Protein AF-0000000087803726 (afdb_homodimer)

Solvent-accessible surface area (backbone atoms only — not comparable to full-atom values): 32051 Å² total; per-residue (Å²): 119,67,63,65,53,49,50,56,49,48,52,51,49,53,49,49,50,50,49,50,51,51,49,48,49,50,35,50,53,39,49,53,43,45,57,34,57,55,94,62,78,42,53,70,63,36,55,55,32,40,75,75,61,63,45,85,85,38,65,56,22,38,42,36,64,52,44,32,46,24,26,49,53,42,29,36,52,36,14,21,19,32,4,33,25,5,37,48,42,16,30,70,50,64,30,81,80,33,40,58,65,37,45,12,29,53,30,14,18,52,30,20,29,51,51,38,49,67,78,32,81,81,56,46,73,59,50,42,27,51,27,8,28,48,19,9,47,51,36,34,49,53,38,51,53,55,37,56,74,56,43,93,44,51,39,57,66,35,49,42,48,42,11,50,37,51,24,47,47,34,43,33,51,35,34,49,48,27,53,76,69,67,44,27,47,67,49,39,58,43,59,29,4,40,54,81,86,36,38,52,71,52,43,63,66,40,47,62,42,42,53,52,20,50,52,50,48,60,68,43,11,63,57,33,31,35,33,58,73,29,65,67,54,20,46,73,74,66,43,57,62,67,60,50,51,51,51,47,51,51,26,31,46,39,12,36,21,41,28,30,29,68,27,24,55,59,49,44,46,17,38,50,33,27,54,54,33,31,74,71,71,37,76,49,30,73,54,34,41,61,50,7,24,50,51,16,17,34,50,38,36,50,35,46,52,48,21,46,64,75,42,73,90,46,67,45,41,35,19,36,48,36,33,65,54,31,30,58,49,48,50,52,51,40,52,55,54,47,71,99,119,67,64,66,55,47,49,56,48,49,52,50,49,53,51,48,51,50,50,49,50,51,49,49,50,49,34,50,51,40,50,54,42,44,58,34,58,58,96,62,79,43,54,70,64,36,55,54,33,41,74,76,60,64,45,85,82,38,66,56,22,40,43,35,65,52,43,31,45,24,26,49,54,40,30,35,51,35,15,21,20,31,3,33,22,5,37,48,41,16,30,71,49,65,30,79,80,32,40,60,64,39,46,12,28,54,31,14,19,53,30,20,30,52,51,40,49,68,78,32,80,81,57,46,72,61,49,43,27,51,26,8,27,49,18,10,48,51,36,34,48,53,37,51,54,55,37,57,73,56,44,94,44,51,39,58,64,36,48,42,49,43,12,50,37,54,24,49,46,33,44,33,52,35,35,49,48,27,53,74,68,67,45,27,48,65,48,39,58,43,58,29,6,38,54,80,86,38,38,53,70,52,44,62,66,40,48,62,42,42,53,52,20,50,51,51,47,60,67,44,11,63,58,32,30,35,34,59,73,28,65,68,54,19,46,72,73,65,44,57,62,68,60,50,51,52,51,49,51,50,25,29,47,40,12,36,20,41,28,30,27,69,26,23,55,59,50,43,46,17,37,50,35,26,54,54,33,32,75,73,70,39,74,50,30,74,53,34,41,60,50,7,24,49,50,15,19,34,50,38,35,50,36,46,51,48,20,48,63,72,42,75,90,47,67,46,41,36,20,37,48,35,33,65,54,30,30,58,50,49,52,53,53,40,54,58,55,45,70,102

InterPro domains:
  IPR000522 ABC transporter, permease protein, BtuC-like [PF01032] (26-335)
  IPR000522 ABC transporter, permease protein, BtuC-like [PTHR30472] (15-337)
  IPR037294 ABC transporter, BtuC-like [G3DSA:1.10.3470.10] (14-338)
  IPR037294 ABC transporter, BtuC-like [SSF81345] (14-336)

Secondary structure (DSSP, 8-state):
-HHHHHHHHHHHHHHHHHHHHHHHHHHHHHHHHHHH-SSS---HHHHHHHHHS--TT-HHHHHIIIIIHHHHHHHHHHHHHHHHHHHHHHHHHT-TT--GGGGTHHHHHHHHHHHHHHH-TT--HHHHHHHHHHHHHHHHHHHHHHHHHHGGG--HHHHHHHHHHHHHHHHHHHHHHHHHHT-HHHHHHHHT---TT--HHHHHHHHHHHHHHHHHHHHTHHHHHHHHT-HHHHHHTT--HHHHHHHHHHHHHHHHHHHHHHH----SHHHHHHHHHHHHH-S-HHHHHHHHHHHHHHHHHHHHHHHHHSSTTSPPPHHHHHHHHHHHHHHHHHHHHHT-/-HHHHHHHHHHHHHHHHHHHHHHHHHHHHHHHHHHH-SSS---HHHHHHHHHS--TT-HHHHHIIIIIHHHHHHHHHHHHHHHHHHHHHHHHHT-TT--GGGGTHHHHHHHHHHHHHHH-TT--HHHHHHHHHHHHHHHHHHHHHHHHHHGGG--HHHHHHHHHHHHHHHHHHHHHHHHHHT-HHHHHHHHT---TT--HHHHHHHHHHHHHHHHHHHHTHHHHHHHHT-HHHHHHTT--HHHHHHHHHHHHHHHHHHHHHHH----SHHHHHHHHHHHHH-S-HHHHHHHHHHHHHHHHHHHHHHHHHSSTTSPPPHHHHHHHHHHHHHHHHHHHHHT-

Radius of gyration: 27.19 Å; Cα contacts (8 Å, |Δi|>4): 1153; chains: 2; bounding box: 99×85×49 Å

Organism: Veillonella parvula (NCBI:txid29466)

Sequence (680 aa):
MSNYDVETRGGRAAKTTLLGILALAILIATSLGSLFIGIRYISLDDITLSFTNYDPNSIGQMIVQTLRLPRMIAGIVVGISFAVSGALMQGVTNNPMASPSILGINAGASFGLAVGMILFPYLTLNGSILFSFGGAALATLFILALAKRVGGKATPVYLALAGTAISAVFVAVTHMLVVYFQVAQELSFWTAGGISGIRMEQVLLVLPWTLIGILIAMYVSKSVTLLSFGEEVAIGLGSNLNRVRVLSGLTVLILSGSAVALAGPIGFVGLVIPHITRKLVGIDYRLVIPFSALFGAVLVMIADVVARIVNPPFETPLGAITALVGVPFFIYLANRKGGKMSNYDVETRGGRAAKTTLLGILALAILIATSLGSLFIGIRYISLDDITLSFTNYDPNSIGQMIVQTLRLPRMIAGIVVGISFAVSGALMQGVTNNPMASPSILGINAGASFGLAVGMILFPYLTLNGSILFSFGGAALATLFILALAKRVGGKATPVYLALAGTAISAVFVAVTHMLVVYFQVAQELSFWTAGGISGIRMEQVLLVLPWTLIGILIAMYVSKSVTLLSFGEEVAIGLGSNLNRVRVLSGLTVLILSGSAVALAGPIGFVGLVIPHITRKLVGIDYRLVIPFSALFGAVLVMIADVVARIVNPPFETPLGAITALVGVPFFIYLANRKGGK

Nearest PDB structures (foldseek):
  5b57-assembly1_B  TM=9.237E-01  e=1.958E-17  Burkholderia cenocepacia J2315
  5b57-assembly1_A  TM=9.094E-01  e=4.766E-17  Burkholderia cenocepacia J2315
  5b58-assembly1_B  TM=9.312E-01  e=2.825E-16  Burkholderia cenocepacia J2315
  4g1u-assembly1_B  TM=8.681E-01  e=2.472E-16  Yersinia pestis
  2nq2-assembly1_A  TM=9.042E-01  e=1.282E-15  Haemophilus influenzae

Structure (mmCIF, N/CA/C/O backbone):
data_AF-0000000087803726-model_v1
#
loop_
_entity.id
_entity.type
_entity.pdbx_description
1 polymer 'Iron ABC transporter permease'
#
loop_
_atom_site.group_PDB
_atom_site.id
_atom_site.type_symbol
_atom_site.label_atom_id
_atom_site.label_alt_id
_atom_site.label_comp_id
_atom_site.label_asym_id
_atom_site.label_entity_id
_atom_site.label_seq_id
_atom_site.pdbx_PDB_ins_code
_atom_site.Cartn_x
_atom_site.Cartn_y
_atom_site.Cartn_z
_atom_site.occupancy
_atom_site.B_iso_or_equiv
_atom_site.auth_seq_id
_atom_site.auth_comp_id
_atom_site.auth_asym_id
_atom_site.auth_atom_id
_atom_site.pdbx_PDB_model_num
ATOM 1 N N . MET A 1 1 ? 13.523 45.719 25.844 1 40.59 1 MET A N 1
ATOM 2 C CA . MET A 1 1 ? 12.773 44.844 24.953 1 40.59 1 MET A CA 1
ATOM 3 C C . MET A 1 1 ? 13.664 44.312 23.844 1 40.59 1 MET A C 1
ATOM 5 O O . MET A 1 1 ? 13.367 43.281 23.25 1 40.59 1 MET A O 1
ATOM 9 N N . SER A 1 2 ? 14.602 45.062 23.406 1 48.97 2 SER A N 1
ATOM 10 C CA . SER A 1 2 ? 15.469 44.781 22.266 1 48.97 2 SER A CA 1
ATOM 11 C C . SER A 1 2 ? 16.484 43.688 22.609 1 48.97 2 SER A C 1
ATOM 13 O O . SER A 1 2 ? 16.797 42.844 21.781 1 48.97 2 SER A O 1
ATOM 15 N N . ASN A 1 3 ? 16.938 43.75 23.766 1 49.69 3 ASN A N 1
ATOM 16 C CA . ASN A 1 3 ? 18.016 42.844 24.125 1 49.69 3 ASN A CA 1
ATOM 17 C C . ASN A 1 3 ? 17.516 41.406 24.312 1 49.69 3 ASN A C 1
ATOM 19 O O . ASN A 1 3 ? 18.25 40.438 24.094 1 49.69 3 ASN A O 1
ATOM 23 N N . TYR A 1 4 ? 16.391 41.281 24.953 1 47.09 4 TYR A N 1
ATOM 24 C CA . TYR A 1 4 ? 15.828 39.938 25.156 1 47.09 4 TYR A CA 1
ATOM 25 C C . TYR A 1 4 ? 15.508 39.281 23.828 1 47.09 4 TYR A C 1
ATOM 27 O O . TYR A 1 4 ? 15.617 38.031 23.703 1 47.09 4 TYR A O 1
ATOM 35 N N . ASP A 1 5 ? 15.109 40.031 22.844 1 49.06 5 ASP A N 1
ATOM 36 C CA . ASP A 1 5 ? 14.773 39.469 21.531 1 49.06 5 ASP A CA 1
ATOM 37 C C . ASP A 1 5 ? 16.031 39 20.797 1 49.06 5 ASP A C 1
ATOM 39 O O . ASP A 1 5 ? 16 38 20.078 1 49.06 5 ASP A O 1
ATOM 43 N N . VAL A 1 6 ? 17.172 39.75 20.984 1 51.06 6 VAL A N 1
ATOM 44 C CA . VAL A 1 6 ? 18.438 39.406 20.312 1 51.06 6 VAL A CA 1
ATOM 45 C C . VAL A 1 6 ? 19.031 38.156 20.953 1 51.06 6 VAL A C 1
ATOM 47 O O . VAL A 1 6 ? 19.625 37.312 20.25 1 51.06 6 VAL A O 1
ATOM 50 N N . GLU A 1 7 ? 18.938 38.062 22.188 1 50.09 7 GLU A N 1
ATOM 51 C CA . GLU A 1 7 ? 19.5 36.875 22.859 1 50.09 7 GLU A CA 1
ATOM 52 C C . GLU A 1 7 ? 18.75 35.625 22.516 1 50.09 7 GLU A C 1
ATOM 54 O O . GLU A 1 7 ? 19.344 34.562 22.359 1 50.09 7 GLU A O 1
ATOM 59 N N . THR A 1 8 ? 17.375 35.844 22.438 1 54.06 8 THR A N 1
ATOM 60 C CA . THR A 1 8 ? 16.562 34.656 22.094 1 54.06 8 THR A CA 1
ATOM 61 C C . THR A 1 8 ? 16.859 34.219 20.656 1 54.06 8 THR A C 1
ATOM 63 O O . THR A 1 8 ? 16.891 33.031 20.375 1 54.06 8 THR A O 1
ATOM 66 N N . ARG A 1 9 ? 17.172 35.219 19.859 1 56.22 9 ARG A N 1
ATOM 67 C CA . ARG A 1 9 ? 17.5 34.906 18.469 1 56.22 9 ARG A CA 1
ATOM 68 C C . ARG A 1 9 ? 18.906 34.344 18.375 1 56.22 9 ARG A C 1
ATOM 70 O O . ARG A 1 9 ? 19.156 33.438 17.578 1 56.22 9 ARG A O 1
ATOM 77 N N . GLY A 1 10 ? 19.859 34.969 19.109 1 55.22 10 GLY A N 1
ATOM 78 C CA . GLY A 1 10 ? 21.234 34.469 19.141 1 55.22 10 GLY A CA 1
ATOM 79 C C . GLY A 1 10 ? 21.328 33.031 19.656 1 55.22 10 GLY A C 1
ATOM 80 O O . GLY A 1 10 ? 22.109 32.25 19.125 1 55.22 10 GLY A O 1
ATOM 81 N N . GLY A 1 11 ? 20.672 32.719 20.719 1 65.88 11 GLY A N 1
ATOM 82 C CA . GLY A 1 11 ? 20.625 31.375 21.297 1 65.88 11 GLY A CA 1
ATOM 83 C C . GLY A 1 11 ? 20.047 30.344 20.344 1 65.88 11 GLY A C 1
ATOM 84 O O . GLY A 1 11 ? 20.547 29.219 20.25 1 65.88 11 GLY A O 1
ATOM 85 N N . ARG A 1 12 ? 19.062 30.703 19.672 1 75.94 12 ARG A N 1
ATOM 86 C CA . ARG A 1 12 ? 18.453 29.812 18.688 1 75.94 12 ARG A CA 1
ATOM 87 C C . ARG A 1 12 ? 19.391 29.562 17.516 1 75.94 12 ARG A C 1
ATOM 89 O O . ARG A 1 12 ? 19.484 28.453 17.016 1 75.94 12 ARG A O 1
ATOM 96 N N . ALA A 1 13 ? 20.078 30.688 17.172 1 81.31 13 ALA A N 1
ATOM 97 C CA . ALA A 1 13 ? 21.031 30.562 16.062 1 81.31 13 ALA A CA 1
ATOM 98 C C . ALA A 1 13 ? 22.203 29.672 16.453 1 81.31 13 ALA A C 1
ATOM 100 O O . ALA A 1 13 ? 22.656 28.844 15.656 1 81.31 13 ALA A O 1
ATOM 101 N N . ALA A 1 14 ? 22.719 29.844 17.609 1 85.62 14 ALA A N 1
ATOM 102 C CA . ALA A 1 14 ? 23.828 29.031 18.094 1 85.62 14 ALA A CA 1
ATOM 103 C C . ALA A 1 14 ? 23.406 27.562 18.219 1 85.62 14 ALA A C 1
ATOM 105 O O . ALA A 1 14 ? 24.172 26.656 17.875 1 85.62 14 ALA A O 1
ATOM 106 N N . LYS A 1 15 ? 22.297 27.312 18.609 1 89.62 15 LYS A N 1
ATOM 107 C CA . LYS A 1 15 ? 21.766 25.953 18.75 1 89.62 15 LYS A CA 1
ATOM 108 C C . LYS A 1 15 ? 21.609 25.281 17.391 1 89.62 15 LYS A C 1
ATOM 110 O O . LYS A 1 15 ? 21.953 24.109 17.234 1 89.62 15 LYS A O 1
ATOM 115 N N . THR A 1 16 ? 21.125 26.016 16.484 1 91.56 16 THR A N 1
ATOM 116 C CA . THR A 1 16 ? 20.922 25.484 15.148 1 91.56 16 THR A CA 1
ATOM 117 C C . THR A 1 16 ? 22.25 25.188 14.469 1 91.56 16 THR A C 1
ATOM 119 O O . THR A 1 16 ? 22.375 24.172 13.773 1 91.56 16 THR A O 1
ATOM 122 N N . THR A 1 17 ? 23.219 26.047 14.703 1 92.12 17 THR A N 1
ATOM 123 C CA . THR A 1 17 ? 24.547 25.828 14.141 1 92.12 17 THR A CA 1
ATOM 124 C C . THR A 1 17 ? 25.203 24.594 14.773 1 92.12 17 THR A C 1
ATOM 126 O O . THR A 1 17 ? 25.812 23.797 14.07 1 92.12 17 THR A O 1
ATOM 129 N N . LEU A 1 18 ? 25.078 24.453 16.031 1 93.62 18 LEU A N 1
ATOM 130 C CA . LEU A 1 18 ? 25.641 23.297 16.734 1 93.62 18 LEU A CA 1
ATOM 131 C C . LEU A 1 18 ? 25 22.016 16.25 1 93.62 18 LEU A C 1
ATOM 133 O O . LEU A 1 18 ? 25.672 21 16.094 1 93.62 18 LEU A O 1
ATOM 137 N N . LEU A 1 19 ? 23.734 22.047 16.047 1 94.62 19 LEU A N 1
ATOM 138 C CA . LEU A 1 19 ? 23 20.891 15.547 1 94.62 19 LEU A CA 1
ATOM 139 C C . LEU A 1 19 ? 23.5 20.484 14.164 1 94.62 19 LEU A C 1
ATOM 141 O O . LEU A 1 19 ? 23.625 19.297 13.867 1 94.62 19 LEU A O 1
ATOM 145 N N . GLY A 1 20 ? 23.703 21.516 13.414 1 95.56 20 GLY A N 1
ATOM 146 C CA . GLY A 1 20 ? 24.234 21.25 12.086 1 95.56 20 GLY A CA 1
ATOM 147 C C . GLY A 1 20 ? 25.609 20.641 12.102 1 95.56 20 GLY A C 1
ATOM 148 O O . GLY A 1 20 ? 25.891 19.703 11.352 1 95.56 20 GLY A O 1
ATOM 149 N N . ILE A 1 21 ? 26.438 21.141 12.961 1 95.75 21 ILE A N 1
ATOM 150 C CA . ILE A 1 21 ? 27.797 20.656 13.078 1 95.75 21 ILE A CA 1
ATOM 151 C C . ILE A 1 21 ? 27.797 19.219 13.594 1 95.75 21 ILE A C 1
ATOM 153 O O . ILE A 1 21 ? 28.531 18.375 13.094 1 95.75 21 ILE A O 1
ATOM 157 N N . LEU A 1 22 ? 27 18.984 14.539 1 95.69 22 LEU A N 1
ATOM 158 C CA . LEU A 1 22 ? 26.891 17.641 15.102 1 95.69 22 LEU A CA 1
ATOM 159 C C . LEU A 1 22 ? 26.375 16.656 14.062 1 95.69 22 LEU A C 1
ATOM 161 O O . LEU A 1 22 ? 26.891 15.539 13.953 1 95.69 22 LEU A O 1
ATOM 165 N N . ALA A 1 23 ? 25.344 17.078 13.383 1 96.31 23 ALA A N 1
ATOM 166 C CA . ALA A 1 23 ? 24.781 16.219 12.344 1 96.31 23 ALA A CA 1
ATOM 167 C C . ALA A 1 23 ? 25.828 15.922 11.258 1 96.31 23 ALA A C 1
ATOM 169 O O . ALA A 1 23 ? 25.906 14.805 10.75 1 96.31 23 ALA A O 1
ATOM 170 N N . LEU A 1 24 ? 26.547 16.938 10.914 1 97.06 24 LEU A N 1
ATOM 171 C CA . LEU A 1 24 ? 27.594 16.766 9.914 1 97.06 24 LEU A CA 1
ATOM 172 C C . LEU A 1 24 ? 28.688 15.828 10.43 1 97.06 24 LEU A C 1
ATOM 174 O O . LEU A 1 24 ? 29.203 15 9.672 1 97.06 24 LEU A O 1
ATOM 178 N N . ALA A 1 25 ? 29.047 15.984 11.641 1 97.19 25 ALA A N 1
ATOM 179 C CA . ALA A 1 25 ? 30.047 15.117 12.25 1 97.19 25 ALA A CA 1
ATOM 180 C C . ALA A 1 25 ? 29.594 13.664 12.25 1 97.19 25 ALA A C 1
ATOM 182 O O . ALA A 1 25 ? 30.359 12.75 11.945 1 97.19 25 ALA A O 1
ATOM 183 N N . ILE A 1 26 ? 28.344 13.469 12.594 1 97.12 26 ILE A N 1
ATOM 184 C CA . ILE A 1 26 ? 27.781 12.125 12.609 1 97.12 26 ILE A CA 1
ATOM 185 C C . ILE A 1 26 ? 27.75 11.555 11.195 1 97.12 26 ILE A C 1
ATOM 187 O O . ILE A 1 26 ? 28.031 10.375 10.984 1 97.12 26 ILE A O 1
ATOM 191 N N . LEU A 1 27 ? 27.359 12.398 10.273 1 97.56 27 LEU A N 1
ATOM 192 C CA . LEU A 1 27 ? 27.328 11.961 8.875 1 97.56 27 LEU A CA 1
ATOM 193 C C . LEU A 1 27 ? 28.719 11.539 8.406 1 97.56 27 LEU A C 1
ATOM 195 O O . LEU A 1 27 ? 28.859 10.516 7.738 1 97.56 27 LEU A O 1
ATOM 199 N N . ILE A 1 28 ? 29.688 12.367 8.742 1 96.19 28 ILE A N 1
ATOM 200 C CA . ILE A 1 28 ? 31.062 12.055 8.352 1 96.19 28 ILE A CA 1
ATOM 201 C C . ILE A 1 28 ? 31.5 10.758 9.023 1 96.19 28 ILE A C 1
ATOM 203 O O . ILE A 1 28 ? 32.094 9.891 8.383 1 96.19 28 ILE A O 1
ATOM 207 N N . ALA A 1 29 ? 31.234 10.578 10.258 1 95.38 29 ALA A N 1
ATOM 208 C CA . ALA A 1 29 ? 31.594 9.383 11 1 95.38 29 ALA A CA 1
ATOM 209 C C . ALA A 1 29 ? 30.938 8.141 10.406 1 95.38 29 ALA A C 1
ATOM 211 O O . ALA A 1 29 ? 31.578 7.105 10.242 1 95.38 29 ALA A O 1
ATOM 212 N N . THR A 1 30 ? 29.672 8.266 10.141 1 95 30 THR A N 1
ATOM 213 C CA . THR A 1 30 ? 28.953 7.125 9.594 1 95 30 THR A CA 1
ATOM 214 C C . THR A 1 30 ? 29.406 6.828 8.172 1 95 30 THR A C 1
ATOM 216 O O . THR A 1 30 ? 29.453 5.668 7.754 1 95 30 THR A O 1
ATOM 219 N N . SER A 1 31 ? 29.672 7.887 7.43 1 94.81 31 SER A N 1
ATOM 220 C CA . SER A 1 31 ? 30.188 7.699 6.074 1 94.81 31 SER A CA 1
ATOM 221 C C . SER A 1 31 ? 31.531 6.988 6.082 1 94.81 31 SER A C 1
ATOM 223 O O . SER A 1 31 ? 31.766 6.062 5.301 1 94.81 31 SER A O 1
ATOM 225 N N . LEU A 1 32 ? 32.375 7.426 6.914 1 90.62 32 LEU A N 1
ATOM 226 C CA . LEU A 1 32 ? 33.688 6.77 7.055 1 90.62 32 LEU A CA 1
ATOM 227 C C . LEU A 1 32 ? 33.531 5.34 7.559 1 90.62 32 LEU A C 1
ATOM 229 O O . LEU A 1 32 ? 34.219 4.434 7.102 1 90.62 32 LEU A O 1
ATOM 233 N N . GLY A 1 33 ? 32.688 5.176 8.492 1 90.38 33 GLY A N 1
ATOM 234 C CA . GLY A 1 33 ? 32.375 3.838 8.969 1 90.38 33 GLY A CA 1
ATOM 235 C C . GLY A 1 33 ? 31.859 2.914 7.883 1 90.38 33 GLY A C 1
ATOM 236 O O . GLY A 1 33 ? 32.188 1.726 7.867 1 90.38 33 GLY A O 1
ATOM 237 N N . SER A 1 34 ? 31.062 3.486 7.031 1 90.94 34 SER A N 1
ATOM 238 C CA . SER A 1 34 ? 30.484 2.711 5.941 1 90.94 34 SER A CA 1
ATOM 239 C C . SER A 1 34 ? 31.562 2.205 4.988 1 90.94 34 SER A C 1
ATOM 241 O O . SER A 1 34 ? 31.391 1.171 4.34 1 90.94 34 SER A O 1
ATOM 243 N N . LEU A 1 35 ? 32.688 2.9 4.918 1 90.25 35 LEU A N 1
ATOM 244 C CA . LEU A 1 35 ? 33.781 2.471 4.078 1 90.25 35 LEU A CA 1
ATOM 245 C C . LEU A 1 35 ? 34.562 1.356 4.75 1 90.25 35 LEU A C 1
ATOM 247 O O . LEU A 1 35 ? 35.156 0.511 4.074 1 90.25 35 LEU A O 1
ATOM 251 N N . PHE A 1 36 ? 34.469 1.351 6.031 1 86 36 PHE A N 1
ATOM 252 C CA . PHE A 1 36 ? 35.25 0.431 6.832 1 86 36 PHE A CA 1
ATOM 253 C C . PHE A 1 36 ? 34.5 -0.855 7.105 1 86 36 PHE A C 1
ATOM 255 O O . PHE A 1 36 ? 35.062 -1.948 7.055 1 86 36 PHE A O 1
ATOM 262 N N . ILE A 1 37 ? 33.25 -0.704 7.379 1 79.69 37 ILE A N 1
ATOM 263 C CA . ILE A 1 37 ? 32.438 -1.807 7.898 1 79.69 37 ILE A CA 1
ATOM 264 C C . ILE A 1 37 ? 31.719 -2.51 6.754 1 79.69 37 ILE A C 1
ATOM 266 O O . ILE A 1 37 ? 31.094 -1.858 5.914 1 79.69 37 ILE A O 1
ATOM 270 N N . GLY A 1 38 ? 31.828 -3.812 6.648 1 74.31 38 GLY A N 1
ATOM 271 C CA . GLY A 1 38 ? 31.125 -4.668 5.703 1 74.31 38 GLY A CA 1
ATOM 272 C C . GLY A 1 38 ? 31.344 -6.148 5.957 1 74.31 38 GLY A C 1
ATOM 273 O O . GLY A 1 38 ? 31.75 -6.539 7.059 1 74.31 38 GLY A O 1
ATOM 274 N N . ILE A 1 39 ? 30.953 -6.961 5.016 1 68.25 39 ILE A N 1
ATOM 275 C CA . ILE A 1 39 ? 31.172 -8.398 5.137 1 68.25 39 ILE A CA 1
ATOM 276 C C . ILE A 1 39 ? 32.656 -8.688 5.324 1 68.25 39 ILE A C 1
ATOM 278 O O . ILE A 1 39 ? 33.031 -9.555 6.121 1 68.25 39 ILE A O 1
ATOM 282 N N . ARG A 1 40 ? 33.438 -7.914 4.555 1 71.56 40 ARG A N 1
ATOM 283 C CA . ARG A 1 40 ? 34.906 -7.957 4.734 1 71.56 40 ARG A CA 1
ATOM 284 C C . ARG A 1 40 ? 35.406 -6.648 5.316 1 71.56 40 ARG A C 1
ATOM 286 O O . ARG A 1 40 ? 35.062 -5.57 4.828 1 71.56 40 ARG A O 1
ATOM 293 N N . TYR A 1 41 ? 36.156 -6.801 6.375 1 79.31 41 TYR A N 1
ATOM 294 C CA . TYR A 1 41 ? 36.781 -5.602 6.922 1 79.31 41 TYR A CA 1
ATOM 295 C C . TYR A 1 41 ? 37.906 -5.109 6.023 1 79.31 41 TYR A C 1
ATOM 297 O O . TYR A 1 41 ? 38.688 -5.914 5.492 1 79.31 41 TYR A O 1
ATOM 305 N N . ILE A 1 42 ? 37.844 -3.859 5.73 1 84.19 42 ILE A N 1
ATOM 306 C CA . ILE A 1 42 ? 38.906 -3.244 4.914 1 84.19 42 ILE A CA 1
ATOM 307 C C . ILE A 1 42 ? 39.781 -2.348 5.789 1 84.19 42 ILE A C 1
ATOM 309 O O . ILE A 1 42 ? 39.25 -1.595 6.621 1 84.19 42 ILE A O 1
ATOM 313 N N . SER A 1 43 ? 41.031 -2.475 5.645 1 86.5 43 SER A N 1
ATOM 314 C CA . SER A 1 43 ? 41.969 -1.722 6.473 1 86.5 43 SER A CA 1
ATOM 315 C C . SER A 1 43 ? 41.906 -0.232 6.148 1 86.5 43 SER A C 1
ATOM 317 O O . SER A 1 43 ? 41.562 0.155 5.027 1 86.5 43 SER A O 1
ATOM 319 N N . LEU A 1 44 ? 42.188 0.529 7.172 1 88.31 44 LEU A N 1
ATOM 320 C CA . LEU A 1 44 ? 42.25 1.977 6.996 1 88.31 44 LEU A CA 1
ATOM 321 C C . LEU A 1 44 ? 43.281 2.359 5.941 1 88.31 44 LEU A C 1
ATOM 323 O O . LEU A 1 44 ? 43.094 3.344 5.219 1 88.31 44 LEU A O 1
ATOM 327 N N . ASP A 1 45 ? 44.25 1.536 5.883 1 88 45 ASP A N 1
ATOM 328 C CA . ASP A 1 45 ? 45.281 1.779 4.887 1 88 45 ASP A CA 1
ATOM 329 C C . ASP A 1 45 ? 44.75 1.617 3.471 1 88 45 ASP A C 1
ATOM 331 O O . ASP A 1 45 ? 45.031 2.439 2.596 1 88 45 ASP A O 1
ATOM 335 N N . ASP A 1 46 ? 44.031 0.614 3.312 1 88.75 46 ASP A N 1
ATOM 336 C CA . ASP A 1 46 ? 43.438 0.365 2 1 88.75 46 ASP A CA 1
ATOM 337 C C . ASP A 1 46 ? 42.469 1.477 1.615 1 88.75 46 ASP A C 1
ATOM 339 O O . ASP A 1 46 ? 42.406 1.862 0.447 1 88.75 46 ASP A O 1
ATOM 343 N N . ILE A 1 47 ? 41.781 1.943 2.543 1 90.38 47 ILE A N 1
ATOM 344 C CA . ILE A 1 47 ? 40.812 3.01 2.297 1 90.38 47 ILE A CA 1
ATOM 345 C C . ILE A 1 47 ? 41.562 4.285 1.885 1 90.38 47 ILE A C 1
ATOM 347 O O . ILE A 1 47 ? 41.219 4.902 0.873 1 90.38 47 ILE A O 1
ATOM 351 N N . THR A 1 48 ? 42.531 4.648 2.65 1 90.06 48 THR A N 1
ATOM 352 C CA . THR A 1 48 ? 43.281 5.871 2.354 1 90.06 48 THR A CA 1
ATOM 353 C C . THR A 1 48 ? 44 5.754 1.011 1 90.06 48 THR A C 1
ATOM 355 O O . THR A 1 48 ? 43.969 6.684 0.204 1 90.06 48 THR A O 1
ATOM 358 N N . LEU A 1 49 ? 44.594 4.57 0.769 1 88.38 49 LEU A N 1
ATOM 359 C CA . LEU A 1 49 ? 45.344 4.34 -0.464 1 88.38 49 LEU A CA 1
ATOM 360 C C . LEU A 1 49 ? 44.406 4.316 -1.669 1 88.38 49 LEU A C 1
ATOM 362 O O . LEU A 1 49 ? 44.812 4.707 -2.771 1 88.38 49 LEU A O 1
ATOM 366 N N . SER A 1 50 ? 43.25 3.869 -1.459 1 90 50 SER A N 1
ATOM 367 C CA . SER A 1 50 ? 42.312 3.799 -2.562 1 90 50 SER A CA 1
ATOM 368 C C . SER A 1 50 ? 42.031 5.184 -3.137 1 90 50 SER A C 1
ATOM 370 O O . SER A 1 50 ? 41.688 5.316 -4.312 1 90 50 SER A O 1
ATOM 372 N N . PHE A 1 51 ? 42.25 6.258 -2.357 1 91.06 51 PHE A N 1
ATOM 373 C CA . PHE A 1 51 ? 41.938 7.609 -2.816 1 91.06 51 PHE A CA 1
ATOM 374 C C . PHE A 1 51 ? 43.219 8.352 -3.195 1 91.06 51 PHE A C 1
ATOM 376 O O . PHE A 1 51 ? 43.156 9.336 -3.936 1 91.06 51 PHE A O 1
ATOM 383 N N . THR A 1 52 ? 44.344 7.969 -2.674 1 91 52 THR A N 1
ATOM 384 C CA . THR A 1 52 ? 45.562 8.711 -2.889 1 91 52 THR A CA 1
ATOM 385 C C . THR A 1 52 ? 46.438 8.023 -3.945 1 91 52 THR A C 1
ATOM 387 O O . THR A 1 52 ? 47.031 8.688 -4.805 1 91 52 THR A O 1
ATOM 390 N N . ASN A 1 53 ? 46.594 6.68 -3.848 1 91.81 53 ASN A N 1
ATOM 391 C CA . ASN A 1 53 ? 47.375 5.859 -4.77 1 91.81 53 ASN A CA 1
ATOM 392 C C . ASN A 1 53 ? 46.656 4.539 -5.074 1 91.81 53 ASN A C 1
ATOM 394 O O . ASN A 1 53 ? 47.156 3.471 -4.695 1 91.81 53 ASN A O 1
ATOM 398 N N . TYR A 1 54 ? 45.719 4.734 -5.902 1 90.44 54 TYR A N 1
ATOM 399 C CA . TYR A 1 54 ? 44.844 3.609 -6.188 1 90.44 54 TYR A CA 1
ATOM 400 C C . TYR A 1 54 ? 45.594 2.51 -6.934 1 90.44 54 TYR A C 1
ATOM 402 O O . TYR A 1 54 ? 46.25 2.77 -7.945 1 90.44 54 TYR A O 1
ATOM 410 N N . ASP A 1 55 ? 45.562 1.277 -6.398 1 90.88 55 ASP A N 1
ATOM 411 C CA . ASP A 1 55 ? 46.094 0.068 -7.02 1 90.88 55 ASP A CA 1
ATOM 412 C C . ASP A 1 55 ? 44.969 -0.903 -7.379 1 90.88 55 ASP A C 1
ATOM 414 O O . ASP A 1 55 ? 44.406 -1.542 -6.496 1 90.88 55 ASP A O 1
ATOM 418 N N . PRO A 1 56 ? 44.75 -1.002 -8.641 1 90 56 PRO A N 1
ATOM 419 C CA . PRO A 1 56 ? 43.656 -1.877 -9.055 1 90 56 PRO A CA 1
ATOM 420 C C . PRO A 1 56 ? 43.906 -3.344 -8.711 1 90 56 PRO A C 1
ATOM 422 O O . PRO A 1 56 ? 42.969 -4.156 -8.734 1 90 56 PRO A O 1
ATOM 425 N N . ASN A 1 57 ? 45.125 -3.689 -8.383 1 90.81 57 ASN A N 1
ATOM 426 C CA . ASN A 1 57 ? 45.438 -5.07 -8.031 1 90.81 57 ASN A CA 1
ATOM 427 C C . ASN A 1 57 ? 45.156 -5.359 -6.562 1 90.81 57 ASN A C 1
ATOM 429 O O . ASN A 1 57 ? 45.125 -6.52 -6.148 1 90.81 57 ASN A O 1
ATOM 433 N N . SER A 1 58 ? 44.969 -4.375 -5.824 1 90.62 58 SER A N 1
ATOM 434 C CA . SER A 1 58 ? 44.562 -4.547 -4.426 1 90.62 58 SER A CA 1
ATOM 435 C C . SER A 1 58 ? 43.062 -4.75 -4.285 1 90.62 58 SER A C 1
ATOM 437 O O . SER A 1 58 ? 42.281 -3.832 -4.531 1 90.62 58 SER A O 1
ATOM 439 N N . ILE A 1 59 ? 42.688 -5.887 -3.846 1 89.25 59 ILE A N 1
ATOM 440 C CA . ILE A 1 59 ? 41.281 -6.262 -3.725 1 89.25 59 ILE A CA 1
ATOM 441 C C . ILE A 1 59 ? 40.594 -5.301 -2.771 1 89.25 59 ILE A C 1
ATOM 443 O O . ILE A 1 59 ? 39.469 -4.859 -3.043 1 89.25 59 ILE A O 1
ATOM 447 N N . GLY A 1 60 ? 41.188 -4.941 -1.748 1 89.81 60 GLY A N 1
ATOM 448 C CA . GLY A 1 60 ? 40.625 -4.02 -0.78 1 89.81 60 GLY A CA 1
ATOM 449 C C . GLY A 1 60 ? 40.344 -2.645 -1.357 1 89.81 60 GLY A C 1
ATOM 450 O O . GLY A 1 60 ? 39.281 -2.066 -1.117 1 89.81 60 GLY A O 1
ATOM 451 N N . GLN A 1 61 ? 41.312 -2.17 -2.041 1 91.12 61 GLN A N 1
ATOM 452 C CA . GLN A 1 61 ? 41.125 -0.854 -2.65 1 91.12 61 GLN A CA 1
ATOM 453 C C . GLN A 1 61 ? 40.062 -0.876 -3.723 1 91.12 61 GLN A C 1
ATOM 455 O O . GLN A 1 61 ? 39.281 0.075 -3.848 1 91.12 61 GLN A O 1
ATOM 460 N N . MET A 1 62 ? 40.062 -1.961 -4.406 1 91.06 62 MET A N 1
ATOM 461 C CA . MET A 1 62 ? 39.031 -2.111 -5.445 1 91.06 62 MET A CA 1
ATOM 462 C C . MET A 1 62 ? 37.656 -2.135 -4.84 1 91.06 62 MET A C 1
ATOM 464 O O . MET A 1 62 ? 36.719 -1.53 -5.383 1 91.06 62 MET A O 1
ATOM 468 N N . ILE A 1 63 ? 37.469 -2.801 -3.754 1 91.31 63 ILE A N 1
ATOM 469 C CA . ILE A 1 63 ? 36.188 -2.902 -3.08 1 91.31 63 ILE A CA 1
ATOM 470 C C . ILE A 1 63 ? 35.75 -1.521 -2.598 1 91.31 63 ILE A C 1
ATOM 472 O O . ILE A 1 63 ? 34.594 -1.152 -2.734 1 91.31 63 ILE A O 1
ATOM 476 N N . VAL A 1 64 ? 36.656 -0.776 -2.076 1 92.19 64 VAL A N 1
ATOM 477 C CA . VAL A 1 64 ? 36.344 0.556 -1.568 1 92.19 64 VAL A CA 1
ATOM 478 C C . VAL A 1 64 ? 35.812 1.438 -2.707 1 92.19 64 VAL A C 1
ATOM 480 O O . VAL A 1 64 ? 34.781 2.086 -2.58 1 92.19 64 VAL A O 1
ATOM 483 N N . GLN A 1 65 ? 36.438 1.418 -3.797 1 92.31 65 GLN A N 1
ATOM 484 C CA . GLN A 1 65 ? 36.156 2.328 -4.898 1 92.31 65 GLN A CA 1
ATOM 485 C C . GLN A 1 65 ? 34.938 1.864 -5.688 1 92.31 65 GLN A C 1
ATOM 487 O O . GLN A 1 65 ? 34.125 2.684 -6.16 1 92.31 65 GLN A O 1
ATOM 492 N N . THR A 1 66 ? 34.781 0.585 -5.793 1 91.31 66 THR A N 1
ATOM 493 C CA . THR A 1 66 ? 33.781 0.08 -6.73 1 91.31 66 THR A CA 1
ATOM 494 C C . THR A 1 66 ? 32.469 -0.281 -6 1 91.31 66 THR A C 1
ATOM 496 O O . THR A 1 66 ? 31.391 -0.233 -6.586 1 91.31 66 THR A O 1
ATOM 499 N N . LEU A 1 67 ? 32.562 -0.58 -4.75 1 91.69 67 LEU A N 1
ATOM 500 C CA . LEU A 1 67 ? 31.375 -1.054 -4.047 1 91.69 67 LEU A CA 1
ATOM 501 C C . LEU A 1 67 ? 31.016 -0.127 -2.887 1 91.69 67 LEU A C 1
ATOM 503 O O . LEU A 1 67 ? 29.891 0.375 -2.805 1 91.69 67 LEU A O 1
ATOM 507 N N . ARG A 1 68 ? 31.969 0.233 -2.111 1 94.38 68 ARG A N 1
ATOM 508 C CA . ARG A 1 68 ? 31.656 0.913 -0.86 1 94.38 68 ARG A CA 1
ATOM 509 C C . ARG A 1 68 ? 31.422 2.402 -1.091 1 94.38 68 ARG A C 1
ATOM 511 O O . ARG A 1 68 ? 30.516 2.996 -0.494 1 94.38 68 ARG A O 1
ATOM 518 N N . LEU A 1 69 ? 32.25 2.93 -1.903 1 95.12 69 LEU A N 1
ATOM 519 C CA . LEU A 1 69 ? 32.156 4.363 -2.15 1 95.12 69 LEU A CA 1
ATOM 520 C C . LEU A 1 69 ? 30.828 4.691 -2.846 1 95.12 69 LEU A C 1
ATOM 522 O O . LEU A 1 69 ? 30.094 5.582 -2.41 1 95.12 69 LEU A O 1
ATOM 526 N N . PRO A 1 70 ? 30.453 3.992 -3.949 1 96.69 70 PRO A N 1
ATOM 527 C CA . PRO A 1 70 ? 29.172 4.277 -4.57 1 96.69 70 PRO A CA 1
ATOM 528 C C . PRO A 1 70 ? 28 4.062 -3.619 1 96.69 70 PRO A C 1
ATOM 530 O O . PRO A 1 70 ? 27.047 4.848 -3.613 1 96.69 70 PRO A O 1
ATOM 533 N N . ARG A 1 71 ? 28.062 3.062 -2.877 1 96.31 71 ARG A N 1
ATOM 534 C CA . ARG A 1 71 ? 27.016 2.754 -1.907 1 96.31 71 ARG A CA 1
ATOM 535 C C . ARG A 1 71 ? 26.875 3.873 -0.881 1 96.31 71 ARG A C 1
ATOM 537 O O . ARG A 1 71 ? 25.766 4.25 -0.517 1 96.31 71 ARG A O 1
ATOM 544 N N . MET A 1 72 ? 28.031 4.363 -0.399 1 96.56 72 MET A N 1
ATOM 545 C CA . MET A 1 72 ? 28.031 5.461 0.565 1 96.56 72 MET A CA 1
ATOM 546 C C . MET A 1 72 ? 27.359 6.699 -0.015 1 96.56 72 MET A C 1
ATOM 548 O O . MET A 1 72 ? 26.5 7.301 0.626 1 96.56 72 MET A O 1
ATOM 552 N N . ILE A 1 73 ? 27.75 7.062 -1.202 1 97.69 73 ILE A N 1
ATOM 553 C CA . ILE A 1 73 ? 27.188 8.25 -1.838 1 97.69 73 ILE A CA 1
ATOM 554 C C . ILE A 1 73 ? 25.688 8.039 -2.1 1 97.69 73 ILE A C 1
ATOM 556 O O . ILE A 1 73 ? 24.891 8.953 -1.905 1 97.69 73 ILE A O 1
ATOM 560 N N . ALA A 1 74 ? 25.344 6.859 -2.5 1 97.88 74 ALA A N 1
ATOM 561 C CA . ALA A 1 74 ? 23.938 6.531 -2.74 1 97.88 74 ALA A CA 1
ATOM 562 C C . ALA A 1 74 ? 23.109 6.703 -1.47 1 97.88 74 ALA A C 1
ATOM 564 O O . ALA A 1 74 ? 22.016 7.262 -1.508 1 97.88 74 ALA A O 1
ATOM 565 N N . GLY A 1 75 ? 23.625 6.219 -0.376 1 97.94 75 GLY A N 1
ATOM 566 C CA . GLY A 1 75 ? 22.938 6.379 0.891 1 97.94 75 GLY A CA 1
ATOM 567 C C . GLY A 1 75 ? 22.672 7.828 1.254 1 97.94 75 GLY A C 1
ATOM 568 O O . GLY A 1 75 ? 21.578 8.172 1.707 1 97.94 75 GLY A O 1
ATOM 569 N N . ILE A 1 76 ? 23.641 8.602 1.063 1 98.06 76 ILE A N 1
ATOM 570 C CA . ILE A 1 76 ? 23.531 10.023 1.369 1 98.06 76 ILE A CA 1
ATOM 571 C C . ILE A 1 76 ? 22.484 10.672 0.465 1 98.06 76 ILE A C 1
ATOM 573 O O . ILE A 1 76 ? 21.594 11.375 0.944 1 98.06 76 ILE A O 1
ATOM 577 N N . VAL A 1 77 ? 22.578 10.383 -0.786 1 98.19 77 VAL A N 1
ATOM 578 C CA . VAL A 1 77 ? 21.703 10.977 -1.788 1 98.19 77 VAL A CA 1
ATOM 579 C C . VAL A 1 77 ? 20.25 10.547 -1.53 1 98.19 77 VAL A C 1
ATOM 581 O O . VAL A 1 77 ? 19.344 11.367 -1.58 1 98.19 77 VAL A O 1
ATOM 584 N N . VAL A 1 78 ? 20.047 9.328 -1.26 1 98 78 VAL A N 1
ATOM 585 C CA . VAL A 1 78 ? 18.719 8.773 -1.008 1 98 78 VAL A CA 1
ATOM 586 C C . VAL A 1 78 ? 18.141 9.391 0.259 1 98 78 VAL A C 1
ATOM 588 O O . VAL A 1 78 ? 16.969 9.805 0.275 1 98 78 VAL A O 1
ATOM 591 N N . GLY A 1 79 ? 18.938 9.508 1.268 1 98.12 79 GLY A N 1
ATOM 592 C CA . GLY A 1 79 ? 18.484 10.133 2.504 1 98.12 79 GLY A CA 1
ATOM 593 C C . GLY A 1 79 ? 18.078 11.578 2.324 1 98.12 79 GLY A C 1
ATOM 594 O O . GLY A 1 79 ? 17 11.984 2.795 1 98.12 79 GLY A O 1
ATOM 595 N N . ILE A 1 80 ? 18.875 12.25 1.634 1 98.44 80 ILE A N 1
ATOM 596 C CA . ILE A 1 80 ? 18.594 13.656 1.35 1 98.44 80 ILE A CA 1
ATOM 597 C C . ILE A 1 80 ? 17.297 13.773 0.56 1 98.44 80 ILE A C 1
ATOM 599 O O . ILE A 1 80 ? 16.406 14.555 0.921 1 98.44 80 ILE A O 1
ATOM 603 N N . SER A 1 81 ? 17.203 13.008 -0.447 1 98.44 81 SER A N 1
ATOM 604 C CA . SER A 1 81 ? 16.094 13.109 -1.391 1 98.44 81 SER A CA 1
ATOM 605 C C . SER A 1 81 ? 14.766 12.797 -0.716 1 98.44 81 SER A C 1
ATOM 607 O O . SER A 1 81 ? 13.805 13.562 -0.839 1 98.44 81 SER A O 1
ATOM 609 N N . PHE A 1 82 ? 14.703 11.742 0.031 1 97.44 82 PHE A N 1
ATOM 610 C CA . PHE A 1 82 ? 13.453 11.367 0.683 1 97.44 82 PHE A CA 1
ATOM 611 C C . PHE A 1 82 ? 13.086 12.375 1.767 1 97.44 82 PHE A C 1
ATOM 613 O O . PHE A 1 82 ? 11.922 12.758 1.897 1 97.44 82 PHE A O 1
ATOM 620 N N . ALA A 1 83 ? 14.047 12.812 2.521 1 98 83 ALA A N 1
ATOM 621 C CA . ALA A 1 83 ? 13.773 13.719 3.631 1 98 83 ALA A CA 1
ATOM 622 C C . ALA A 1 83 ? 13.289 15.07 3.125 1 98 83 ALA A C 1
ATOM 624 O O . ALA A 1 83 ? 12.32 15.633 3.654 1 98 83 ALA A O 1
ATOM 625 N N . VAL A 1 84 ? 13.961 15.57 2.146 1 98.31 84 VAL A N 1
ATOM 626 C CA . VAL A 1 84 ? 13.586 16.875 1.607 1 98.31 84 VAL A CA 1
ATOM 627 C C . VAL A 1 84 ? 12.227 16.781 0.923 1 98.31 84 VAL A C 1
ATOM 629 O O . VAL A 1 84 ? 11.406 17.703 1.044 1 98.31 84 VAL A O 1
ATOM 632 N N . SER A 1 85 ? 12.008 15.734 0.186 1 97.44 85 SER A N 1
ATOM 633 C CA . SER A 1 85 ? 10.703 15.523 -0.425 1 97.44 85 SER A CA 1
ATOM 634 C C . SER A 1 85 ? 9.602 15.469 0.629 1 97.44 85 SER A C 1
ATOM 636 O O . SER A 1 85 ? 8.531 16.062 0.448 1 97.44 85 SER A O 1
ATOM 638 N N . GLY A 1 86 ? 9.867 14.797 1.66 1 95.5 86 GLY A N 1
ATOM 639 C CA . GLY A 1 86 ? 8.922 14.734 2.76 1 95.5 86 GLY A CA 1
ATOM 640 C C . GLY A 1 86 ? 8.641 16.094 3.383 1 95.5 86 GLY A C 1
ATOM 641 O O . GLY A 1 86 ? 7.484 16.422 3.662 1 95.5 86 GLY A O 1
ATOM 642 N N . ALA A 1 87 ? 9.641 16.812 3.584 1 96.81 87 ALA A N 1
ATOM 643 C CA . ALA A 1 87 ? 9.492 18.156 4.148 1 96.81 87 ALA A CA 1
ATOM 644 C C . ALA A 1 87 ? 8.578 19.016 3.281 1 96.81 87 ALA A C 1
ATOM 646 O O . ALA A 1 87 ? 7.691 19.703 3.793 1 96.81 87 ALA A O 1
ATOM 647 N N . LEU A 1 88 ? 8.828 18.953 2.027 1 95.62 88 LEU A N 1
ATOM 648 C CA . LEU A 1 88 ? 8.023 19.766 1.112 1 95.62 88 LEU A CA 1
ATOM 649 C C . LEU A 1 88 ? 6.566 19.297 1.117 1 95.62 88 LEU A C 1
ATOM 651 O O . LEU A 1 88 ? 5.648 20.125 1.13 1 95.62 88 LEU A O 1
ATOM 655 N N . MET A 1 89 ? 6.418 18.031 1.104 1 92.44 89 MET A N 1
ATOM 656 C CA . MET A 1 89 ? 5.062 17.5 1.105 1 92.44 89 MET A CA 1
ATOM 657 C C . MET A 1 89 ? 4.309 17.922 2.361 1 92.44 89 MET A C 1
ATOM 659 O O . MET A 1 89 ? 3.152 18.344 2.285 1 92.44 89 MET A O 1
ATOM 663 N N . GLN A 1 90 ? 4.922 17.781 3.416 1 91.25 90 GLN A N 1
ATOM 664 C CA . GLN A 1 90 ? 4.297 18.156 4.68 1 91.25 90 GLN A CA 1
ATOM 665 C C . GLN A 1 90 ? 4.008 19.656 4.727 1 91.25 90 GLN A C 1
ATOM 667 O O . GLN A 1 90 ? 2.955 20.078 5.211 1 91.25 90 GLN A O 1
ATOM 672 N N . GLY A 1 91 ? 4.855 20.469 4.25 1 91.81 91 GLY A N 1
ATOM 673 C CA . GLY A 1 91 ? 4.688 21.906 4.254 1 91.81 91 GLY A CA 1
ATOM 674 C C . GLY A 1 91 ? 3.6 22.391 3.312 1 91.81 91 GLY A C 1
ATOM 675 O O . GLY A 1 91 ? 2.752 23.203 3.695 1 91.81 91 GLY A O 1
ATOM 676 N N . VAL A 1 92 ? 3.625 21.875 2.154 1 89.25 92 VAL A N 1
ATOM 677 C CA . VAL A 1 92 ? 2.695 22.328 1.127 1 89.25 92 VAL A CA 1
ATOM 678 C C . VAL A 1 92 ? 1.282 21.859 1.462 1 89.25 92 VAL A C 1
ATOM 680 O O . VAL A 1 92 ? 0.307 22.578 1.194 1 89.25 92 VAL A O 1
ATOM 683 N N . THR A 1 93 ? 1.151 20.75 2.047 1 85.19 93 THR A N 1
ATOM 684 C CA . THR A 1 93 ? -0.167 20.219 2.367 1 85.19 93 THR A CA 1
ATOM 685 C C . THR A 1 93 ? -0.565 20.578 3.795 1 85.19 93 THR A C 1
ATOM 687 O O . THR A 1 93 ? -1.678 20.281 4.23 1 85.19 93 THR A O 1
ATOM 690 N N . ASN A 1 94 ? 0.272 21.172 4.48 1 87.06 94 ASN A N 1
ATOM 691 C CA . ASN A 1 94 ? 0.039 21.5 5.883 1 87.06 94 ASN A CA 1
ATOM 692 C C . ASN A 1 94 ? -0.452 20.281 6.668 1 87.06 94 ASN A C 1
ATOM 694 O O . ASN A 1 94 ? -1.459 20.359 7.371 1 87.06 94 ASN A O 1
ATOM 698 N N . ASN A 1 95 ? 0.241 19.203 6.414 1 82.56 95 ASN A N 1
ATOM 699 C CA . ASN A 1 95 ? -0.056 17.906 7.031 1 82.56 95 ASN A CA 1
ATOM 700 C C . ASN A 1 95 ? 1.215 17.203 7.496 1 82.56 95 ASN A C 1
ATOM 702 O O . ASN A 1 95 ? 1.986 16.703 6.676 1 82.56 95 ASN A O 1
ATOM 706 N N . PRO A 1 96 ? 1.363 17.078 8.719 1 82.75 96 PRO A N 1
ATOM 707 C CA . PRO A 1 96 ? 2.598 16.484 9.25 1 82.75 96 PRO A CA 1
ATOM 708 C C . PRO A 1 96 ? 2.74 15.008 8.898 1 82.75 96 PRO A C 1
ATOM 710 O O . PRO A 1 96 ? 3.832 14.445 9.016 1 82.75 96 PRO A O 1
ATOM 713 N N . MET A 1 97 ? 1.693 14.422 8.422 1 77.56 97 MET A N 1
ATOM 714 C CA . MET A 1 97 ? 1.735 12.992 8.125 1 77.56 97 MET A CA 1
ATOM 715 C C . MET A 1 97 ? 1.854 12.75 6.621 1 77.56 97 MET A C 1
ATOM 717 O O . MET A 1 97 ? 1.811 11.609 6.164 1 77.56 97 MET A O 1
ATOM 721 N N . ALA A 1 98 ? 1.985 13.828 5.93 1 81.75 98 ALA A N 1
ATOM 722 C CA . ALA A 1 98 ? 2.107 13.688 4.48 1 81.75 98 ALA A CA 1
ATOM 723 C C . ALA A 1 98 ? 3.451 13.07 4.102 1 81.75 98 ALA A C 1
ATOM 725 O O . ALA A 1 98 ? 4.469 13.328 4.75 1 81.75 98 ALA A O 1
ATOM 726 N N . SER A 1 99 ? 3.447 12.133 3.061 1 81.94 99 SER A N 1
ATOM 727 C CA . SER A 1 99 ? 4.66 11.492 2.557 1 81.94 99 SER A CA 1
ATOM 728 C C . SER A 1 99 ? 4.652 11.422 1.034 1 81.94 99 SER A C 1
ATOM 730 O O . SER A 1 99 ? 3.594 11.5 0.409 1 81.94 99 SER A O 1
ATOM 732 N N . PRO A 1 100 ? 5.848 11.281 0.481 1 80.69 100 PRO A N 1
ATOM 733 C CA . PRO A 1 100 ? 5.934 11.211 -0.979 1 80.69 100 PRO A CA 1
ATOM 734 C C . PRO A 1 100 ? 5.18 10.016 -1.558 1 80.69 100 PRO A C 1
ATOM 736 O O . PRO A 1 100 ? 4.797 10.031 -2.73 1 80.69 100 PRO A O 1
ATOM 739 N N . SER A 1 101 ? 4.969 9.086 -0.776 1 74.5 101 SER A N 1
ATOM 740 C CA . SER A 1 101 ? 4.289 7.883 -1.244 1 74.5 101 SER A CA 1
ATOM 741 C C . SER A 1 101 ? 2.869 8.195 -1.705 1 74.5 101 SER A C 1
ATOM 743 O O . SER A 1 101 ? 2.285 7.438 -2.484 1 74.5 101 SER A O 1
ATOM 745 N N . ILE A 1 102 ? 2.377 9.266 -1.285 1 68.81 102 ILE A N 1
ATOM 746 C CA . ILE A 1 102 ? 1.011 9.664 -1.61 1 68.81 102 ILE A CA 1
ATOM 747 C C . ILE A 1 102 ? 0.919 10.031 -3.088 1 68.81 102 ILE A C 1
ATOM 749 O O . ILE A 1 102 ? -0.16 9.984 -3.684 1 68.81 102 ILE A O 1
ATOM 753 N N . LEU A 1 103 ? 2.006 10.344 -3.689 1 77.56 103 LEU A N 1
ATOM 754 C CA . LEU A 1 103 ? 2 10.766 -5.086 1 77.56 103 LEU A CA 1
ATOM 755 C C . LEU A 1 103 ? 2.203 9.578 -6.016 1 77.56 103 LEU A C 1
ATOM 757 O O . LEU A 1 103 ? 2.506 9.75 -7.199 1 77.56 103 LEU A O 1
ATOM 761 N N . GLY A 1 104 ? 2.031 8.438 -5.461 1 88.69 104 GLY A N 1
ATOM 762 C CA . GLY A 1 104 ? 2.076 7.246 -6.297 1 88.69 104 GLY A CA 1
ATOM 763 C C . GLY A 1 104 ? 3.457 6.957 -6.852 1 88.69 104 GLY A C 1
ATOM 764 O O . GLY A 1 104 ? 3.598 6.207 -7.82 1 88.69 104 GLY A O 1
ATOM 765 N N . ILE A 1 105 ? 4.41 7.551 -6.359 1 93.38 105 ILE A N 1
ATOM 766 C CA . ILE A 1 105 ? 5.777 7.441 -6.852 1 93.38 105 ILE A CA 1
ATOM 767 C C . ILE A 1 105 ? 6.238 5.988 -6.77 1 93.38 105 ILE A C 1
ATOM 769 O O . ILE A 1 105 ? 6.77 5.441 -7.742 1 93.38 105 ILE A O 1
ATOM 773 N N . ASN A 1 106 ? 5.98 5.32 -5.672 1 94 106 ASN A N 1
ATOM 774 C CA . ASN A 1 106 ? 6.398 3.934 -5.492 1 94 106 ASN A CA 1
ATOM 775 C C . ASN A 1 106 ? 5.699 3.004 -6.48 1 94 106 ASN A C 1
ATOM 777 O O . ASN A 1 106 ? 6.344 2.164 -7.113 1 94 106 ASN A O 1
ATOM 781 N N . ALA A 1 107 ? 4.352 3.172 -6.574 1 94.81 107 ALA A N 1
ATOM 782 C CA . ALA A 1 107 ? 3.57 2.332 -7.477 1 94.81 107 ALA A CA 1
ATOM 783 C C . ALA A 1 107 ? 3.992 2.545 -8.93 1 94.81 107 ALA A C 1
ATOM 785 O O . ALA A 1 107 ? 4.141 1.583 -9.688 1 94.81 107 ALA A O 1
ATOM 786 N N . GLY A 1 108 ? 4.176 3.779 -9.281 1 96.62 108 GLY A N 1
ATOM 787 C CA . GLY A 1 108 ? 4.637 4.086 -10.625 1 96.62 108 GLY A CA 1
ATOM 788 C C . GLY A 1 108 ? 6.016 3.529 -10.93 1 96.62 108 GLY A C 1
ATOM 789 O O . GLY A 1 108 ? 6.25 2.986 -12.016 1 96.62 108 GLY A O 1
ATOM 790 N N . ALA A 1 109 ? 6.887 3.717 -10.008 1 97.31 109 ALA A N 1
ATOM 791 C CA . ALA A 1 109 ? 8.25 3.229 -10.18 1 97.31 109 ALA A CA 1
ATOM 792 C C . ALA A 1 109 ? 8.273 1.714 -10.359 1 97.31 109 ALA A C 1
ATOM 794 O O . ALA A 1 109 ? 8.992 1.194 -11.219 1 97.31 109 ALA A O 1
ATOM 795 N N . SER A 1 110 ? 7.512 1.029 -9.539 1 96.75 110 SER A N 1
ATOM 796 C CA . SER A 1 110 ? 7.406 -0.422 -9.648 1 96.75 110 SER A CA 1
ATOM 797 C C . SER A 1 110 ? 6.887 -0.835 -11.023 1 96.75 110 SER A C 1
ATOM 799 O O . SER A 1 110 ? 7.391 -1.788 -11.617 1 96.75 110 SER A O 1
ATOM 801 N N . PHE A 1 111 ? 5.887 -0.138 -11.445 1 97.12 111 PHE A N 1
ATOM 802 C CA . PHE A 1 111 ? 5.316 -0.4 -12.758 1 97.12 111 PHE A CA 1
ATOM 803 C C . PHE A 1 111 ? 6.352 -0.186 -13.852 1 97.12 111 PHE A C 1
ATOM 805 O O . PHE A 1 111 ? 6.539 -1.046 -14.719 1 97.12 111 PHE A O 1
ATOM 812 N N . GLY A 1 112 ? 6.957 0.944 -13.836 1 98.06 112 GLY A N 1
ATOM 813 C CA . GLY A 1 112 ? 7.973 1.252 -14.828 1 98.06 112 GLY A CA 1
ATOM 814 C C . GLY A 1 112 ? 9.094 0.231 -14.875 1 98.06 112 GLY A C 1
ATOM 815 O O . GLY A 1 112 ? 9.547 -0.16 -15.953 1 98.06 112 GLY A O 1
ATOM 816 N N . LEU A 1 113 ? 9.578 -0.152 -13.719 1 97.06 113 LEU A N 1
ATOM 817 C CA . LEU A 1 113 ? 10.656 -1.14 -13.648 1 97.06 113 LEU A CA 1
ATOM 818 C C . LEU A 1 113 ? 10.203 -2.475 -14.234 1 97.06 113 LEU A C 1
ATOM 820 O O . LEU A 1 113 ? 10.938 -3.104 -14.992 1 97.06 113 LEU A O 1
ATOM 824 N N . ALA A 1 114 ? 9.008 -2.934 -13.844 1 96.62 114 ALA A N 1
ATOM 825 C CA . ALA A 1 114 ? 8.469 -4.176 -14.391 1 96.62 114 ALA A CA 1
ATOM 826 C C . ALA A 1 114 ? 8.422 -4.141 -15.914 1 96.62 114 ALA A C 1
ATOM 828 O O . ALA A 1 114 ? 8.836 -5.098 -16.578 1 96.62 114 ALA A O 1
ATOM 829 N N . VAL A 1 115 ? 7.941 -3.051 -16.438 1 97.5 115 VAL A N 1
ATOM 830 C CA . VAL A 1 115 ? 7.859 -2.885 -17.875 1 97.5 115 VAL A CA 1
ATOM 831 C C . VAL A 1 115 ? 9.25 -2.98 -18.5 1 97.5 115 VAL A C 1
ATOM 833 O O . VAL A 1 115 ? 9.445 -3.645 -19.516 1 97.5 115 VAL A O 1
ATOM 836 N N . GLY A 1 116 ? 10.211 -2.287 -17.906 1 97.38 116 GLY A N 1
ATOM 837 C CA . GLY A 1 116 ? 11.578 -2.354 -18.391 1 97.38 116 GLY A CA 1
ATOM 838 C C . GLY A 1 116 ? 12.141 -3.762 -18.406 1 97.38 116 GLY A C 1
ATOM 839 O O . GLY A 1 116 ? 12.758 -4.18 -19.391 1 97.38 116 GLY A O 1
ATOM 840 N N . MET A 1 117 ? 11.938 -4.488 -17.297 1 94.94 117 MET A N 1
ATOM 841 C CA . MET A 1 117 ? 12.445 -5.852 -17.172 1 94.94 117 MET A CA 1
ATOM 842 C C . MET A 1 117 ? 11.828 -6.766 -18.219 1 94.94 117 MET A C 1
ATOM 844 O O . MET A 1 117 ? 12.477 -7.691 -18.703 1 94.94 117 MET A O 1
ATOM 848 N N . ILE A 1 118 ? 10.57 -6.516 -18.547 1 95.31 118 ILE A N 1
ATOM 849 C CA . ILE A 1 118 ? 9.836 -7.359 -19.484 1 95.31 118 ILE A CA 1
ATOM 850 C C . ILE A 1 118 ? 10.273 -7.043 -20.922 1 95.31 118 ILE A C 1
ATOM 852 O O . ILE A 1 118 ? 10.516 -7.953 -21.719 1 95.31 118 ILE A O 1
ATOM 856 N N . LEU A 1 119 ? 10.359 -5.785 -21.281 1 95.5 119 LEU A N 1
ATOM 857 C CA . LEU A 1 119 ? 10.672 -5.359 -22.641 1 95.5 119 LEU A CA 1
ATOM 858 C C . LEU A 1 119 ? 12.141 -5.582 -22.953 1 95.5 119 LEU A C 1
ATOM 860 O O . LEU A 1 119 ? 12.508 -5.832 -24.094 1 95.5 119 LEU A O 1
ATOM 864 N N . PHE A 1 120 ? 12.977 -5.441 -21.938 1 94.56 120 PHE A N 1
ATOM 865 C CA . PHE A 1 120 ? 14.414 -5.578 -22.109 1 94.56 120 PHE A CA 1
ATOM 866 C C . PHE A 1 120 ? 14.984 -6.582 -21.109 1 94.56 120 PHE A C 1
ATOM 868 O O . PHE A 1 120 ? 15.469 -6.203 -20.047 1 94.56 120 PHE A O 1
ATOM 875 N N . PRO A 1 121 ? 15.023 -7.84 -21.484 1 87.06 121 PRO A N 1
ATOM 876 C CA . PRO A 1 121 ? 15.469 -8.883 -20.562 1 87.06 121 PRO A CA 1
ATOM 877 C C . PRO A 1 121 ? 16.875 -8.641 -20.031 1 87.06 121 PRO A C 1
ATOM 879 O O . PRO A 1 121 ? 17.219 -9.109 -18.938 1 87.06 121 PRO A O 1
ATOM 882 N N . TYR A 1 122 ? 17.734 -7.926 -20.781 1 89.62 122 TYR A N 1
ATOM 883 C CA . TYR A 1 122 ? 19.062 -7.574 -20.297 1 89.62 122 TYR A CA 1
ATOM 884 C C . TYR A 1 122 ? 19.141 -6.094 -19.953 1 89.62 122 TYR A C 1
ATOM 886 O O . TYR A 1 122 ? 20.094 -5.41 -20.359 1 89.62 122 TYR A O 1
ATOM 894 N N . LEU A 1 123 ? 18.156 -5.734 -19.234 1 86.56 123 LEU A N 1
ATOM 895 C CA . LEU A 1 123 ? 18.078 -4.332 -18.844 1 86.56 123 LEU A CA 1
ATOM 896 C C . LEU A 1 123 ? 19.281 -3.939 -17.984 1 86.56 123 LEU A C 1
ATOM 898 O O . LEU A 1 123 ? 19.609 -4.621 -17.016 1 86.56 123 LEU A O 1
ATOM 902 N N . THR A 1 124 ? 20 -2.895 -18.422 1 90.25 124 THR A N 1
ATOM 903 C CA . THR A 1 124 ? 21.156 -2.4 -17.688 1 90.25 124 THR A CA 1
ATOM 904 C C . THR A 1 124 ? 20.719 -1.738 -16.375 1 90.25 124 THR A C 1
ATOM 906 O O . THR A 1 124 ? 19.531 -1.449 -16.188 1 90.25 124 THR A O 1
ATOM 909 N N . LEU A 1 125 ? 21.625 -1.483 -15.508 1 89.94 125 LEU A N 1
ATOM 910 C CA . LEU A 1 125 ? 21.344 -0.813 -14.242 1 89.94 125 LEU A CA 1
ATOM 911 C C . LEU A 1 125 ? 20.797 0.589 -14.477 1 89.94 125 LEU A C 1
ATOM 913 O O . LEU A 1 125 ? 19.812 0.99 -13.852 1 89.94 125 LEU A O 1
ATOM 917 N N . ASN A 1 126 ? 21.391 1.266 -15.414 1 93.31 126 ASN A N 1
ATOM 918 C CA . ASN A 1 126 ? 20.906 2.6 -15.742 1 93.31 126 ASN A CA 1
ATOM 919 C C . ASN A 1 126 ? 19.531 2.543 -16.406 1 93.31 126 ASN A C 1
ATOM 921 O O . ASN A 1 126 ? 18.703 3.43 -16.203 1 93.31 126 ASN A O 1
ATOM 925 N N . GLY A 1 127 ? 19.344 1.512 -17.203 1 94.56 127 GLY A N 1
ATOM 926 C CA . GLY A 1 127 ? 18.031 1.317 -17.797 1 94.56 127 GLY A CA 1
ATOM 927 C C . GLY A 1 127 ? 16.938 1.124 -16.75 1 94.56 127 GLY A C 1
ATOM 928 O O . GLY A 1 127 ? 15.836 1.661 -16.891 1 94.56 127 GLY A O 1
ATOM 929 N N . SER A 1 128 ? 17.312 0.359 -15.727 1 94.88 128 SER A N 1
ATOM 930 C CA . SER A 1 128 ? 16.375 0.13 -14.648 1 94.88 128 SER A CA 1
ATOM 931 C C . SER A 1 128 ? 15.992 1.438 -13.961 1 94.88 128 SER A C 1
ATOM 933 O O . SER A 1 128 ? 14.828 1.646 -13.609 1 94.88 128 SER A O 1
ATOM 935 N N . ILE A 1 129 ? 16.953 2.309 -13.805 1 95.81 129 ILE A N 1
ATOM 936 C CA . ILE A 1 129 ? 16.719 3.594 -13.156 1 95.81 129 ILE A CA 1
ATOM 937 C C . ILE A 1 129 ? 15.812 4.453 -14.031 1 95.81 129 ILE A C 1
ATOM 939 O O . ILE A 1 129 ? 14.852 5.055 -13.547 1 95.81 129 ILE A O 1
ATOM 943 N N . LEU A 1 130 ? 16.047 4.465 -15.281 1 96.62 130 LEU A N 1
ATOM 944 C CA . LEU A 1 130 ? 15.289 5.297 -16.219 1 96.62 130 LEU A CA 1
ATOM 945 C C . LEU A 1 130 ? 13.844 4.832 -16.312 1 96.62 130 LEU A C 1
ATOM 947 O O . LEU A 1 130 ? 12.922 5.648 -16.297 1 96.62 130 LEU A O 1
ATOM 951 N N . PHE A 1 131 ? 13.656 3.568 -16.375 1 97.5 131 PHE A N 1
ATOM 952 C CA . PHE A 1 131 ? 12.305 3.033 -16.469 1 97.5 131 PHE A CA 1
ATOM 953 C C . PHE A 1 131 ? 11.555 3.252 -15.156 1 97.5 131 PHE A C 1
ATOM 955 O O . PHE A 1 131 ? 10.375 3.6 -15.164 1 97.5 131 PHE A O 1
ATOM 962 N N . SER A 1 132 ? 12.25 2.979 -14.047 1 97.19 132 SER A N 1
ATOM 963 C CA . SER A 1 132 ? 11.641 3.225 -12.75 1 97.19 132 SER A CA 1
ATOM 964 C C . SER A 1 132 ? 11.242 4.691 -12.586 1 97.19 132 SER A C 1
ATOM 966 O O . SER A 1 132 ? 10.133 4.996 -12.148 1 97.19 132 SER A O 1
ATOM 968 N N . PHE A 1 133 ? 12.141 5.547 -12.938 1 97.19 133 PHE A N 1
ATOM 969 C CA . PHE A 1 133 ? 11.859 6.977 -12.844 1 97.19 133 PHE A CA 1
ATOM 970 C C . PHE A 1 133 ? 10.742 7.371 -13.789 1 97.19 133 PHE A C 1
ATOM 972 O O . PHE A 1 133 ? 9.883 8.188 -13.438 1 97.19 133 PHE A O 1
ATOM 979 N N . GLY A 1 134 ? 10.781 6.871 -14.977 1 97.44 134 GLY A N 1
ATOM 980 C CA . GLY A 1 134 ? 9.719 7.133 -15.938 1 97.44 134 GLY A CA 1
ATOM 981 C C . GLY A 1 134 ? 8.352 6.711 -15.445 1 97.44 134 GLY A C 1
ATOM 982 O O . GLY A 1 134 ? 7.367 7.438 -15.625 1 97.44 134 GLY A O 1
ATOM 983 N N . GLY A 1 135 ? 8.273 5.551 -14.867 1 97.69 135 GLY A N 1
ATOM 984 C CA . GLY A 1 135 ? 7.023 5.094 -14.281 1 97.69 135 GLY A CA 1
ATOM 985 C C . GLY A 1 135 ? 6.527 5.984 -13.164 1 97.69 135 GLY A C 1
ATOM 986 O O . GLY A 1 135 ? 5.332 6.281 -13.078 1 97.69 135 GLY A O 1
ATOM 987 N N . ALA A 1 136 ? 7.438 6.344 -12.289 1 96.62 136 ALA A N 1
ATOM 988 C CA . ALA A 1 136 ? 7.09 7.273 -11.219 1 96.62 136 ALA A CA 1
ATOM 989 C C . ALA A 1 136 ? 6.547 8.586 -11.789 1 96.62 136 ALA A C 1
ATOM 991 O O . ALA A 1 136 ? 5.566 9.125 -11.281 1 96.62 136 ALA A O 1
ATOM 992 N N . ALA A 1 137 ? 7.215 9.062 -12.797 1 96.12 137 ALA A N 1
ATOM 993 C CA . ALA A 1 137 ? 6.793 10.297 -13.445 1 96.12 137 ALA A CA 1
ATOM 994 C C . ALA A 1 137 ? 5.402 10.148 -14.062 1 96.12 137 ALA A C 1
ATOM 996 O O . ALA A 1 137 ? 4.57 11.055 -13.953 1 96.12 137 ALA A O 1
ATOM 997 N N . LEU A 1 138 ? 5.184 9.086 -14.656 1 96.44 138 LEU A N 1
ATOM 998 C CA . LEU A 1 138 ? 3.891 8.828 -15.289 1 96.44 138 LEU A CA 1
ATOM 999 C C . LEU A 1 138 ? 2.771 8.836 -14.25 1 96.44 138 LEU A C 1
ATOM 1001 O O . LEU A 1 138 ? 1.729 9.461 -14.461 1 96.44 138 LEU A O 1
ATOM 1005 N N . ALA A 1 139 ? 3.002 8.133 -13.172 1 94.62 139 ALA A N 1
ATOM 1006 C CA . ALA A 1 139 ? 2.002 8.094 -12.109 1 94.62 139 ALA A CA 1
ATOM 1007 C C . ALA A 1 139 ? 1.733 9.484 -11.555 1 94.62 139 ALA A C 1
ATOM 1009 O O . ALA A 1 139 ? 0.578 9.875 -11.367 1 94.62 139 ALA A O 1
ATOM 1010 N N . THR A 1 140 ? 2.787 10.188 -11.32 1 91.31 140 THR A N 1
ATOM 1011 C CA . THR A 1 140 ? 2.658 11.539 -10.781 1 91.31 140 THR A CA 1
ATOM 1012 C C . THR A 1 140 ? 1.92 12.445 -11.758 1 91.31 140 THR A C 1
ATOM 1014 O O . THR A 1 140 ? 1.099 13.266 -11.352 1 91.31 140 THR A O 1
ATOM 1017 N N . LEU A 1 141 ? 2.225 12.312 -12.984 1 91.81 141 LEU A N 1
ATOM 1018 C CA . LEU A 1 141 ? 1.57 13.117 -14.016 1 91.81 141 LEU A CA 1
ATOM 1019 C C . LEU A 1 141 ? 0.069 12.844 -14.039 1 91.81 141 LEU A C 1
ATOM 1021 O O . LEU A 1 141 ? -0.728 13.766 -14.219 1 91.81 141 LEU A O 1
ATOM 1025 N N . PHE A 1 142 ? -0.305 11.633 -13.891 1 91.06 142 PHE A N 1
ATOM 1026 C CA . PHE A 1 142 ? -1.725 11.305 -13.859 1 91.06 142 PHE A CA 1
ATOM 1027 C C . PHE A 1 142 ? -2.406 11.945 -12.656 1 91.06 142 PHE A C 1
ATOM 1029 O O . PHE A 1 142 ? -3.525 12.445 -12.766 1 91.06 142 PHE A O 1
ATOM 1036 N N . ILE A 1 143 ? -1.748 11.922 -11.547 1 86.38 143 ILE A N 1
ATOM 1037 C CA . ILE A 1 143 ? -2.312 12.492 -10.328 1 86.38 143 ILE A CA 1
ATOM 1038 C C . ILE A 1 143 ? -2.449 14 -10.484 1 86.38 143 ILE A C 1
ATOM 1040 O O . ILE A 1 143 ? -3.48 14.578 -10.125 1 86.38 143 ILE A O 1
ATOM 1044 N N . LEU A 1 144 ? -1.404 14.633 -11.031 1 83.5 144 LEU A N 1
ATOM 1045 C CA . LEU A 1 144 ? -1.435 16.078 -11.219 1 83.5 144 LEU A CA 1
ATOM 1046 C C . LEU A 1 144 ? -2.486 16.469 -12.258 1 83.5 144 LEU A C 1
ATOM 1048 O O . LEU A 1 144 ? -3.113 17.516 -12.141 1 83.5 144 LEU A O 1
ATOM 1052 N N . ALA A 1 145 ? -2.613 15.641 -13.242 1 85.19 145 ALA A N 1
ATOM 1053 C CA . ALA A 1 145 ? -3.648 15.891 -14.242 1 85.19 145 ALA A CA 1
ATOM 1054 C C . ALA A 1 145 ? -5.039 15.836 -13.617 1 85.19 145 ALA A C 1
ATOM 1056 O O . ALA A 1 145 ? -5.91 16.641 -13.953 1 85.19 145 ALA A O 1
ATOM 1057 N N . LEU A 1 146 ? -5.223 14.93 -12.734 1 82.06 146 LEU A N 1
ATOM 1058 C CA . LEU A 1 146 ? -6.5 14.828 -12.039 1 82.06 146 LEU A CA 1
ATOM 1059 C C . LEU A 1 146 ? -6.715 16.031 -11.125 1 82.06 146 LEU A C 1
ATOM 1061 O O . LEU A 1 146 ? -7.836 16.531 -11.008 1 82.06 146 LEU A O 1
ATOM 1065 N N . ALA A 1 147 ? -5.668 16.391 -10.469 1 78.12 147 ALA A N 1
ATOM 1066 C CA . ALA A 1 147 ? -5.742 17.547 -9.57 1 78.12 147 ALA A CA 1
ATOM 1067 C C . ALA A 1 147 ? -6.066 18.828 -10.336 1 78.12 147 ALA A C 1
ATOM 1069 O O . ALA A 1 147 ? -6.801 19.688 -9.836 1 78.12 147 ALA A O 1
ATOM 1070 N N . LYS A 1 148 ? -5.488 18.984 -11.469 1 78 148 LYS A N 1
ATOM 1071 C CA . LYS A 1 148 ? -5.711 20.156 -12.297 1 78 148 LYS A CA 1
ATOM 1072 C C . LYS A 1 148 ? -7.168 20.266 -12.727 1 78 148 LYS A C 1
ATOM 1074 O O . LYS A 1 148 ? -7.711 21.375 -12.836 1 78 148 LYS A O 1
ATOM 1079 N N . ARG A 1 149 ? -7.766 19.188 -12.914 1 76.81 149 ARG A N 1
ATOM 1080 C CA . ARG A 1 149 ? -9.156 19.156 -13.359 1 76.81 149 ARG A CA 1
ATOM 1081 C C . ARG A 1 149 ? -10.086 19.734 -12.297 1 76.81 149 ARG A C 1
ATOM 1083 O O . ARG A 1 149 ? -11.109 20.344 -12.617 1 76.81 149 ARG A O 1
ATOM 1090 N N . VAL A 1 150 ? -9.695 19.594 -11.062 1 73.5 150 VAL A N 1
ATOM 1091 C CA . VAL A 1 150 ? -10.555 20.094 -10 1 73.5 150 VAL A CA 1
ATOM 1092 C C . VAL A 1 150 ? -10.141 21.516 -9.617 1 73.5 150 VAL A C 1
ATOM 1094 O O . VAL A 1 150 ? -10.883 22.219 -8.938 1 73.5 150 VAL A O 1
ATOM 1097 N N . GLY A 1 151 ? -9.094 21.969 -10.164 1 66.44 151 GLY A N 1
ATOM 1098 C CA . GLY A 1 151 ? -8.641 23.344 -9.992 1 66.44 151 GLY A CA 1
ATOM 1099 C C . GLY A 1 151 ? -8.258 23.672 -8.562 1 66.44 151 GLY A C 1
ATOM 1100 O O . GLY A 1 151 ? -7.504 22.922 -7.93 1 66.44 151 GLY A O 1
ATOM 1101 N N . GLY A 1 152 ? -8.711 24.797 -8.094 1 60.31 152 GLY A N 1
ATOM 1102 C CA . GLY A 1 152 ? -8.414 25.344 -6.777 1 60.31 152 GLY A CA 1
ATOM 1103 C C . GLY A 1 152 ? -8.945 24.484 -5.645 1 60.31 152 GLY A C 1
ATOM 1104 O O . GLY A 1 152 ? -8.57 24.672 -4.484 1 60.31 152 GLY A O 1
ATOM 1105 N N . LYS A 1 153 ? -9.594 23.594 -6.004 1 61.78 153 LYS A N 1
ATOM 1106 C CA . LYS A 1 153 ? -10.211 22.766 -4.977 1 61.78 153 LYS A CA 1
ATOM 1107 C C . LYS A 1 153 ? -9.367 21.516 -4.703 1 61.78 153 LYS A C 1
ATOM 1109 O O . LYS A 1 153 ? -9.758 20.656 -3.912 1 61.78 153 LYS A O 1
ATOM 1114 N N . ALA A 1 154 ? -8.25 21.547 -5.344 1 68.06 154 ALA A N 1
ATOM 1115 C CA . ALA A 1 154 ? -7.398 20.391 -5.074 1 68.06 154 ALA A CA 1
ATOM 1116 C C . ALA A 1 154 ? -6.777 20.484 -3.686 1 68.06 154 ALA A C 1
ATOM 1118 O O . ALA A 1 154 ? -5.617 20.875 -3.541 1 68.06 154 ALA A O 1
ATOM 1119 N N . THR A 1 155 ? -7.605 20.078 -2.754 1 69.88 155 THR A N 1
ATOM 1120 C CA . THR A 1 155 ? -7.184 20.047 -1.359 1 69.88 155 THR A CA 1
ATOM 1121 C C . THR A 1 155 ? -6.168 18.922 -1.13 1 69.88 155 THR A C 1
ATOM 1123 O O . THR A 1 155 ? -5.992 18.062 -1.983 1 69.88 155 THR A O 1
ATOM 1126 N N . PRO A 1 156 ? -5.387 19.047 -0.164 1 71.06 156 PRO A N 1
ATOM 1127 C CA . PRO A 1 156 ? -4.48 17.953 0.207 1 71.06 156 PRO A CA 1
ATOM 1128 C C . PRO A 1 156 ? -5.188 16.594 0.296 1 71.06 156 PRO A C 1
ATOM 1130 O O . PRO A 1 156 ? -4.617 15.578 -0.081 1 71.06 156 PRO A O 1
ATOM 1133 N N . VAL A 1 157 ? -6.363 16.734 0.68 1 71.62 157 VAL A N 1
ATOM 1134 C CA . VAL A 1 157 ? -7.152 15.516 0.8 1 71.62 157 VAL A CA 1
ATOM 1135 C C . VAL A 1 157 ? -7.41 14.922 -0.585 1 71.62 157 VAL A C 1
ATOM 1137 O O . VAL A 1 157 ? -7.293 13.711 -0.786 1 71.62 157 VAL A O 1
ATOM 1140 N N . TYR A 1 158 ? -7.699 15.742 -1.493 1 77 158 TYR A N 1
ATOM 1141 C CA . TYR A 1 158 ? -7.945 15.281 -2.854 1 77 158 TYR A CA 1
ATOM 1142 C C . TYR A 1 158 ? -6.691 14.656 -3.451 1 77 158 TYR A C 1
ATOM 1144 O O . TYR A 1 158 ? -6.762 13.617 -4.121 1 77 158 TYR A O 1
ATOM 1152 N N . LEU A 1 159 ? -5.652 15.281 -3.219 1 77.69 159 LEU A N 1
ATOM 1153 C CA . LEU A 1 159 ? -4.398 14.773 -3.764 1 77.69 159 LEU A CA 1
ATOM 1154 C C . LEU A 1 159 ? -4.074 13.391 -3.193 1 77.69 159 LEU A C 1
ATOM 1156 O O . LEU A 1 159 ? -3.605 12.516 -3.914 1 77.69 159 LEU A O 1
ATOM 1160 N N . ALA A 1 160 ? -4.328 13.242 -1.947 1 77.38 160 ALA A N 1
ATOM 1161 C CA . ALA A 1 160 ? -4.098 11.953 -1.302 1 77.38 160 ALA A CA 1
ATOM 1162 C C . ALA A 1 160 ? -5.012 10.883 -1.889 1 77.38 160 ALA A C 1
ATOM 1164 O O . ALA A 1 160 ? -4.57 9.758 -2.146 1 77.38 160 ALA A O 1
ATOM 1165 N N . LEU A 1 161 ? -6.199 11.273 -2.078 1 75.75 161 LEU A N 1
ATOM 1166 C CA . LEU A 1 161 ? -7.18 10.344 -2.621 1 75.75 161 LEU A CA 1
ATOM 1167 C C . LEU A 1 161 ? -6.844 9.977 -4.062 1 75.75 161 LEU A C 1
ATOM 1169 O O . LEU A 1 161 ? -6.914 8.805 -4.441 1 75.75 161 LEU A O 1
ATOM 1173 N N . ALA A 1 162 ? -6.547 10.977 -4.82 1 82.31 162 ALA A N 1
ATOM 1174 C CA . ALA A 1 162 ? -6.137 10.734 -6.203 1 82.31 162 ALA A CA 1
ATOM 1175 C C . ALA A 1 162 ? -4.895 9.852 -6.262 1 82.31 162 ALA A C 1
ATOM 1177 O O . ALA A 1 162 ? -4.801 8.961 -7.109 1 82.31 162 ALA A O 1
ATOM 1178 N N . GLY A 1 163 ? -3.961 10.125 -5.445 1 85.56 163 GLY A N 1
ATOM 1179 C CA . GLY A 1 163 ? -2.756 9.312 -5.367 1 85.56 163 GLY A CA 1
ATOM 1180 C C . GLY A 1 163 ? -3.037 7.855 -5.055 1 85.56 163 GLY A C 1
ATOM 1181 O O . GLY A 1 163 ? -2.463 6.961 -5.676 1 85.56 163 GLY A O 1
ATOM 1182 N N . THR A 1 164 ? -3.924 7.637 -4.121 1 81.31 164 THR A N 1
ATOM 1183 C CA . THR A 1 164 ? -4.281 6.277 -3.736 1 81.31 164 THR A CA 1
ATOM 1184 C C . THR A 1 164 ? -4.945 5.543 -4.898 1 81.31 164 THR A C 1
ATOM 1186 O O . THR A 1 164 ? -4.664 4.367 -5.137 1 81.31 164 THR A O 1
ATOM 1189 N N . ALA A 1 165 ? -5.832 6.234 -5.516 1 83.25 165 ALA A N 1
ATOM 1190 C CA . ALA A 1 165 ? -6.555 5.637 -6.637 1 83.25 165 ALA A CA 1
ATOM 1191 C C . ALA A 1 165 ? -5.602 5.254 -7.762 1 83.25 165 ALA A C 1
ATOM 1193 O O . ALA A 1 165 ? -5.641 4.129 -8.266 1 83.25 165 ALA A O 1
ATOM 1194 N N . ILE A 1 166 ? -4.793 6.164 -8.102 1 87.44 166 ILE A N 1
ATOM 1195 C CA . ILE A 1 166 ? -3.857 5.93 -9.195 1 87.44 166 ILE A CA 1
ATOM 1196 C C . ILE A 1 166 ? -2.863 4.84 -8.797 1 87.44 166 ILE A C 1
ATOM 1198 O O . ILE A 1 166 ? -2.51 3.986 -9.617 1 87.44 166 ILE A O 1
ATOM 1202 N N . SER A 1 167 ? -2.375 4.84 -7.586 1 90.75 167 SER A N 1
ATOM 1203 C CA . SER A 1 167 ? -1.462 3.812 -7.098 1 90.75 167 SER A CA 1
ATOM 1204 C C . SER A 1 167 ? -2.082 2.424 -7.207 1 90.75 167 SER A C 1
ATOM 1206 O O . SER A 1 167 ? -1.404 1.463 -7.574 1 90.75 167 SER A O 1
ATOM 1208 N N . ALA A 1 168 ? -3.332 2.383 -6.902 1 85.38 168 ALA A N 1
ATOM 1209 C CA . ALA A 1 168 ? -4.023 1.096 -6.941 1 85.38 168 ALA A CA 1
ATOM 1210 C C . ALA A 1 168 ? -4.031 0.523 -8.359 1 85.38 168 ALA A C 1
ATOM 1212 O O . ALA A 1 168 ? -3.857 -0.683 -8.547 1 85.38 168 ALA A O 1
ATOM 1213 N N . VAL A 1 169 ? -4.254 1.336 -9.281 1 88.06 169 VAL A N 1
ATOM 1214 C CA . VAL A 1 169 ? -4.273 0.896 -10.672 1 88.06 169 VAL A CA 1
ATOM 1215 C C . VAL A 1 169 ? -2.885 0.405 -11.078 1 88.06 169 VAL A C 1
ATOM 1217 O O . VAL A 1 169 ? -2.748 -0.67 -11.672 1 88.06 169 VAL A O 1
ATOM 1220 N N . PHE A 1 170 ? -1.928 1.184 -10.781 1 93.31 170 PHE A N 1
ATOM 1221 C CA . PHE A 1 170 ? -0.566 0.806 -11.141 1 93.31 170 PHE A CA 1
ATOM 1222 C C . PHE A 1 170 ? -0.169 -0.499 -10.461 1 93.31 170 PHE A C 1
ATOM 1224 O O . PHE A 1 170 ? 0.481 -1.351 -11.07 1 93.31 170 PHE A O 1
ATOM 1231 N N . VAL A 1 171 ? -0.525 -0.651 -9.234 1 90.69 171 VAL A N 1
ATOM 1232 C CA . VAL A 1 171 ? -0.205 -1.866 -8.492 1 90.69 171 VAL A CA 1
ATOM 1233 C C . VAL A 1 171 ? -0.888 -3.066 -9.141 1 90.69 171 VAL A C 1
ATOM 1235 O O . VAL A 1 171 ? -0.263 -4.109 -9.344 1 90.69 171 VAL A O 1
ATOM 1238 N N . ALA A 1 172 ? -2.16 -2.9 -9.469 1 87.88 172 ALA A N 1
ATOM 1239 C CA . ALA A 1 172 ? -2.926 -3.98 -10.078 1 87.88 172 ALA A CA 1
ATOM 1240 C C . ALA A 1 172 ? -2.32 -4.395 -11.422 1 87.88 172 ALA A C 1
ATOM 1242 O O . ALA A 1 172 ? -2.148 -5.586 -11.688 1 87.88 172 ALA A O 1
ATOM 1243 N N . VAL A 1 173 ? -2.025 -3.449 -12.211 1 90.94 173 VAL A N 1
ATOM 1244 C CA . VAL A 1 173 ? -1.456 -3.73 -13.523 1 90.94 173 VAL A CA 1
ATOM 1245 C C . VAL A 1 173 ? -0.079 -4.371 -13.367 1 90.94 173 VAL A C 1
ATOM 1247 O O . VAL A 1 173 ? 0.268 -5.301 -14.094 1 90.94 173 VAL A O 1
ATOM 1250 N N . THR A 1 174 ? 0.694 -3.832 -12.43 1 93.75 174 THR A N 1
ATOM 1251 C CA . THR A 1 174 ? 2.014 -4.402 -12.18 1 93.75 174 THR A CA 1
ATOM 1252 C C . THR A 1 174 ? 1.896 -5.863 -11.742 1 93.75 174 THR A C 1
ATOM 1254 O O . THR A 1 174 ? 2.672 -6.711 -12.188 1 93.75 174 THR A O 1
ATOM 1257 N N . HIS A 1 175 ? 0.93 -6.125 -10.898 1 88.81 175 HIS A N 1
ATOM 1258 C CA . HIS A 1 175 ? 0.716 -7.5 -10.453 1 88.81 175 HIS A CA 1
ATOM 1259 C C . HIS A 1 175 ? 0.404 -8.414 -11.633 1 88.81 175 HIS A C 1
ATOM 1261 O O . HIS A 1 175 ? 0.93 -9.531 -11.711 1 88.81 175 HIS A O 1
ATOM 1267 N N . MET A 1 176 ? -0.41 -7.965 -12.523 1 87.44 176 MET A N 1
ATOM 1268 C CA . MET A 1 176 ? -0.744 -8.734 -13.719 1 87.44 176 MET A CA 1
ATOM 1269 C C . MET A 1 176 ? 0.504 -9.023 -14.547 1 87.44 176 MET A C 1
ATOM 1271 O O . MET A 1 176 ? 0.727 -10.156 -14.961 1 87.44 176 MET A O 1
ATOM 1275 N N . LEU A 1 177 ? 1.308 -8.031 -14.711 1 91.5 177 LEU A N 1
ATOM 1276 C CA . LEU A 1 177 ? 2.504 -8.156 -15.539 1 91.5 177 LEU A CA 1
ATOM 1277 C C . LEU A 1 177 ? 3.506 -9.117 -14.906 1 91.5 177 LEU A C 1
ATOM 1279 O O . LEU A 1 177 ? 4.043 -9.992 -15.578 1 91.5 177 LEU A O 1
ATOM 1283 N N . VAL A 1 178 ? 3.74 -8.961 -13.602 1 91.12 178 VAL A N 1
ATOM 1284 C CA . VAL A 1 178 ? 4.805 -9.719 -12.961 1 91.12 178 VAL A CA 1
ATOM 1285 C C . VAL A 1 178 ? 4.406 -11.195 -12.875 1 91.12 178 VAL A C 1
ATOM 1287 O O . VAL A 1 178 ? 5.258 -12.078 -12.961 1 91.12 178 VAL A O 1
ATOM 1290 N N . VAL A 1 179 ? 3.107 -11.406 -12.773 1 86.19 179 VAL A N 1
ATOM 1291 C CA . VAL A 1 179 ? 2.623 -12.781 -12.75 1 86.19 179 VAL A CA 1
ATOM 1292 C C . VAL A 1 179 ? 2.732 -13.391 -14.148 1 86.19 179 VAL A C 1
ATOM 1294 O O . VAL A 1 179 ? 3.281 -14.477 -14.32 1 86.19 179 VAL A O 1
ATOM 1297 N N . TYR A 1 180 ? 2.291 -12.656 -15.117 1 88.31 180 TYR A N 1
ATOM 1298 C CA . TYR A 1 180 ? 2.234 -13.156 -16.484 1 88.31 180 TYR A CA 1
ATOM 1299 C C . TYR A 1 180 ? 3.635 -13.391 -17.047 1 88.31 180 TYR A C 1
ATOM 1301 O O . TYR A 1 180 ? 3.879 -14.383 -17.734 1 88.31 180 TYR A O 1
ATOM 1309 N N . PHE A 1 181 ? 4.574 -12.531 -16.734 1 92.44 181 PHE A N 1
ATOM 1310 C CA . PHE A 1 181 ? 5.898 -12.609 -17.344 1 92.44 181 PHE A CA 1
ATOM 1311 C C . PHE A 1 181 ? 6.914 -13.18 -16.359 1 92.44 181 PHE A C 1
ATOM 1313 O O . PHE A 1 181 ? 8.109 -13.219 -16.656 1 92.44 181 PHE A O 1
ATOM 1320 N N . GLN A 1 182 ? 6.445 -13.555 -15.164 1 91.12 182 GLN A N 1
ATOM 1321 C CA . GLN A 1 182 ? 7.215 -14.266 -14.148 1 91.12 182 GLN A CA 1
ATOM 1322 C C . GLN A 1 182 ? 8.469 -13.492 -13.766 1 91.12 182 GLN A C 1
ATOM 1324 O O . GLN A 1 182 ? 9.57 -14.055 -13.727 1 91.12 182 GLN A O 1
ATOM 1329 N N . VAL A 1 183 ? 8.375 -12.18 -13.516 1 91.75 183 VAL A N 1
ATOM 1330 C CA . VAL A 1 183 ? 9.5 -11.352 -13.094 1 91.75 183 VAL A CA 1
ATOM 1331 C C . VAL A 1 183 ? 9.281 -10.875 -11.656 1 91.75 183 VAL A C 1
ATOM 1333 O O . VAL A 1 183 ? 9.852 -9.867 -11.234 1 91.75 183 VAL A O 1
ATOM 1336 N N . ALA A 1 184 ? 8.438 -11.594 -10.953 1 91.25 184 ALA A N 1
ATOM 1337 C CA . ALA A 1 184 ? 8.086 -11.195 -9.594 1 91.25 184 ALA A CA 1
ATOM 1338 C C . ALA A 1 184 ? 9.297 -11.242 -8.672 1 91.25 184 ALA A C 1
ATOM 1340 O O . ALA A 1 184 ? 9.469 -10.375 -7.816 1 91.25 184 ALA A O 1
ATOM 1341 N N . GLN A 1 185 ? 10.07 -12.25 -8.812 1 90.12 185 GLN A N 1
ATOM 1342 C CA . GLN A 1 185 ? 11.227 -12.391 -7.934 1 90.12 185 GLN A CA 1
ATOM 1343 C C . GLN A 1 185 ? 12.203 -11.234 -8.125 1 90.12 185 GLN A C 1
ATOM 1345 O O . GLN A 1 185 ? 12.695 -10.664 -7.148 1 90.12 185 GLN A O 1
ATOM 1350 N N . GLU A 1 186 ? 12.477 -10.914 -9.352 1 90.38 186 GLU A N 1
ATOM 1351 C CA . GLU A 1 186 ? 13.375 -9.797 -9.648 1 90.38 186 GLU A CA 1
ATOM 1352 C C . GLU A 1 186 ? 12.828 -8.484 -9.086 1 90.38 186 GLU A C 1
ATOM 1354 O O . GLU A 1 186 ? 13.562 -7.695 -8.5 1 90.38 186 GLU A O 1
ATOM 1359 N N . LEU A 1 187 ? 11.562 -8.328 -9.266 1 92 187 LEU A N 1
ATOM 1360 C CA . LEU A 1 187 ? 10.938 -7.102 -8.781 1 92 187 LEU A CA 1
ATOM 1361 C C . LEU A 1 187 ? 10.945 -7.055 -7.258 1 92 187 LEU A C 1
ATOM 1363 O O . LEU A 1 187 ? 11.055 -5.977 -6.664 1 92 187 LEU A O 1
ATOM 1367 N N . SER A 1 188 ? 10.82 -8.203 -6.695 1 90.44 188 SER A N 1
ATOM 1368 C CA . SER A 1 188 ? 10.773 -8.258 -5.238 1 90.44 188 SER A CA 1
ATOM 1369 C C . SER A 1 188 ? 12.094 -7.805 -4.621 1 90.44 188 SER A C 1
ATOM 1371 O O . SER A 1 188 ? 12.109 -7.215 -3.541 1 90.44 188 SER A O 1
ATOM 1373 N N . PHE A 1 189 ? 13.18 -8.016 -5.289 1 88.31 189 PHE A N 1
ATOM 1374 C CA . PHE A 1 189 ? 14.477 -7.543 -4.812 1 88.31 189 PHE A CA 1
ATOM 1375 C C . PHE A 1 189 ? 14.508 -6.02 -4.773 1 88.31 189 PHE A C 1
ATOM 1377 O O . PHE A 1 189 ? 15.055 -5.434 -3.836 1 88.31 189 PHE A O 1
ATOM 1384 N N . TRP A 1 190 ? 13.922 -5.48 -5.73 1 89.94 190 TRP A N 1
ATOM 1385 C CA . TRP A 1 190 ? 13.891 -4.023 -5.816 1 89.94 190 TRP A CA 1
ATOM 1386 C C . TRP A 1 190 ? 12.906 -3.439 -4.809 1 89.94 190 TRP A C 1
ATOM 1388 O O . TRP A 1 190 ? 13.195 -2.432 -4.16 1 89.94 190 TRP A O 1
ATOM 1398 N N . THR A 1 191 ? 11.797 -4.074 -4.664 1 90.38 191 THR A N 1
ATOM 1399 C CA . THR A 1 191 ? 10.734 -3.555 -3.809 1 90.38 191 THR A CA 1
ATOM 1400 C C . THR A 1 191 ? 11.141 -3.633 -2.34 1 90.38 191 THR A C 1
ATOM 1402 O O . THR A 1 191 ? 10.586 -2.914 -1.502 1 90.38 191 THR A O 1
ATOM 1405 N N . ALA A 1 192 ? 12.039 -4.434 -2.041 1 88.75 192 ALA A N 1
ATOM 1406 C CA . ALA A 1 192 ? 12.531 -4.508 -0.67 1 88.75 192 ALA A CA 1
ATOM 1407 C C . ALA A 1 192 ? 13.297 -3.244 -0.292 1 88.75 192 ALA A C 1
ATOM 1409 O O . ALA A 1 192 ? 13.375 -2.883 0.884 1 88.75 192 ALA A O 1
ATOM 1410 N N . GLY A 1 193 ? 13.781 -2.584 -1.318 1 90.31 193 GLY A N 1
ATOM 1411 C CA . GLY A 1 193 ? 14.508 -1.347 -1.098 1 90.31 193 GLY A CA 1
ATOM 1412 C C . GLY A 1 193 ? 15.914 -1.571 -0.578 1 90.31 193 GLY A C 1
ATOM 1413 O O . GLY A 1 193 ? 16.109 -2.297 0.399 1 90.31 193 GLY A O 1
ATOM 1414 N N . GLY A 1 194 ? 16.844 -1.004 -1.162 1 92.31 194 GLY A N 1
ATOM 1415 C CA . GLY A 1 194 ? 18.234 -1.15 -0.728 1 92.31 194 GLY A CA 1
ATOM 1416 C C . GLY A 1 194 ? 19.219 -0.448 -1.639 1 92.31 194 GLY A C 1
ATOM 1417 O O . GLY A 1 194 ? 18.859 -0.004 -2.73 1 92.31 194 GLY A O 1
ATOM 1418 N N . ILE A 1 195 ? 20.422 -0.353 -1.093 1 93.81 195 ILE A N 1
ATOM 1419 C CA . ILE A 1 195 ? 21.453 0.329 -1.865 1 93.81 195 ILE A CA 1
ATOM 1420 C C . ILE A 1 195 ? 22.656 -0.597 -2.053 1 93.81 195 ILE A C 1
ATOM 1422 O O . ILE A 1 195 ? 23.734 -0.15 -2.441 1 93.81 195 ILE A O 1
ATOM 1426 N N . SER A 1 196 ? 22.406 -1.858 -1.803 1 89.25 196 SER A N 1
ATOM 1427 C CA . SER A 1 196 ? 23.469 -2.842 -2.031 1 89.25 196 SER A CA 1
ATOM 1428 C C . SER A 1 196 ? 23.734 -3.027 -3.521 1 89.25 196 SER A C 1
ATOM 1430 O O .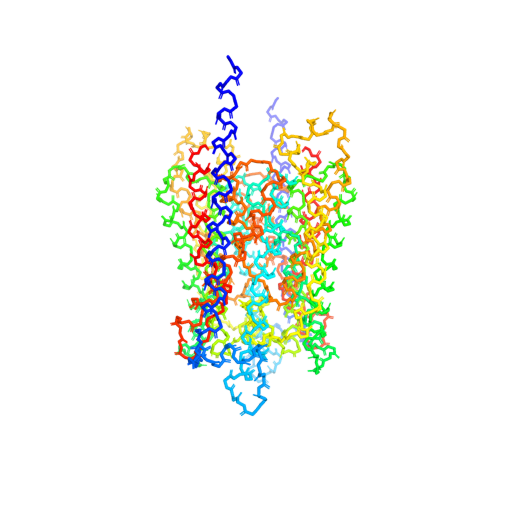 SER A 1 196 ? 22.797 -3.092 -4.324 1 89.25 196 SER A O 1
ATOM 1432 N N . GLY A 1 197 ? 24.969 -2.994 -3.91 1 88.31 197 GLY A N 1
ATOM 1433 C CA . GLY A 1 197 ? 25.344 -3.326 -5.273 1 88.31 197 GLY A CA 1
ATOM 14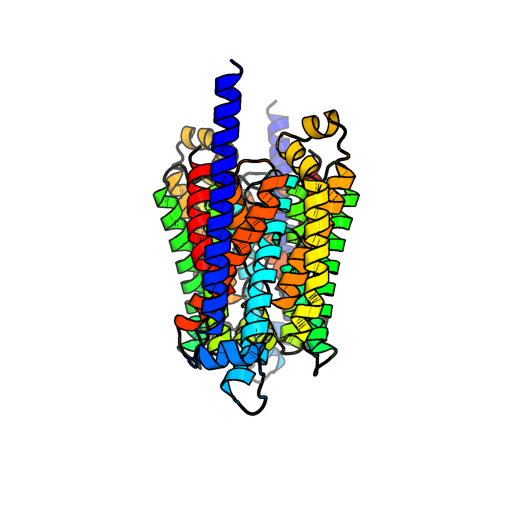34 C C . GLY A 1 197 ? 25.266 -2.143 -6.223 1 88.31 197 GLY A C 1
ATOM 1435 O O . GLY A 1 197 ? 25.5 -2.283 -7.422 1 88.31 197 GLY A O 1
ATOM 1436 N N . ILE A 1 198 ? 24.906 -1.012 -5.711 1 94.31 198 ILE A N 1
ATOM 1437 C CA . ILE A 1 198 ? 24.828 0.186 -6.543 1 94.31 198 ILE A CA 1
ATOM 1438 C C . ILE A 1 198 ? 26.219 0.555 -7.059 1 94.31 198 ILE A C 1
ATOM 1440 O O . ILE A 1 198 ? 27.203 0.471 -6.32 1 94.31 198 ILE A O 1
ATOM 1444 N N . ARG A 1 199 ? 26.281 0.939 -8.273 1 95.88 199 ARG A N 1
ATOM 1445 C CA . ARG A 1 199 ? 27.531 1.33 -8.914 1 95.88 199 ARG A CA 1
ATOM 1446 C C . ARG A 1 199 ? 27.594 2.842 -9.102 1 95.88 199 ARG A C 1
ATOM 1448 O O . ARG A 1 199 ? 26.578 3.533 -9.016 1 95.88 199 ARG A O 1
ATOM 1455 N N . MET A 1 200 ? 28.797 3.248 -9.383 1 95.88 200 MET A N 1
ATOM 1456 C CA . MET A 1 200 ? 29.031 4.684 -9.484 1 95.88 200 MET A CA 1
ATOM 1457 C C . MET A 1 200 ? 28.25 5.281 -10.648 1 95.88 200 MET A C 1
ATOM 1459 O O . MET A 1 200 ? 27.797 6.418 -10.578 1 95.88 200 MET A O 1
ATOM 1463 N N . GLU A 1 201 ? 28.078 4.539 -11.688 1 95.75 201 GLU A N 1
ATOM 1464 C CA . GLU A 1 201 ? 27.344 5.012 -12.852 1 95.75 201 GLU A CA 1
ATOM 1465 C C . GLU A 1 201 ? 25.906 5.363 -12.492 1 95.75 201 GLU A C 1
ATOM 1467 O O . GLU A 1 201 ? 25.359 6.336 -13.008 1 95.75 201 GLU A O 1
AT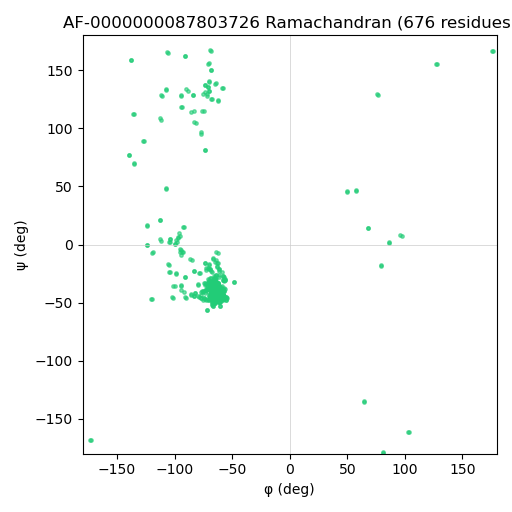OM 1472 N N . GLN A 1 202 ? 25.328 4.598 -11.68 1 96.56 202 GLN A N 1
ATOM 1473 C CA . GLN A 1 202 ? 23.953 4.848 -11.234 1 96.56 202 GLN A CA 1
ATOM 1474 C C . GLN A 1 202 ? 23.875 6.102 -10.367 1 96.56 202 GLN A C 1
ATOM 1476 O O . GLN A 1 202 ? 22.953 6.902 -10.508 1 96.56 202 GLN A O 1
ATOM 1481 N N . VAL A 1 203 ? 24.844 6.211 -9.523 1 97.25 203 VAL A N 1
ATOM 1482 C CA . VAL A 1 203 ? 24.891 7.359 -8.625 1 97.25 203 VAL A CA 1
ATOM 1483 C C . VAL A 1 203 ? 25.031 8.641 -9.438 1 97.25 203 VAL A C 1
ATOM 1485 O O . VAL A 1 203 ? 24.359 9.633 -9.172 1 97.25 203 VAL A O 1
ATOM 1488 N N . LEU A 1 204 ? 25.906 8.602 -10.383 1 96.62 204 LEU A N 1
ATOM 1489 C CA . LEU A 1 204 ? 26.172 9.773 -11.211 1 96.62 204 LEU A CA 1
ATOM 1490 C C . LEU A 1 204 ? 24.938 10.148 -12.031 1 96.62 204 LEU A C 1
ATOM 1492 O O . LEU A 1 204 ? 24.734 11.32 -12.359 1 96.62 204 LEU A O 1
ATOM 1496 N N . LEU A 1 205 ? 24.156 9.203 -12.352 1 96.19 205 LEU A N 1
ATOM 1497 C CA . LEU A 1 205 ? 22.922 9.445 -13.094 1 96.19 205 LEU A CA 1
ATOM 1498 C C . LEU A 1 205 ? 21.906 10.18 -12.234 1 96.19 205 LEU A C 1
ATOM 1500 O O . LEU A 1 205 ? 21.172 11.031 -12.727 1 96.19 205 LEU A O 1
ATOM 1504 N N . VAL A 1 206 ? 21.812 9.914 -10.992 1 97.75 206 VAL A N 1
ATOM 1505 C CA . VAL A 1 206 ? 20.766 10.398 -10.094 1 97.75 206 VAL A CA 1
ATOM 1506 C C . VAL A 1 206 ? 21.219 11.711 -9.445 1 97.75 206 VAL A C 1
ATOM 1508 O O . VAL A 1 206 ? 20.391 12.586 -9.18 1 97.75 206 VAL A O 1
ATOM 1511 N N . LEU A 1 207 ? 22.484 11.977 -9.258 1 97.62 207 LEU A N 1
ATOM 1512 C CA . LEU A 1 207 ? 23.062 13.07 -8.492 1 97.62 207 LEU A CA 1
ATOM 1513 C C . LEU A 1 207 ? 22.594 14.414 -9.023 1 97.62 207 LEU A C 1
ATOM 1515 O O . LEU A 1 207 ? 22.203 15.289 -8.25 1 97.62 207 LEU A O 1
ATOM 1519 N N . PRO A 1 208 ? 22.625 14.594 -10.344 1 97.25 208 PRO A N 1
ATOM 1520 C CA . PRO A 1 208 ? 22.172 15.898 -10.836 1 97.25 208 PRO A CA 1
ATOM 1521 C C . PRO A 1 208 ? 20.719 16.172 -10.5 1 97.25 208 PRO A C 1
ATOM 1523 O O . PRO A 1 208 ? 20.344 17.328 -10.234 1 97.25 208 PRO A O 1
ATOM 1526 N N . TRP A 1 209 ? 19.922 15.195 -10.516 1 97 209 TRP A N 1
ATOM 1527 C CA . TRP A 1 209 ? 18.5 15.352 -10.203 1 97 209 TRP A CA 1
ATOM 1528 C C . TRP A 1 209 ? 18.312 15.703 -8.734 1 97 209 TRP A C 1
ATOM 1530 O O . TRP A 1 209 ? 17.453 16.516 -8.398 1 97 209 TRP A O 1
ATOM 1540 N N . THR A 1 210 ? 19.078 15.07 -7.938 1 97.81 210 THR A N 1
ATOM 1541 C CA . THR A 1 210 ? 19.016 15.398 -6.516 1 97.81 210 THR A CA 1
ATOM 1542 C C . THR A 1 210 ? 19.406 16.859 -6.285 1 97.81 210 THR A C 1
ATOM 1544 O O . THR A 1 210 ? 18.75 17.562 -5.531 1 97.81 210 THR A O 1
ATOM 1547 N N . LEU A 1 211 ? 20.453 17.281 -6.934 1 98.06 211 LEU A N 1
ATOM 1548 C CA . LEU A 1 211 ? 20.922 18.641 -6.777 1 98.06 211 LEU A CA 1
ATOM 1549 C C . LEU A 1 211 ? 19.875 19.641 -7.281 1 98.06 211 LEU A C 1
ATOM 1551 O O . LEU A 1 211 ? 19.594 20.641 -6.617 1 98.06 211 LEU A O 1
ATOM 1555 N N . ILE A 1 212 ? 19.328 19.359 -8.43 1 98.06 212 ILE A N 1
ATOM 1556 C CA . ILE A 1 212 ? 18.297 20.219 -9.008 1 98.06 212 ILE A CA 1
ATOM 1557 C C . ILE A 1 212 ? 17.094 20.281 -8.07 1 98.06 212 ILE A C 1
ATOM 1559 O O . ILE A 1 212 ? 16.547 21.359 -7.812 1 98.06 212 ILE A O 1
ATOM 1563 N N . GLY A 1 213 ? 16.688 19.141 -7.566 1 98.19 213 GLY A N 1
ATOM 1564 C CA . GLY A 1 213 ? 15.57 19.078 -6.637 1 98.19 213 GLY A CA 1
ATOM 1565 C C . GLY A 1 213 ? 15.805 19.906 -5.383 1 98.19 213 GLY A C 1
ATOM 1566 O O . GLY A 1 213 ? 14.906 20.625 -4.934 1 98.19 213 GLY A O 1
ATOM 1567 N N . ILE A 1 214 ? 16.984 19.828 -4.859 1 98.25 214 ILE A N 1
ATOM 1568 C CA . ILE A 1 214 ? 17.312 20.578 -3.654 1 98.25 214 ILE A CA 1
ATOM 1569 C C . ILE A 1 214 ? 17.266 22.078 -3.949 1 98.25 214 ILE A C 1
ATOM 1571 O O . ILE A 1 214 ? 16.781 22.859 -3.133 1 98.25 214 ILE A O 1
ATOM 1575 N N . LEU A 1 215 ? 17.781 22.453 -5.078 1 98.25 215 LEU A N 1
ATOM 1576 C CA . LEU A 1 215 ? 17.797 23.859 -5.457 1 98.25 215 LEU A CA 1
ATOM 1577 C C . LEU A 1 215 ? 16.391 24.406 -5.598 1 98.25 215 LEU A C 1
ATOM 1579 O O . LEU A 1 215 ? 16.094 25.5 -5.125 1 98.25 215 LEU A O 1
ATOM 1583 N N . ILE A 1 216 ? 15.516 23.656 -6.199 1 98.31 216 ILE A N 1
ATOM 1584 C CA . ILE A 1 216 ? 14.133 24.078 -6.336 1 98.31 216 ILE A CA 1
ATOM 1585 C C . ILE A 1 216 ? 13.469 24.141 -4.961 1 98.31 216 ILE A C 1
ATOM 1587 O O . ILE A 1 216 ? 12.719 25.062 -4.66 1 98.31 216 ILE A O 1
ATOM 1591 N N . ALA A 1 217 ? 13.773 23.125 -4.172 1 98.38 217 ALA A N 1
ATOM 1592 C CA . ALA A 1 217 ? 13.211 23.094 -2.82 1 98.38 217 ALA A CA 1
ATOM 1593 C C . ALA A 1 217 ? 13.609 24.344 -2.037 1 98.38 217 ALA A C 1
ATOM 1595 O O . ALA A 1 217 ? 12.773 24.953 -1.366 1 98.38 217 ALA A O 1
ATOM 1596 N N . MET A 1 218 ? 14.867 24.719 -2.168 1 98.25 218 MET A N 1
ATOM 1597 C CA . MET A 1 218 ? 15.352 25.906 -1.47 1 98.25 218 MET A CA 1
ATOM 1598 C C . MET A 1 218 ? 14.711 27.172 -2.035 1 98.25 218 MET A C 1
ATOM 1600 O O . MET A 1 218 ? 14.422 28.109 -1.294 1 98.25 218 MET A O 1
ATOM 1604 N N . TYR A 1 219 ? 14.492 27.094 -3.314 1 97.69 219 TYR A N 1
ATOM 1605 C CA . TYR A 1 219 ? 13.891 28.234 -3.986 1 97.69 219 TYR A CA 1
ATOM 1606 C C . TYR A 1 219 ? 12.477 28.484 -3.484 1 97.69 219 TYR A C 1
ATOM 1608 O O . TYR A 1 219 ? 12.07 29.641 -3.307 1 97.69 219 TYR A O 1
ATOM 1616 N N . VAL A 1 220 ? 11.719 27.5 -3.18 1 97.19 220 VAL A N 1
ATOM 1617 C CA . VAL A 1 220 ? 10.32 27.688 -2.791 1 97.19 220 VAL A CA 1
ATOM 1618 C C . VAL A 1 220 ? 10.203 27.656 -1.269 1 97.19 220 VAL A C 1
ATOM 1620 O O . VAL A 1 220 ? 9.102 27.734 -0.726 1 97.19 220 VAL A O 1
ATOM 1623 N N . SER A 1 221 ? 11.273 27.562 -0.553 1 97.62 221 SER A N 1
ATOM 1624 C CA . SER A 1 221 ? 11.281 27.344 0.889 1 97.62 221 SER A CA 1
ATOM 1625 C C . SER A 1 221 ? 10.539 28.453 1.623 1 97.62 221 SER A C 1
ATOM 1627 O O . SER A 1 221 ? 9.758 28.188 2.543 1 97.62 221 SER A O 1
ATOM 1629 N N . LYS A 1 222 ? 10.695 29.719 1.215 1 96.56 222 LYS A N 1
ATOM 1630 C CA . LYS A 1 222 ? 10.023 30.844 1.866 1 96.56 222 LYS A CA 1
ATOM 1631 C C . LYS A 1 222 ? 8.508 30.75 1.687 1 96.56 222 LYS A C 1
ATOM 1633 O O . LYS A 1 222 ? 7.754 30.953 2.639 1 96.56 222 LYS A O 1
ATOM 1638 N N . SER A 1 223 ? 8.148 30.469 0.494 1 96.44 223 SER A N 1
ATOM 1639 C CA . SER A 1 223 ? 6.723 30.375 0.198 1 96.44 223 SER A CA 1
ATOM 1640 C C . SER A 1 223 ? 6.086 29.203 0.949 1 96.44 223 SER A C 1
ATOM 1642 O O . SER A 1 223 ? 4.926 29.281 1.366 1 96.44 223 SER A O 1
ATOM 1644 N N . VAL A 1 224 ? 6.836 28.141 1.085 1 95.88 224 VAL A N 1
ATOM 1645 C CA . VAL A 1 224 ? 6.332 26.984 1.819 1 95.88 224 VAL A CA 1
ATOM 1646 C C . VAL A 1 224 ? 6.152 27.344 3.293 1 95.88 224 VAL A C 1
ATOM 1648 O O . VAL A 1 224 ? 5.188 26.922 3.93 1 95.88 224 VAL A O 1
ATOM 1651 N N . THR A 1 225 ? 7.055 28.109 3.801 1 96.12 225 THR A N 1
ATOM 1652 C CA . THR A 1 225 ? 6.926 28.594 5.168 1 96.12 225 THR A CA 1
ATOM 1653 C C . THR A 1 225 ? 5.633 29.391 5.336 1 96.12 225 THR A C 1
ATOM 1655 O O . THR A 1 225 ? 4.895 29.188 6.301 1 96.12 225 THR A O 1
ATOM 1658 N N . LEU A 1 226 ? 5.348 30.234 4.426 1 94.06 226 LEU A N 1
ATOM 1659 C CA . LEU A 1 226 ? 4.141 31.047 4.488 1 94.06 226 LEU A CA 1
ATOM 1660 C C . LEU A 1 226 ? 2.889 30.172 4.406 1 94.06 226 LEU A C 1
ATOM 1662 O O . LEU A 1 226 ? 1.893 30.453 5.078 1 94.06 226 LEU A O 1
ATOM 1666 N N . LEU A 1 227 ? 2.977 29.172 3.66 1 90.69 227 LEU A N 1
ATOM 1667 C CA . LEU A 1 227 ? 1.847 28.266 3.504 1 90.69 227 LEU A CA 1
ATOM 1668 C C . LEU A 1 227 ? 1.549 27.547 4.812 1 90.69 227 LEU A C 1
ATOM 1670 O O . LEU A 1 227 ? 0.399 27.188 5.082 1 90.69 227 LEU A O 1
ATOM 1674 N N . SER A 1 228 ? 2.596 27.297 5.5 1 87.19 228 SER A N 1
ATOM 1675 C CA . SER A 1 228 ? 2.418 26.609 6.77 1 87.19 228 SER A CA 1
ATOM 1676 C C . SER A 1 228 ? 1.585 27.438 7.742 1 87.19 228 SER A C 1
ATOM 1678 O O . SER A 1 228 ? 0.998 26.906 8.68 1 87.19 228 SER A O 1
ATOM 1680 N N . PHE A 1 229 ? 1.432 28.688 7.469 1 87.62 229 PHE A N 1
ATOM 1681 C CA . PHE A 1 229 ? 0.609 29.578 8.289 1 87.62 229 PHE A CA 1
ATOM 1682 C C . PHE A 1 229 ? -0.802 29.672 7.723 1 87.62 229 PHE A C 1
ATOM 1684 O O . PHE A 1 229 ? -1.688 30.25 8.359 1 87.62 229 PHE A O 1
ATOM 1691 N N . GLY A 1 230 ? -0.969 29.156 6.625 1 87.25 230 GLY A N 1
ATOM 1692 C CA . GLY A 1 230 ? -2.281 29.188 6 1 87.25 230 GLY A CA 1
ATOM 1693 C C . GLY A 1 230 ? -2.256 29.719 4.582 1 87.25 230 GLY A C 1
ATOM 1694 O O . GLY A 1 230 ? -1.399 30.531 4.238 1 87.25 230 GLY A O 1
ATOM 1695 N N . GLU A 1 231 ? -3.211 29.344 3.834 1 87.69 231 GLU A N 1
ATOM 1696 C CA . GLU A 1 231 ? -3.273 29.75 2.436 1 87.69 231 GLU A CA 1
ATOM 1697 C C . GLU A 1 231 ? -3.535 31.25 2.309 1 87.69 231 GLU A C 1
ATOM 1699 O O . GLU A 1 231 ? -2.947 31.922 1.456 1 87.69 231 GLU A O 1
ATOM 1704 N N . GLU A 1 232 ? -4.449 31.719 3.162 1 89.69 232 GLU A N 1
ATOM 1705 C CA . GLU A 1 232 ? -4.797 33.125 3.119 1 89.69 232 GLU A CA 1
ATOM 1706 C C . GLU A 1 232 ? -3.59 34 3.43 1 89.69 232 GLU A C 1
ATOM 1708 O O . GLU A 1 232 ? -3.393 35.031 2.799 1 89.69 232 GLU A O 1
ATOM 1713 N N . VAL A 1 233 ? -2.834 33.531 4.352 1 90.56 233 VAL A N 1
ATOM 1714 C CA . VAL A 1 233 ? -1.628 34.281 4.742 1 90.56 233 VAL A CA 1
ATOM 1715 C C . VAL A 1 233 ? -0.635 34.281 3.58 1 90.56 233 VAL A C 1
ATOM 1717 O O . VAL A 1 233 ? -0.048 35.312 3.268 1 90.56 233 VAL A O 1
ATOM 1720 N N . ALA A 1 234 ? -0.469 33.25 2.951 1 91.25 234 ALA A N 1
ATOM 1721 C CA . ALA A 1 234 ? 0.474 33.125 1.842 1 91.25 234 ALA A CA 1
ATOM 1722 C C . ALA A 1 234 ? 0.058 34 0.667 1 91.25 234 ALA A C 1
ATOM 1724 O O . ALA A 1 234 ? 0.889 34.688 0.082 1 91.25 234 ALA A O 1
ATOM 1725 N N . ILE A 1 235 ? -1.194 33.938 0.388 1 90.62 235 ILE A N 1
ATOM 1726 C CA . ILE A 1 235 ? -1.72 34.781 -0.694 1 90.62 235 ILE A CA 1
ATOM 1727 C C . ILE A 1 235 ? -1.544 36.25 -0.349 1 90.62 235 ILE A C 1
ATOM 1729 O O . ILE A 1 235 ? -1.136 37.031 -1.197 1 90.62 235 ILE A O 1
ATOM 1733 N N . GLY A 1 236 ? -1.903 36.562 0.797 1 90.56 236 GLY A N 1
ATOM 1734 C CA . GLY A 1 236 ? -1.787 37.938 1.26 1 90.56 236 GLY A CA 1
ATOM 1735 C C . GLY A 1 236 ? -0.374 38.469 1.167 1 90.56 236 GLY A C 1
ATOM 1736 O O . GLY A 1 236 ? -0.176 39.656 0.935 1 90.56 236 GLY A O 1
ATOM 1737 N N . LEU A 1 237 ? 0.55 37.688 1.306 1 91.5 237 LEU A N 1
ATOM 1738 C CA . LEU A 1 237 ? 1.945 38.125 1.292 1 91.5 237 LEU A CA 1
ATOM 1739 C C . LEU A 1 237 ? 2.551 37.938 -0.097 1 91.5 237 LEU A C 1
ATOM 1741 O O . LEU A 1 237 ? 3.77 38.031 -0.262 1 91.5 237 LEU A O 1
ATOM 1745 N N . GLY A 1 238 ? 1.701 37.625 -1.057 1 88.88 238 GLY A N 1
ATOM 1746 C CA . GLY A 1 238 ? 2.086 37.719 -2.455 1 88.88 238 GLY A CA 1
ATOM 1747 C C . GLY A 1 238 ? 2.557 36.406 -3.039 1 88.88 238 GLY A C 1
ATOM 1748 O O . GLY A 1 238 ? 3.094 36.344 -4.148 1 88.88 238 GLY A O 1
ATOM 1749 N N . SER A 1 239 ? 2.418 35.406 -2.355 1 89.88 239 SER A N 1
ATOM 1750 C CA . SER A 1 239 ? 2.842 34.094 -2.879 1 89.88 239 SER A CA 1
ATOM 1751 C C . SER A 1 239 ? 1.855 33.562 -3.916 1 89.88 239 SER A C 1
ATOM 1753 O O . SER A 1 239 ? 0.641 33.688 -3.744 1 89.88 239 SER A O 1
ATOM 1755 N N . ASN A 1 240 ? 2.422 33.188 -4.988 1 92.19 240 ASN A N 1
ATOM 1756 C CA . ASN A 1 240 ? 1.601 32.469 -5.961 1 92.19 240 ASN A CA 1
ATOM 1757 C C . ASN A 1 240 ? 1.451 31 -5.605 1 92.19 240 ASN A C 1
ATOM 1759 O O . ASN A 1 240 ? 2.336 30.188 -5.898 1 92.19 240 ASN A O 1
ATOM 1763 N N . LEU A 1 241 ? 0.339 30.703 -5.133 1 87.06 241 LEU A N 1
ATOM 1764 C CA . LEU A 1 241 ? 0.112 29.359 -4.578 1 87.06 241 LEU A CA 1
ATOM 1765 C C . LEU A 1 241 ? 0.25 28.297 -5.656 1 87.06 241 LEU A C 1
ATOM 1767 O O . LEU A 1 241 ? 0.821 27.234 -5.414 1 87.06 241 LEU A O 1
ATOM 1771 N N . ASN A 1 242 ? -0.278 28.594 -6.754 1 84.94 242 ASN A N 1
ATOM 1772 C CA . ASN A 1 242 ? -0.215 27.625 -7.84 1 84.94 242 ASN A CA 1
ATOM 1773 C C . ASN A 1 242 ? 1.228 27.312 -8.234 1 84.94 242 ASN A C 1
ATOM 1775 O O . ASN A 1 242 ? 1.582 26.141 -8.438 1 84.94 242 ASN A O 1
ATOM 1779 N N . ARG A 1 243 ? 1.994 28.281 -8.32 1 90.56 243 ARG A N 1
ATOM 1780 C CA . ARG A 1 243 ? 3.402 28.109 -8.656 1 90.56 243 ARG A CA 1
ATOM 1781 C C . ARG A 1 243 ? 4.129 27.297 -7.586 1 90.56 243 ARG A C 1
ATOM 1783 O O . ARG A 1 243 ? 4.938 26.422 -7.902 1 90.56 243 ARG A O 1
ATOM 1790 N N . VAL A 1 244 ? 3.836 27.578 -6.395 1 92.25 244 VAL A N 1
ATOM 1791 C CA . VAL A 1 244 ? 4.48 26.891 -5.281 1 92.25 244 VAL A CA 1
ATOM 1792 C C . VAL A 1 244 ? 4.09 25.422 -5.285 1 92.25 244 VAL A C 1
ATOM 1794 O O . VAL A 1 244 ? 4.941 24.547 -5.105 1 92.25 244 VAL A O 1
ATOM 1797 N N . ARG A 1 245 ? 2.889 25.188 -5.5 1 87.69 245 ARG A N 1
ATOM 1798 C CA . ARG A 1 245 ? 2.387 23.812 -5.5 1 87.69 245 ARG A CA 1
ATOM 1799 C C . ARG A 1 245 ? 2.979 23.016 -6.66 1 87.69 245 ARG A C 1
ATOM 1801 O O . ARG A 1 245 ? 3.402 21.875 -6.48 1 87.69 245 ARG A O 1
ATOM 1808 N N . VAL A 1 246 ? 3.037 23.594 -7.785 1 88.44 246 VAL A N 1
ATOM 1809 C CA . VAL A 1 246 ? 3.561 22.906 -8.969 1 88.44 246 VAL A CA 1
ATOM 1810 C C . VAL A 1 246 ? 5.055 22.641 -8.789 1 88.44 246 VAL A C 1
ATOM 1812 O O . VAL A 1 246 ? 5.527 21.531 -9.039 1 88.44 246 VAL A O 1
ATOM 1815 N N . LEU A 1 247 ? 5.762 23.609 -8.367 1 94.19 247 LEU A N 1
ATOM 1816 C CA . LEU A 1 247 ? 7.199 23.453 -8.172 1 94.19 247 LEU A CA 1
ATOM 1817 C C . LEU A 1 247 ? 7.5 22.453 -7.07 1 94.19 247 LEU A C 1
ATOM 1819 O O . LEU A 1 247 ? 8.453 21.672 -7.176 1 94.19 247 LEU A O 1
ATOM 1823 N N . SER A 1 248 ? 6.727 22.5 -6.051 1 93.31 248 SER A N 1
ATOM 1824 C CA . SER A 1 248 ? 6.91 21.531 -4.98 1 93.31 248 SER A CA 1
ATOM 1825 C C . SER A 1 248 ? 6.621 20.109 -5.461 1 93.31 248 SER A C 1
ATOM 1827 O O . SER A 1 248 ? 7.359 19.172 -5.148 1 93.31 248 SER A O 1
ATOM 1829 N N . GLY A 1 249 ? 5.523 20 -6.207 1 90.31 249 GLY A N 1
ATOM 1830 C CA . GLY A 1 249 ? 5.207 18.703 -6.781 1 90.31 249 GLY A CA 1
ATOM 1831 C C . GLY A 1 249 ? 6.305 18.172 -7.684 1 90.31 249 GLY A C 1
ATOM 1832 O O . GLY A 1 249 ? 6.656 16.984 -7.605 1 90.31 249 GLY A O 1
ATOM 1833 N N . LEU A 1 250 ? 6.816 19.016 -8.477 1 93 250 LEU A N 1
ATOM 1834 C CA . LEU A 1 250 ? 7.91 18.641 -9.367 1 93 250 LEU A CA 1
ATOM 1835 C C . LEU A 1 250 ? 9.148 18.25 -8.57 1 93 250 LEU A C 1
ATOM 1837 O O . LEU A 1 250 ? 9.852 17.297 -8.945 1 93 250 LEU A O 1
ATOM 1841 N N . THR A 1 251 ? 9.414 18.984 -7.555 1 96.62 251 THR A N 1
ATOM 1842 C CA . THR A 1 251 ? 10.555 18.703 -6.703 1 96.62 251 THR A CA 1
ATOM 1843 C C . THR A 1 251 ? 10.414 17.328 -6.051 1 96.62 251 THR A C 1
ATOM 1845 O O . THR A 1 251 ? 11.375 16.562 -6.008 1 96.62 251 THR A O 1
ATOM 1848 N N . VAL A 1 252 ? 9.234 17.047 -5.566 1 95.19 252 VAL A N 1
ATOM 1849 C CA . VAL A 1 252 ? 8.984 15.758 -4.922 1 95.19 252 VAL A CA 1
ATOM 1850 C C . VAL A 1 252 ? 9.172 14.633 -5.93 1 95.19 252 VAL A C 1
ATOM 1852 O O . VAL A 1 252 ? 9.758 13.594 -5.609 1 95.19 252 VAL A O 1
ATOM 1855 N N . LEU A 1 253 ? 8.688 14.867 -7.094 1 94.12 253 LEU A N 1
ATOM 1856 C CA . LEU A 1 253 ? 8.859 13.875 -8.148 1 94.12 253 LEU A CA 1
ATOM 1857 C C . LEU A 1 253 ? 10.344 13.656 -8.453 1 94.12 253 LEU A C 1
ATOM 1859 O O . LEU A 1 253 ? 10.805 12.516 -8.531 1 94.12 253 LEU A O 1
ATOM 1863 N N . ILE A 1 254 ? 11.047 14.711 -8.562 1 96.88 254 ILE A N 1
ATOM 1864 C CA . ILE A 1 254 ? 12.453 14.641 -8.938 1 96.88 254 ILE A CA 1
ATOM 1865 C C . ILE A 1 254 ? 13.25 13.969 -7.824 1 96.88 254 ILE A C 1
ATOM 1867 O O . ILE A 1 254 ? 14.023 13.039 -8.078 1 96.88 254 ILE A O 1
ATOM 1871 N N . LEU A 1 255 ? 13.062 14.414 -6.625 1 98 255 LEU A N 1
ATOM 1872 C CA . LEU A 1 255 ? 13.844 13.914 -5.5 1 98 255 LEU A CA 1
ATOM 1873 C C . LEU A 1 255 ? 13.43 12.492 -5.133 1 98 255 LEU A C 1
ATOM 1875 O O . LEU A 1 255 ? 14.242 11.57 -5.188 1 98 255 LEU A O 1
ATOM 1879 N N . SER A 1 256 ? 12.156 12.281 -4.84 1 96.75 256 SER A N 1
ATOM 1880 C CA . SER A 1 256 ? 11.68 10.969 -4.426 1 96.75 256 SER A CA 1
ATOM 1881 C C . SER A 1 256 ? 11.688 9.984 -5.59 1 96.75 256 SER A C 1
ATOM 1883 O O . SER A 1 256 ? 11.992 8.797 -5.41 1 96.75 256 SER A O 1
ATOM 1885 N N . GLY A 1 257 ? 11.336 10.469 -6.746 1 96.38 257 GLY A N 1
ATOM 1886 C CA . GLY A 1 257 ? 11.344 9.602 -7.91 1 96.38 257 GLY A CA 1
ATOM 1887 C C . GLY A 1 257 ? 12.719 9.062 -8.242 1 96.38 257 GLY A C 1
ATOM 1888 O O . GLY A 1 257 ? 12.883 7.871 -8.516 1 96.38 257 GLY A O 1
ATOM 1889 N N . SER A 1 258 ? 13.672 9.938 -8.219 1 96.94 258 SER A N 1
ATOM 1890 C CA . SER A 1 258 ? 15.031 9.508 -8.531 1 96.94 258 SER A CA 1
ATOM 1891 C C . SER A 1 258 ? 15.594 8.609 -7.434 1 96.94 258 SER A C 1
ATOM 1893 O O . SER A 1 258 ? 16.312 7.652 -7.711 1 96.94 258 SER A O 1
ATOM 1895 N N . ALA A 1 259 ? 15.273 8.922 -6.203 1 97.56 259 ALA A N 1
ATOM 1896 C CA . ALA A 1 259 ? 15.734 8.094 -5.09 1 97.56 259 ALA A CA 1
ATOM 1897 C C . ALA A 1 259 ? 15.125 6.699 -5.148 1 97.56 259 ALA A C 1
ATOM 1899 O O . ALA A 1 259 ? 15.82 5.703 -4.949 1 97.56 259 ALA A O 1
ATOM 1900 N N . VAL A 1 260 ? 13.852 6.664 -5.465 1 96.44 260 VAL A N 1
ATOM 1901 C CA . VAL A 1 260 ? 13.172 5.379 -5.57 1 96.44 260 VAL A CA 1
ATOM 1902 C C . VAL A 1 260 ? 13.734 4.594 -6.754 1 96.44 260 VAL A C 1
ATOM 1904 O O . VAL A 1 260 ? 13.891 3.371 -6.676 1 96.44 260 VAL A O 1
ATOM 1907 N N . ALA A 1 261 ? 14 5.266 -7.785 1 96.81 261 ALA A N 1
ATOM 1908 C CA . ALA A 1 261 ? 14.57 4.609 -8.953 1 96.81 261 ALA A CA 1
ATOM 1909 C C . ALA A 1 261 ? 15.93 3.994 -8.633 1 96.81 261 ALA A C 1
ATOM 1911 O O . ALA A 1 261 ? 16.281 2.934 -9.148 1 96.81 261 ALA A O 1
ATOM 1912 N N . LEU A 1 262 ? 16.609 4.641 -7.785 1 96.81 262 LEU A N 1
ATOM 1913 C CA . LEU A 1 262 ? 17.969 4.219 -7.445 1 96.81 262 LEU A CA 1
ATOM 1914 C C . LEU A 1 262 ? 17.938 3.115 -6.395 1 96.81 262 LEU A C 1
ATOM 1916 O O . LEU A 1 262 ? 18.656 2.119 -6.516 1 96.81 262 LEU A O 1
ATOM 1920 N N . ALA A 1 263 ? 17.125 3.268 -5.383 1 96.44 263 ALA A N 1
ATOM 1921 C CA . ALA A 1 263 ? 17.297 2.438 -4.191 1 96.44 263 ALA A CA 1
ATOM 1922 C C . ALA A 1 263 ? 16 1.679 -3.873 1 96.44 263 ALA A C 1
ATOM 1924 O O . ALA A 1 263 ? 15.961 0.885 -2.93 1 96.44 263 ALA A O 1
ATOM 1925 N N . GLY A 1 264 ? 14.977 1.901 -4.707 1 94.56 264 GLY A N 1
ATOM 1926 C CA . GLY A 1 264 ? 13.688 1.318 -4.379 1 94.56 264 GLY A CA 1
ATOM 1927 C C . GLY A 1 264 ? 12.914 2.119 -3.348 1 94.56 264 GLY A C 1
ATOM 1928 O O . GLY A 1 264 ? 13.352 3.193 -2.932 1 94.56 264 GLY A O 1
ATOM 1929 N N . PRO A 1 265 ? 11.719 1.601 -3.002 1 92.94 265 PRO A N 1
ATOM 1930 C CA . PRO A 1 265 ? 10.867 2.334 -2.066 1 92.94 265 PRO A CA 1
ATOM 1931 C C . PRO A 1 265 ? 11.328 2.201 -0.617 1 92.94 265 PRO A C 1
ATOM 1933 O O . PRO A 1 265 ? 11.008 1.211 0.048 1 92.94 265 PRO A O 1
ATOM 1936 N N . ILE A 1 266 ? 12.055 3.113 -0.117 1 92.69 266 ILE A N 1
ATOM 1937 C CA . ILE A 1 266 ? 12.445 3.182 1.287 1 92.69 266 ILE A CA 1
ATOM 1938 C C . ILE A 1 266 ? 11.469 4.07 2.053 1 92.69 266 ILE A C 1
ATOM 1940 O O . ILE A 1 266 ? 11.32 5.254 1.741 1 92.69 266 ILE A O 1
ATOM 1944 N N . GLY A 1 267 ? 10.812 3.523 3.002 1 87.75 267 GLY A N 1
ATOM 1945 C CA . GLY A 1 267 ? 9.742 4.211 3.699 1 87.75 267 GLY A CA 1
ATOM 1946 C C . GLY A 1 267 ? 10.211 4.977 4.918 1 87.75 267 GLY A C 1
ATOM 1947 O O . GLY A 1 267 ? 11.359 4.82 5.352 1 87.75 267 GLY A O 1
ATOM 1948 N N . PHE A 1 268 ? 9.383 5.902 5.375 1 89.88 268 PHE A N 1
ATOM 1949 C CA . PHE A 1 268 ? 9.359 6.531 6.691 1 89.88 268 PHE A CA 1
ATOM 1950 C C . PHE A 1 268 ? 10.422 7.625 6.785 1 89.88 268 PHE A C 1
ATOM 1952 O O . PHE A 1 268 ? 10.344 8.5 7.645 1 89.88 268 PHE A O 1
ATOM 1959 N N . VAL A 1 269 ? 11.453 7.602 5.855 1 94.5 269 VAL A N 1
ATOM 1960 C CA . VAL A 1 269 ? 12.469 8.648 5.918 1 94.5 269 VAL A CA 1
ATOM 1961 C C . VAL A 1 269 ? 11.82 10.016 5.719 1 94.5 269 VAL A C 1
ATOM 1963 O O . VAL A 1 269 ? 12.062 10.938 6.496 1 94.5 269 VAL A O 1
ATOM 1966 N N . GLY A 1 270 ? 11.016 10.102 4.746 1 93.75 270 GLY A N 1
ATOM 1967 C CA . GLY A 1 270 ? 10.344 11.352 4.426 1 93.75 270 GLY A CA 1
ATOM 1968 C C . GLY A 1 270 ? 9.297 11.742 5.445 1 93.75 270 GLY A C 1
ATOM 1969 O O . GLY A 1 270 ? 8.867 12.898 5.492 1 93.75 270 GLY A O 1
ATOM 1970 N N . LEU A 1 271 ? 8.867 10.875 6.234 1 89.06 271 LEU A N 1
ATOM 1971 C CA . LEU A 1 271 ? 7.867 11.141 7.262 1 89.06 271 LEU A CA 1
ATOM 1972 C C . LEU A 1 271 ? 8.531 11.555 8.57 1 89.06 271 LEU A C 1
ATOM 1974 O O . LEU A 1 271 ? 8.141 12.547 9.188 1 89.06 271 LEU A O 1
ATOM 1978 N N . VAL A 1 272 ? 9.547 10.844 8.969 1 92.38 272 VAL A N 1
ATOM 1979 C CA . VAL A 1 272 ? 10.141 10.945 10.297 1 92.38 272 VAL A CA 1
ATOM 1980 C C . VAL A 1 272 ? 11.055 12.172 10.359 1 92.38 272 VAL A C 1
ATOM 1982 O O . VAL A 1 272 ? 10.969 12.969 11.297 1 92.38 272 VAL A O 1
ATOM 1985 N N . ILE A 1 273 ? 11.836 12.336 9.383 1 96.06 273 ILE A N 1
ATOM 1986 C CA . ILE A 1 273 ? 12.945 13.281 9.453 1 96.06 273 ILE A CA 1
ATOM 1987 C C . ILE A 1 273 ? 12.414 14.711 9.461 1 96.06 273 ILE A C 1
ATOM 1989 O O . ILE A 1 273 ? 12.805 15.523 10.305 1 96.06 273 ILE A O 1
ATOM 1993 N N . PRO A 1 274 ? 11.508 15.008 8.547 1 95.69 274 PRO A N 1
ATOM 1994 C CA . PRO A 1 274 ? 11.031 16.391 8.586 1 95.69 274 PRO A CA 1
ATOM 1995 C C . PRO A 1 274 ? 10.305 16.734 9.883 1 95.69 274 PRO A C 1
ATOM 1997 O O . PRO A 1 274 ? 10.406 17.859 10.375 1 95.69 274 PRO A O 1
ATOM 2000 N N . HIS A 1 275 ? 9.625 15.812 10.406 1 92.62 275 HIS A N 1
ATOM 2001 C CA . HIS A 1 275 ? 8.938 16.031 11.68 1 92.62 275 HIS A CA 1
ATOM 2002 C C . HIS A 1 275 ? 9.938 16.344 12.797 1 92.62 275 HIS A C 1
ATOM 2004 O O . HIS A 1 275 ? 9.758 17.297 13.547 1 92.62 275 HIS A O 1
ATOM 2010 N N . ILE A 1 276 ? 10.898 15.555 12.875 1 94.19 276 ILE A N 1
ATOM 2011 C CA . ILE A 1 276 ? 11.93 15.75 13.891 1 94.19 276 ILE A CA 1
ATOM 2012 C C . ILE A 1 276 ? 12.664 17.062 13.648 1 94.19 276 ILE A C 1
ATOM 2014 O O . ILE A 1 276 ? 12.977 17.797 14.586 1 94.19 276 ILE A O 1
ATOM 2018 N N . THR A 1 277 ? 12.914 17.344 12.438 1 96.94 277 THR A N 1
ATOM 2019 C CA . THR A 1 277 ? 13.648 18.547 12.062 1 96.94 277 THR A CA 1
ATOM 2020 C C . THR A 1 277 ? 12.898 19.797 12.5 1 96.94 277 THR A C 1
ATOM 2022 O O . THR A 1 277 ? 13.484 20.719 13.078 1 96.94 277 THR A O 1
ATOM 2025 N N . ARG A 1 278 ? 11.656 19.812 12.25 1 94.75 278 ARG A N 1
ATOM 2026 C CA . ARG A 1 278 ? 10.859 20.984 12.617 1 94.75 278 ARG A CA 1
ATOM 2027 C C . ARG A 1 278 ? 10.836 21.172 14.125 1 94.75 278 ARG A C 1
ATOM 2029 O O . ARG A 1 278 ? 10.805 22.312 14.617 1 94.75 278 ARG A O 1
ATOM 2036 N N . LYS A 1 279 ? 10.812 20.109 14.812 1 92.5 279 LYS A N 1
ATOM 2037 C CA . LYS A 1 279 ? 10.844 20.203 16.266 1 92.5 279 LYS A CA 1
ATOM 2038 C C . LYS A 1 279 ? 12.164 20.781 16.766 1 92.5 279 LYS A C 1
ATOM 2040 O O . LYS A 1 279 ? 12.203 21.453 17.797 1 92.5 279 LYS A O 1
ATOM 2045 N N . LEU A 1 280 ? 13.125 20.594 16.047 1 94.94 280 LEU A N 1
ATOM 2046 C CA . LEU A 1 280 ? 14.453 20.969 16.5 1 94.94 280 LEU A CA 1
ATOM 2047 C C . LEU A 1 280 ? 14.828 22.359 16.016 1 94.94 280 LEU A C 1
ATOM 2049 O O . LEU A 1 280 ? 15.469 23.125 16.734 1 94.94 280 LEU A O 1
ATOM 2053 N N . VAL A 1 281 ? 14.398 22.734 14.805 1 95.75 281 VAL A N 1
ATOM 2054 C CA . VAL A 1 281 ? 14.938 23.953 14.234 1 95.75 281 VAL A CA 1
ATOM 2055 C C . VAL A 1 281 ? 13.797 24.953 13.992 1 95.75 281 VAL A C 1
ATOM 2057 O O . VAL A 1 281 ? 14.031 26.094 13.594 1 95.75 281 VAL A O 1
ATOM 2060 N N . GLY A 1 282 ? 12.578 24.531 14.172 1 92.94 282 GLY A N 1
ATOM 2061 C CA . GLY A 1 282 ? 11.438 25.422 13.977 1 92.94 282 GLY A CA 1
ATOM 2062 C C . GLY A 1 282 ? 10.703 25.172 12.672 1 92.94 282 GLY A C 1
ATOM 2063 O O . GLY A 1 282 ? 10.953 24.156 12.008 1 92.94 282 GLY A O 1
ATOM 2064 N N . ILE A 1 283 ? 9.898 26.141 12.211 1 93.81 283 ILE A N 1
ATOM 2065 C CA . ILE A 1 283 ? 8.961 25.875 11.125 1 93.81 283 ILE A CA 1
ATOM 2066 C C . ILE A 1 283 ? 9.383 26.641 9.883 1 93.81 283 ILE A C 1
ATOM 2068 O O . ILE A 1 283 ? 8.672 26.656 8.875 1 93.81 283 ILE A O 1
ATOM 2072 N N . ASP A 1 284 ? 10.523 27.344 9.953 1 96.19 284 ASP A N 1
ATOM 2073 C CA . ASP A 1 284 ? 11.047 28.031 8.781 1 96.19 284 ASP A CA 1
ATOM 2074 C C . ASP A 1 284 ? 11.672 27.062 7.789 1 96.19 284 ASP A C 1
ATOM 2076 O O . ASP A 1 284 ? 12.742 26.5 8.047 1 96.19 284 ASP A O 1
ATOM 2080 N N . TYR A 1 285 ? 11.117 26.938 6.656 1 97.56 285 TYR A N 1
ATOM 2081 C CA . TYR A 1 285 ? 11.516 25.906 5.695 1 97.56 285 TYR A CA 1
ATOM 2082 C C . TYR A 1 285 ? 12.859 26.25 5.059 1 97.56 285 TYR A C 1
ATOM 2084 O O . TYR A 1 285 ? 13.492 25.391 4.438 1 97.56 285 TYR A O 1
ATOM 2092 N N . ARG A 1 286 ? 13.273 27.531 5.195 1 96.62 286 ARG A N 1
ATOM 2093 C CA . ARG A 1 286 ? 14.633 27.859 4.781 1 96.62 286 ARG A CA 1
ATOM 2094 C C . ARG A 1 286 ? 15.656 27.078 5.594 1 96.62 286 ARG A C 1
ATOM 2096 O O . ARG A 1 286 ? 16.766 26.797 5.117 1 96.62 286 ARG A O 1
ATOM 2103 N N . LEU A 1 287 ? 15.297 26.688 6.816 1 97.44 287 LEU A N 1
ATOM 2104 C CA . LEU A 1 287 ? 16.141 25.891 7.691 1 97.44 287 LEU A CA 1
ATOM 2105 C C . LEU A 1 287 ? 15.695 24.422 7.664 1 97.44 287 LEU A C 1
ATOM 2107 O O . LEU A 1 287 ? 16.531 23.516 7.711 1 97.44 287 LEU A O 1
ATOM 2111 N N . VAL A 1 288 ? 14.477 24.156 7.566 1 98 288 VAL A N 1
ATOM 2112 C CA . VAL A 1 288 ? 13.93 22.797 7.621 1 98 288 VAL A CA 1
ATOM 2113 C C . VAL A 1 288 ? 14.477 21.969 6.465 1 98 288 VAL A C 1
ATOM 2115 O O . VAL A 1 288 ? 14.836 20.812 6.641 1 98 288 VAL A O 1
ATOM 2118 N N . ILE A 1 289 ? 14.562 22.578 5.328 1 98.31 289 ILE A N 1
ATOM 2119 C CA . ILE A 1 289 ? 14.953 21.844 4.137 1 98.31 289 ILE A CA 1
ATOM 2120 C C . ILE A 1 289 ? 16.406 21.391 4.262 1 98.31 289 ILE A C 1
ATOM 2122 O O . ILE A 1 289 ? 16.703 20.203 4.18 1 98.31 289 ILE A O 1
ATOM 2126 N N . PRO A 1 290 ? 17.359 22.281 4.547 1 97.88 290 PRO A N 1
ATOM 2127 C CA . PRO A 1 290 ? 18.75 21.828 4.645 1 97.88 290 PRO A CA 1
ATOM 2128 C C . PRO A 1 290 ? 18.969 20.875 5.82 1 97.88 290 PRO A C 1
ATOM 2130 O O . PRO A 1 290 ? 19.766 19.938 5.715 1 97.88 290 PRO A O 1
ATOM 2133 N N . PHE A 1 291 ? 18.344 21.078 6.898 1 98.38 291 PHE A N 1
ATOM 2134 C CA . PHE A 1 291 ? 18.516 20.203 8.047 1 98.38 291 PHE A CA 1
ATOM 2135 C C . PHE A 1 291 ? 17.859 18.859 7.805 1 98.38 291 PHE A C 1
ATOM 2137 O O . PHE A 1 291 ? 18.359 17.828 8.266 1 98.38 291 PHE A O 1
ATOM 2144 N N . SER A 1 292 ? 16.734 18.828 7.121 1 98.44 292 SER A N 1
ATOM 2145 C CA . SER A 1 292 ? 16.141 17.562 6.719 1 98.44 292 SER A CA 1
ATOM 2146 C C . SER A 1 292 ? 17.094 16.781 5.805 1 98.44 292 SER A C 1
ATOM 2148 O O . SER A 1 292 ? 17.203 15.555 5.91 1 98.44 292 SER A O 1
ATOM 2150 N N . ALA A 1 293 ? 17.641 17.531 4.91 1 98.5 293 ALA A N 1
ATOM 2151 C CA . ALA A 1 293 ? 18.609 16.891 4.031 1 98.5 293 ALA A CA 1
ATOM 2152 C C . ALA A 1 293 ? 19.719 16.219 4.836 1 98.5 293 ALA A C 1
ATOM 2154 O O . ALA A 1 293 ? 20.047 15.055 4.609 1 98.5 293 ALA A O 1
ATOM 2155 N N . LEU A 1 294 ? 20.219 16.938 5.742 1 98.38 294 LEU A N 1
ATOM 2156 C CA . LEU A 1 294 ? 21.328 16.453 6.555 1 98.38 294 LEU A CA 1
ATOM 2157 C C . LEU A 1 294 ? 20.891 15.281 7.434 1 98.38 294 LEU A C 1
ATOM 2159 O O . LEU A 1 294 ? 21.562 14.25 7.477 1 98.38 294 LEU A O 1
ATOM 2163 N N . PHE A 1 295 ? 19.828 15.383 8.094 1 98.25 295 PHE A N 1
ATOM 2164 C CA . PHE A 1 295 ? 19.344 14.352 9 1 98.25 295 PHE A CA 1
ATOM 2165 C C . PHE A 1 295 ? 18.906 13.117 8.219 1 98.25 295 PHE A C 1
ATOM 2167 O O . PHE A 1 295 ? 19.047 11.992 8.695 1 98.25 295 PHE A O 1
ATOM 2174 N N . GLY A 1 296 ? 18.328 13.367 7.066 1 98.06 296 GLY A N 1
ATOM 2175 C CA . GLY A 1 296 ? 17.984 12.25 6.207 1 98.06 296 GLY A CA 1
ATOM 2176 C C . GLY A 1 296 ? 19.172 11.414 5.797 1 98.06 296 GLY A C 1
ATOM 2177 O O . GLY A 1 296 ? 19.125 10.18 5.859 1 98.06 296 GLY A O 1
ATOM 2178 N N . ALA A 1 297 ? 20.188 12.117 5.402 1 98.5 297 ALA A N 1
ATOM 2179 C CA . ALA A 1 297 ? 21.438 11.43 5.055 1 98.5 297 ALA A CA 1
ATOM 2180 C C . ALA A 1 297 ? 21.969 10.633 6.242 1 98.5 297 ALA A C 1
ATOM 2182 O O . ALA A 1 297 ? 22.391 9.484 6.09 1 98.5 297 ALA A O 1
ATOM 2183 N N . VAL A 1 298 ? 21.922 11.188 7.375 1 98.06 298 VAL A N 1
ATOM 2184 C CA . VAL A 1 298 ? 22.422 10.547 8.586 1 98.06 298 VAL A CA 1
ATOM 2185 C C . VAL A 1 298 ? 21.609 9.289 8.867 1 98.06 298 VAL A C 1
ATOM 2187 O O . VAL A 1 298 ? 22.172 8.219 9.141 1 98.06 298 VAL A O 1
ATOM 2190 N N . LEU A 1 299 ? 20.312 9.398 8.781 1 97.06 299 LEU A N 1
ATOM 2191 C CA . LEU A 1 299 ? 19.453 8.266 9.094 1 97.06 299 LEU A CA 1
ATOM 2192 C C . LEU A 1 299 ? 19.703 7.102 8.141 1 97.06 299 LEU A C 1
ATOM 2194 O O . LEU A 1 299 ? 19.844 5.957 8.578 1 97.06 299 LEU A O 1
ATOM 2198 N N . VAL A 1 300 ? 19.75 7.395 6.883 1 97.25 300 VAL A N 1
ATOM 2199 C CA . VAL A 1 300 ? 19.906 6.336 5.895 1 97.25 300 VAL A CA 1
ATOM 2200 C C . VAL A 1 300 ? 21.297 5.703 6.027 1 97.25 300 VAL A C 1
ATOM 2202 O O . VAL A 1 300 ? 21.438 4.488 5.902 1 97.25 300 VAL A O 1
ATOM 2205 N N . MET A 1 301 ? 22.297 6.543 6.293 1 97 301 MET A N 1
ATOM 2206 C CA . MET A 1 301 ? 23.656 6.02 6.465 1 97 301 MET A CA 1
ATOM 2207 C C . MET A 1 301 ? 23.734 5.109 7.688 1 97 301 MET A C 1
ATOM 2209 O O . MET A 1 301 ? 24.359 4.051 7.641 1 97 301 MET A O 1
ATOM 2213 N N . ILE A 1 302 ? 23.125 5.484 8.766 1 95.5 302 ILE A N 1
ATOM 2214 C CA . ILE A 1 302 ? 23.094 4.645 9.961 1 95.5 302 ILE A CA 1
ATOM 2215 C C . ILE A 1 302 ? 22.328 3.355 9.664 1 95.5 302 ILE A C 1
ATOM 2217 O O . ILE A 1 302 ? 22.766 2.266 10.031 1 95.5 302 ILE A O 1
ATOM 2221 N N . ALA A 1 303 ? 21.203 3.52 9.008 1 94.69 303 ALA A N 1
ATOM 2222 C CA . ALA A 1 303 ? 20.375 2.363 8.672 1 94.69 303 ALA A CA 1
ATOM 2223 C C . ALA A 1 303 ? 21.141 1.385 7.781 1 94.69 303 ALA A C 1
ATOM 2225 O O . ALA A 1 303 ? 21 0.168 7.918 1 94.69 303 ALA A O 1
ATOM 2226 N N . ASP A 1 304 ? 21.891 1.932 6.852 1 93.69 304 ASP A N 1
ATOM 2227 C CA . ASP A 1 304 ? 22.672 1.082 5.953 1 93.69 304 ASP A CA 1
ATOM 2228 C C . ASP A 1 304 ? 23.719 0.289 6.723 1 93.69 304 ASP A C 1
ATOM 2230 O O . ASP A 1 304 ? 23.953 -0.891 6.445 1 93.69 304 ASP A O 1
ATOM 2234 N N . VAL A 1 305 ? 24.391 0.929 7.609 1 90.19 305 VAL A N 1
ATOM 2235 C CA . VAL A 1 305 ? 25.406 0.255 8.422 1 90.19 305 VAL A CA 1
ATOM 2236 C C . VAL A 1 305 ? 24.75 -0.846 9.25 1 90.19 305 VAL A C 1
ATOM 2238 O O . VAL A 1 305 ? 25.281 -1.959 9.344 1 90.19 305 VAL A O 1
ATOM 2241 N N . VAL A 1 306 ? 23.641 -0.579 9.781 1 89.69 306 VAL A N 1
ATOM 2242 C CA . VAL A 1 306 ? 22.922 -1.559 10.586 1 89.69 306 VAL A CA 1
ATOM 2243 C C . VAL A 1 306 ? 22.469 -2.721 9.703 1 89.69 306 VAL A C 1
ATOM 2245 O O . VAL A 1 306 ? 22.531 -3.883 10.117 1 89.69 306 VAL A O 1
ATOM 2248 N N . ALA A 1 307 ? 21.969 -2.402 8.539 1 88.38 307 ALA A N 1
ATOM 2249 C CA . ALA A 1 307 ? 21.5 -3.412 7.594 1 88.38 307 ALA A CA 1
ATOM 2250 C C . ALA A 1 307 ? 22.594 -4.414 7.262 1 88.38 307 ALA A C 1
ATOM 2252 O O . ALA A 1 307 ? 22.328 -5.582 6.98 1 88.38 307 ALA A O 1
ATOM 2253 N N . ARG A 1 308 ? 23.844 -4.023 7.289 1 86.31 308 ARG A N 1
ATOM 2254 C CA . ARG A 1 308 ? 24.984 -4.848 6.914 1 86.31 308 ARG A CA 1
ATOM 2255 C C . ARG A 1 308 ? 25.422 -5.73 8.078 1 86.31 308 ARG A C 1
ATOM 2257 O O . ARG A 1 308 ? 26 -6.801 7.867 1 86.31 308 ARG A O 1
ATOM 2264 N N . ILE A 1 309 ? 25.094 -5.324 9.258 1 83.38 309 ILE A N 1
ATOM 2265 C CA . ILE A 1 309 ? 25.672 -6.027 10.391 1 83.38 309 ILE A CA 1
ATOM 2266 C C . ILE A 1 309 ? 24.625 -6.938 11.031 1 83.38 309 ILE A C 1
ATOM 2268 O O . ILE A 1 309 ? 24.969 -7.82 11.82 1 83.38 309 ILE A O 1
ATOM 2272 N N . VAL A 1 310 ? 23.375 -6.816 10.828 1 77.81 310 VAL A N 1
ATOM 2273 C CA . VAL A 1 310 ? 22.297 -7.535 11.5 1 77.81 310 VAL A CA 1
ATOM 2274 C C . VAL A 1 310 ? 22.328 -9.008 11.094 1 77.81 310 VAL A C 1
ATOM 2276 O O . VAL A 1 310 ? 22.094 -9.891 11.922 1 77.81 310 VAL A O 1
ATOM 2279 N N . ASN A 1 311 ? 22.469 -9.375 9.867 1 71.38 311 ASN A N 1
ATOM 2280 C CA . ASN A 1 311 ? 22.391 -10.773 9.445 1 71.38 311 ASN A CA 1
ATOM 2281 C C . ASN A 1 311 ? 23.516 -11.117 8.469 1 71.38 311 ASN A C 1
ATOM 2283 O O . ASN A 1 311 ? 23.25 -11.508 7.328 1 71.38 311 ASN A O 1
ATOM 2287 N N . PRO A 1 312 ? 24.734 -11.141 8.984 1 64.69 312 PRO A N 1
ATOM 2288 C CA . PRO A 1 312 ? 25.797 -11.578 8.07 1 64.69 312 PRO A CA 1
ATOM 2289 C C . PRO A 1 312 ? 25.734 -13.07 7.762 1 64.69 312 PRO A C 1
ATOM 2291 O O . PRO A 1 312 ? 25.344 -13.867 8.625 1 64.69 312 PRO A O 1
ATOM 2294 N N . PRO A 1 313 ? 25.906 -13.305 6.43 1 68.88 313 PRO A N 1
ATOM 2295 C CA . PRO A 1 313 ? 26.438 -12.602 5.262 1 68.88 313 PRO A CA 1
ATOM 2296 C C . PRO A 1 313 ? 25.344 -11.977 4.398 1 68.88 313 PRO A C 1
ATOM 2298 O O . PRO A 1 313 ? 25.625 -11.367 3.365 1 68.88 313 PRO A O 1
ATOM 2301 N N . PHE A 1 314 ? 24.125 -12.227 4.945 1 73.06 314 PHE A N 1
ATOM 2302 C CA . PHE A 1 314 ? 23.047 -11.656 4.16 1 73.06 314 PHE A CA 1
ATOM 2303 C C . PHE A 1 314 ? 22.734 -10.234 4.609 1 73.06 314 PHE A C 1
ATOM 2305 O O . PHE A 1 314 ? 22.844 -9.914 5.793 1 73.06 314 PHE A O 1
ATOM 2312 N N . GLU A 1 315 ? 22.609 -9.398 3.66 1 80.62 315 GLU A N 1
ATOM 2313 C CA . GLU A 1 315 ? 22.234 -8.016 3.973 1 80.62 315 GLU A CA 1
ATOM 2314 C C . GLU A 1 315 ? 20.719 -7.875 4.102 1 80.62 315 GLU A C 1
ATOM 2316 O O . GLU A 1 315 ? 19.969 -8.445 3.305 1 80.62 315 GLU A O 1
ATOM 2321 N N . THR A 1 316 ? 20.344 -7.277 5.242 1 83 316 THR A N 1
ATOM 2322 C CA . THR A 1 316 ? 18.938 -6.945 5.418 1 83 316 THR A CA 1
ATOM 2323 C C . THR A 1 316 ? 18.547 -5.758 4.543 1 83 316 THR A C 1
ATOM 2325 O O . THR A 1 316 ? 19.297 -4.785 4.438 1 83 316 THR A O 1
ATOM 2328 N N . PRO A 1 317 ? 17.391 -5.906 3.943 1 86.88 317 PRO A N 1
ATOM 2329 C CA . PRO A 1 317 ? 16.969 -4.758 3.137 1 86.88 317 PRO A CA 1
ATOM 2330 C C . PRO A 1 317 ? 16.859 -3.471 3.953 1 86.88 317 PRO A C 1
ATOM 2332 O O . PRO A 1 317 ? 16.375 -3.488 5.082 1 86.88 317 PRO A O 1
ATOM 2335 N N . LEU A 1 318 ? 17.406 -2.424 3.365 1 90.44 318 LEU A N 1
ATOM 2336 C CA . LEU A 1 318 ? 17.438 -1.114 4.008 1 90.44 318 LEU A CA 1
ATOM 2337 C C . LEU A 1 318 ? 16.016 -0.659 4.375 1 90.44 318 LEU A C 1
ATOM 2339 O O . LEU A 1 318 ? 15.812 -0.046 5.422 1 90.44 318 LEU A O 1
ATOM 2343 N N . GLY A 1 319 ? 15.078 -0.93 3.553 1 88.56 319 GLY A N 1
ATOM 2344 C CA . GLY A 1 319 ? 13.695 -0.575 3.801 1 88.56 319 GLY A CA 1
ATOM 2345 C C . GLY A 1 319 ? 13.141 -1.19 5.07 1 88.56 319 GLY A C 1
ATOM 2346 O O . GLY A 1 319 ? 12.336 -0.57 5.77 1 88.56 319 GLY A O 1
ATOM 2347 N N . ALA A 1 320 ? 13.547 -2.336 5.332 1 87.25 320 ALA A N 1
ATOM 2348 C CA . ALA A 1 320 ? 13.109 -3.014 6.547 1 87.25 320 ALA A CA 1
ATOM 2349 C C . ALA A 1 320 ? 13.656 -2.324 7.793 1 87.25 320 ALA A C 1
ATOM 2351 O O . ALA A 1 320 ? 12.961 -2.211 8.805 1 87.25 320 ALA A O 1
ATOM 2352 N N . ILE A 1 321 ? 14.812 -1.858 7.711 1 89.25 321 ILE A N 1
ATOM 2353 C CA . ILE A 1 321 ? 15.461 -1.212 8.844 1 89.25 321 ILE A CA 1
ATOM 2354 C C . ILE A 1 321 ? 14.789 0.13 9.133 1 89.25 321 ILE A C 1
ATOM 2356 O O . ILE A 1 321 ? 14.5 0.454 10.281 1 89.25 321 ILE A O 1
ATOM 2360 N N . THR A 1 322 ? 14.523 0.875 8.094 1 90.81 322 THR A N 1
ATOM 2361 C CA . THR A 1 322 ? 13.891 2.176 8.289 1 90.81 322 THR A CA 1
ATOM 2362 C C . THR A 1 322 ? 12.453 2.01 8.773 1 90.81 322 THR A C 1
ATOM 2364 O O . THR A 1 322 ? 11.93 2.865 9.492 1 90.81 322 THR A O 1
ATOM 2367 N N . ALA A 1 323 ? 11.836 0.923 8.398 1 86.31 323 ALA A N 1
ATOM 2368 C CA . ALA A 1 323 ? 10.484 0.645 8.883 1 86.31 323 ALA A CA 1
ATOM 2369 C C . ALA A 1 323 ? 10.484 0.392 10.391 1 86.31 323 ALA A C 1
ATOM 2371 O O . ALA A 1 323 ? 9.547 0.782 11.086 1 86.31 323 ALA A O 1
ATOM 2372 N N . LEU A 1 324 ? 11.492 -0.209 10.867 1 83.19 324 LEU A N 1
ATOM 2373 C CA . LEU A 1 324 ? 11.602 -0.513 12.297 1 83.19 324 LEU A CA 1
ATOM 2374 C C . LEU A 1 324 ? 11.703 0.767 13.117 1 83.19 324 LEU A C 1
ATOM 2376 O O . LEU A 1 324 ? 11.234 0.817 14.258 1 83.19 324 LEU A O 1
ATOM 2380 N N . VAL A 1 325 ? 12.242 1.71 12.516 1 84.19 325 VAL A N 1
ATOM 2381 C CA . VAL A 1 325 ? 12.344 3.004 13.18 1 84.19 325 VAL A CA 1
ATOM 2382 C C . VAL A 1 325 ? 11.062 3.805 12.961 1 84.19 325 VAL A C 1
ATOM 2384 O O . VAL A 1 325 ? 10.547 4.43 13.891 1 84.19 325 VAL A O 1
ATOM 2387 N N . GLY A 1 326 ? 10.641 3.742 11.852 1 84.94 326 GLY A N 1
ATOM 2388 C CA . GLY A 1 326 ? 9.508 4.555 11.445 1 84.94 326 GLY A CA 1
ATOM 2389 C C . GLY A 1 326 ? 8.211 4.148 12.117 1 84.94 326 GLY A C 1
ATOM 2390 O O . GLY A 1 326 ? 7.406 5.004 12.492 1 84.94 326 GLY A O 1
ATOM 2391 N N . VAL A 1 327 ? 8.047 2.891 12.328 1 82 327 VAL A N 1
ATOM 2392 C CA . VAL A 1 327 ? 6.785 2.375 12.859 1 82 327 VAL A CA 1
ATOM 2393 C C . VAL A 1 327 ? 6.598 2.848 14.297 1 82 327 VAL A C 1
ATOM 2395 O O . VAL A 1 327 ? 5.562 3.424 14.641 1 82 327 VAL A O 1
ATOM 2398 N N . PRO A 1 328 ? 7.5 2.672 15.109 1 81.19 328 PRO A N 1
ATOM 2399 C CA . PRO A 1 328 ? 7.344 3.219 16.453 1 81.19 328 PRO A CA 1
ATOM 2400 C C . PRO A 1 328 ? 7.129 4.73 16.469 1 81.19 328 PRO A C 1
ATOM 2402 O O . PRO A 1 328 ? 6.336 5.242 17.266 1 81.19 328 PRO A O 1
ATOM 2405 N N . PHE A 1 329 ? 7.777 5.332 15.656 1 81.81 329 PHE A N 1
ATOM 2406 C CA . PHE A 1 329 ? 7.605 6.777 15.531 1 81.81 329 PHE A CA 1
ATOM 2407 C C . PHE A 1 329 ? 6.176 7.117 15.133 1 81.81 329 PHE A C 1
ATOM 2409 O O . PHE A 1 329 ? 5.574 8.039 15.688 1 81.81 329 PHE A O 1
ATOM 2416 N N . PHE A 1 330 ? 5.801 6.418 14.188 1 77.06 330 PHE A N 1
ATOM 2417 C CA . PHE A 1 330 ? 4.441 6.648 13.719 1 77.06 330 PHE A CA 1
ATOM 2418 C C . PHE A 1 330 ? 3.436 6.406 14.844 1 77.06 330 PHE A C 1
ATOM 2420 O O . PHE A 1 330 ? 2.484 7.172 15.008 1 77.06 330 PHE A O 1
ATOM 2427 N N . ILE A 1 331 ? 3.631 5.418 15.547 1 74.31 331 ILE A N 1
ATOM 2428 C CA . ILE A 1 331 ? 2.754 5.086 16.672 1 74.31 331 ILE A CA 1
ATOM 2429 C C . ILE A 1 331 ? 2.811 6.195 17.719 1 74.31 331 ILE A C 1
ATOM 2431 O O . ILE A 1 331 ? 1.781 6.586 18.266 1 74.31 331 ILE A O 1
ATOM 2435 N N . TYR A 1 332 ? 3.904 6.664 17.938 1 77.25 332 TYR A N 1
ATOM 2436 C CA . TYR A 1 332 ? 4.098 7.766 18.875 1 77.25 332 TYR A CA 1
ATOM 2437 C C . TYR A 1 332 ? 3.326 9 18.422 1 77.25 332 TYR A C 1
ATOM 2439 O O . TYR A 1 332 ? 2.645 9.641 19.219 1 77.25 332 TYR A O 1
ATOM 2447 N N . LEU A 1 333 ? 3.43 9.289 17.188 1 74.19 333 LEU A N 1
ATOM 2448 C CA . LEU A 1 333 ? 2.748 10.461 16.641 1 74.19 333 LEU A CA 1
ATOM 2449 C C . LEU A 1 333 ? 1.234 10.273 16.688 1 74.19 333 LEU A C 1
ATOM 2451 O O . LEU A 1 333 ? 0.498 11.227 16.953 1 74.19 333 LEU A O 1
ATOM 2455 N N . ALA A 1 334 ? 0.837 9.094 16.406 1 67.88 334 ALA A N 1
ATOM 2456 C CA . ALA A 1 334 ? -0.588 8.773 16.406 1 67.88 334 ALA A CA 1
ATOM 2457 C C . ALA A 1 334 ? -1.182 8.906 17.797 1 67.88 334 ALA A C 1
ATOM 2459 O O . ALA A 1 334 ? -2.328 9.328 17.953 1 67.88 334 ALA A O 1
ATOM 2460 N N . ASN A 1 335 ? -0.425 8.539 18.75 1 68.69 335 ASN A N 1
ATOM 2461 C CA . ASN A 1 335 ? -0.877 8.625 20.141 1 68.69 335 ASN A CA 1
ATOM 2462 C C . ASN A 1 335 ? -0.973 10.07 20.609 1 68.69 335 ASN A C 1
ATOM 2464 O O . ASN A 1 335 ? -1.824 10.406 21.438 1 68.69 335 ASN A O 1
ATOM 2468 N N . ARG A 1 336 ? -0.157 10.805 20.109 1 63.19 336 ARG A N 1
ATOM 2469 C CA . ARG A 1 336 ? -0.163 12.203 20.516 1 63.19 336 ARG A CA 1
ATOM 2470 C C . ARG A 1 336 ? -1.308 12.961 19.859 1 63.19 336 ARG A C 1
ATOM 2472 O O . ARG A 1 336 ? -1.919 13.836 20.469 1 63.19 336 ARG A O 1
ATOM 2479 N N . LYS A 1 337 ? -1.556 12.688 18.641 1 56.34 337 LYS A N 1
ATOM 2480 C CA . LYS A 1 337 ? -2.646 13.383 17.953 1 56.34 337 LYS A CA 1
ATOM 2481 C C . LYS A 1 337 ? -4.004 12.844 18.406 1 56.34 337 LYS A C 1
ATOM 2483 O O . LYS A 1 337 ? -4.98 13.586 18.469 1 56.34 337 LYS A O 1
ATOM 2488 N N . GLY A 1 338 ? -4.188 11.508 18.453 1 48.88 338 GLY A N 1
ATOM 2489 C CA . GLY A 1 338 ? -5.43 10.961 18.969 1 48.88 338 GLY A CA 1
ATOM 2490 C C . GLY A 1 338 ? -5.734 11.414 20.391 1 48.88 338 GLY A C 1
ATOM 2491 O O . GLY A 1 338 ? -6.871 11.305 20.844 1 48.88 338 GLY A O 1
ATOM 2492 N N . GLY A 1 339 ? -4.797 11.711 21.188 1 39.38 339 GLY A N 1
ATOM 2493 C CA . GLY A 1 339 ? -5.035 12.242 22.516 1 39.38 339 GLY A CA 1
ATOM 2494 C C . GLY A 1 339 ? -5.512 13.68 22.516 1 39.38 339 GLY A C 1
ATOM 2495 O O . GLY A 1 339 ? -5.949 14.203 23.547 1 39.38 339 GLY A O 1
ATOM 2496 N N . LYS A 1 340 ? -5.336 14.43 21.547 1 41.53 340 LYS A N 1
ATOM 2497 C CA . LYS A 1 340 ? -5.902 15.766 21.609 1 41.53 340 LYS A CA 1
ATOM 2498 C C . LYS A 1 340 ? -7.227 15.844 20.859 1 41.53 340 LYS A C 1
ATOM 2500 O O . LYS A 1 340 ? -7.402 15.18 19.828 1 41.53 340 LYS A O 1
ATOM 2505 N N . MET B 1 1 ? -51.906 13.281 8.062 1 40.62 1 MET B N 1
ATOM 2506 C CA . MET B 1 1 ? -50.5 13.141 8.359 1 40.62 1 MET B CA 1
ATOM 2507 C C . MET B 1 1 ? -50.062 11.68 8.305 1 40.62 1 MET B C 1
ATOM 2509 O O . MET B 1 1 ? -48.875 11.375 8.133 1 40.62 1 MET B O 1
ATOM 2513 N N . SER B 1 2 ? -50.906 10.797 8.664 1 48.19 2 SER B N 1
ATOM 2514 C CA . SER B 1 2 ? -50.656 9.367 8.82 1 48.19 2 SER B CA 1
ATOM 2515 C C . SER B 1 2 ? -50.5 8.68 7.469 1 48.19 2 SER B C 1
ATOM 2517 O O . SER B 1 2 ? -49.688 7.785 7.32 1 48.19 2 SER B O 1
ATOM 2519 N N . ASN B 1 3 ? -51.281 9.086 6.586 1 48.69 3 ASN B N 1
ATOM 2520 C CA . ASN B 1 3 ? -51.281 8.359 5.32 1 48.69 3 ASN B CA 1
ATOM 2521 C C . ASN B 1 3 ? -50.062 8.664 4.488 1 48.69 3 ASN B C 1
ATOM 2523 O O . ASN B 1 3 ? -49.625 7.832 3.695 1 48.69 3 ASN B O 1
ATOM 2527 N N . TYR B 1 4 ? -49.656 9.875 4.469 1 46.84 4 TYR B N 1
ATOM 2528 C CA . TYR B 1 4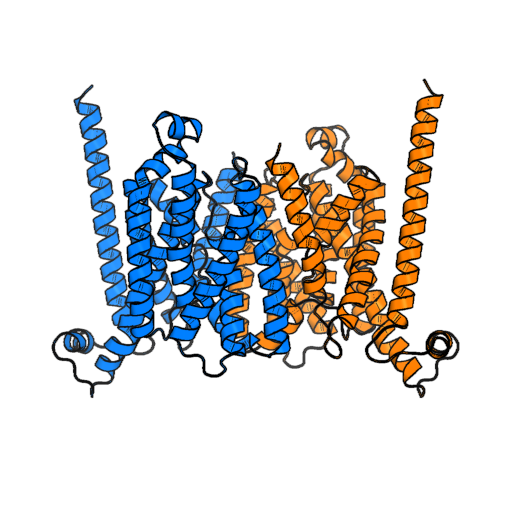 ? -48.469 10.234 3.699 1 46.84 4 TYR B CA 1
ATOM 2529 C C . TYR B 1 4 ? -47.219 9.523 4.238 1 46.84 4 TYR B C 1
ATOM 2531 O O . TYR B 1 4 ? -46.312 9.18 3.479 1 46.84 4 TYR B O 1
ATOM 2539 N N . ASP B 1 5 ? -47.156 9.297 5.531 1 48.78 5 ASP B N 1
ATOM 2540 C CA . ASP B 1 5 ? -46 8.633 6.129 1 48.78 5 ASP B CA 1
ATOM 2541 C C . ASP B 1 5 ? -46 7.145 5.777 1 48.78 5 ASP B C 1
ATOM 2543 O O . ASP B 1 5 ? -44.938 6.555 5.598 1 48.78 5 ASP B O 1
ATOM 2547 N N . VAL B 1 6 ? -47.219 6.5 5.664 1 51.12 6 VAL B N 1
ATOM 2548 C CA . VAL B 1 6 ? -47.344 5.082 5.336 1 51.12 6 VAL B CA 1
ATOM 2549 C C . VAL B 1 6 ? -46.969 4.859 3.871 1 51.12 6 VAL B C 1
ATOM 2551 O O . VAL B 1 6 ? -46.344 3.854 3.525 1 51.12 6 VAL B O 1
ATOM 2554 N N . GLU B 1 7 ? -47.375 5.707 3.068 1 50.25 7 GLU B N 1
ATOM 2555 C CA . GLU B 1 7 ? -47.094 5.555 1.645 1 50.25 7 GLU B CA 1
ATOM 2556 C C . GLU B 1 7 ? -45.625 5.715 1.356 1 50.25 7 GLU B C 1
ATOM 2558 O O . GLU B 1 7 ? -45.062 5.004 0.512 1 50.25 7 GLU B O 1
ATOM 2563 N N . THR B 1 8 ? -45.031 6.711 2.135 1 54.53 8 THR B N 1
ATOM 2564 C CA . THR B 1 8 ? -43.594 6.918 1.93 1 54.53 8 THR B CA 1
ATOM 2565 C C . THR B 1 8 ? -42.812 5.711 2.422 1 54.53 8 THR B C 1
ATOM 2567 O O . THR B 1 8 ? -41.812 5.328 1.806 1 54.53 8 THR B O 1
ATOM 2570 N N . ARG B 1 9 ? -43.375 5.094 3.451 1 55.81 9 ARG B N 1
ATOM 2571 C CA . ARG B 1 9 ? -42.75 3.898 3.977 1 55.81 9 ARG B CA 1
ATOM 2572 C C . ARG B 1 9 ? -42.969 2.697 3.068 1 55.81 9 ARG B C 1
ATOM 2574 O O . ARG B 1 9 ? -42.094 1.859 2.883 1 55.81 9 ARG B O 1
ATOM 2581 N N . GLY B 1 10 ? -44.25 2.551 2.623 1 55.31 10 GLY B N 1
ATOM 2582 C CA . GLY B 1 10 ? -44.594 1.48 1.699 1 55.31 10 GLY B CA 1
ATOM 2583 C C . GLY B 1 10 ? -43.812 1.527 0.408 1 55.31 10 GLY B C 1
ATOM 2584 O O . GLY B 1 10 ? -43.375 0.49 -0.102 1 55.31 10 GLY B O 1
ATOM 2585 N N . GLY B 1 11 ? -43.719 2.668 -0.202 1 66.25 11 GLY B N 1
ATOM 2586 C CA . GLY B 1 11 ? -42.938 2.873 -1.414 1 66.25 11 GLY B CA 1
ATOM 2587 C C . GLY B 1 11 ? -41.469 2.539 -1.244 1 66.25 11 GLY B C 1
ATOM 2588 O O . GLY B 1 11 ? -40.844 1.938 -2.131 1 66.25 11 GLY B O 1
ATOM 2589 N N . ARG B 1 12 ? -40.938 2.902 -0.175 1 75.5 12 ARG B N 1
ATOM 2590 C CA . ARG B 1 12 ? -39.531 2.596 0.114 1 75.5 12 ARG B CA 1
ATOM 2591 C C . ARG B 1 12 ? -39.344 1.096 0.305 1 75.5 12 ARG B C 1
ATOM 2593 O O . ARG B 1 12 ? -38.344 0.537 -0.146 1 75.5 12 ARG B O 1
ATOM 2600 N N . ALA B 1 13 ? -40.406 0.497 0.946 1 81.31 13 ALA B N 1
ATOM 2601 C CA . ALA B 1 13 ? -40.312 -0.946 1.156 1 81.31 13 ALA B CA 1
ATOM 2602 C C . ALA B 1 13 ? -40.406 -1.7 -0.166 1 81.31 13 ALA B C 1
ATOM 2604 O O . ALA B 1 13 ? -39.688 -2.674 -0.393 1 81.31 13 ALA B O 1
ATOM 2605 N N . ALA B 1 14 ? -41.312 -1.312 -0.987 1 85.62 14 ALA B N 1
ATOM 2606 C CA . ALA B 1 14 ? -41.469 -1.942 -2.295 1 85.62 14 ALA B CA 1
ATOM 2607 C C . ALA B 1 14 ? -40.219 -1.764 -3.146 1 85.62 14 ALA B C 1
ATOM 2609 O O . ALA B 1 14 ? -39.781 -2.691 -3.838 1 85.62 14 ALA B O 1
ATOM 2610 N N . LYS B 1 15 ? -39.625 -0.699 -3.109 1 89.62 15 LYS B N 1
ATOM 2611 C CA . LYS B 1 15 ? -38.406 -0.416 -3.863 1 89.62 15 LYS B CA 1
ATOM 2612 C C . LYS B 1 15 ? -37.25 -1.273 -3.373 1 89.62 15 LYS B C 1
ATOM 2614 O O . LYS B 1 15 ? -36.469 -1.809 -4.176 1 89.62 15 LYS B O 1
ATOM 2619 N N . THR B 1 16 ? -37.156 -1.392 -2.117 1 91.56 16 THR B N 1
ATOM 2620 C CA . THR B 1 16 ? -36.094 -2.186 -1.527 1 91.56 16 THR B CA 1
ATOM 2621 C C . THR B 1 16 ? -36.25 -3.664 -1.861 1 91.56 16 THR B C 1
ATOM 2623 O O . THR B 1 16 ? -35.281 -4.363 -2.139 1 91.56 16 THR B O 1
ATOM 2626 N N . THR B 1 17 ? -37.5 -4.109 -1.857 1 92.19 17 THR B N 1
ATOM 2627 C CA . THR B 1 17 ? -37.781 -5.5 -2.207 1 92.19 17 THR B CA 1
ATOM 2628 C C . THR B 1 17 ? -37.469 -5.758 -3.68 1 92.19 17 THR B C 1
ATOM 2630 O O . THR B 1 17 ? -36.906 -6.789 -4.027 1 92.19 17 THR B O 1
ATOM 2633 N N . LEU B 1 18 ? -37.844 -4.879 -4.52 1 93.56 18 LEU B N 1
ATOM 2634 C CA . LEU B 1 18 ? -37.562 -5.012 -5.945 1 93.56 18 LEU B CA 1
ATOM 2635 C C . LEU B 1 18 ? -36.062 -5.027 -6.215 1 93.56 18 LEU B C 1
ATOM 2637 O O . LEU B 1 18 ? -35.594 -5.789 -7.059 1 93.56 18 LEU B O 1
ATOM 2641 N N . LEU B 1 19 ? -35.344 -4.207 -5.527 1 94.56 19 LEU B N 1
ATOM 2642 C CA . LEU B 1 19 ? -33.906 -4.156 -5.668 1 94.56 19 LEU B CA 1
ATOM 2643 C C . LEU B 1 19 ? -33.281 -5.484 -5.258 1 94.56 19 LEU B C 1
ATOM 2645 O O . LEU B 1 19 ? -32.312 -5.949 -5.898 1 94.56 19 LEU B O 1
ATOM 2649 N N . GLY B 1 20 ? -33.812 -5.977 -4.203 1 95.5 20 GLY B N 1
ATOM 2650 C CA . GLY B 1 20 ? -33.344 -7.273 -3.752 1 95.5 20 GLY B CA 1
ATOM 2651 C C . GLY B 1 20 ? -33.594 -8.391 -4.746 1 95.5 20 GLY B C 1
ATOM 2652 O O . GLY B 1 20 ? -32.719 -9.219 -5.004 1 95.5 20 GLY B O 1
ATOM 2653 N N . ILE B 1 21 ? -34.781 -8.367 -5.305 1 95.69 21 ILE B N 1
ATOM 2654 C CA . ILE B 1 21 ? -35.156 -9.391 -6.27 1 95.69 21 ILE B CA 1
ATOM 2655 C C . ILE B 1 21 ? -34.312 -9.258 -7.531 1 95.69 21 ILE B C 1
ATOM 2657 O O . ILE B 1 21 ? -33.844 -10.258 -8.078 1 95.69 21 ILE B O 1
ATOM 2661 N N . LEU B 1 22 ? -34.125 -8.078 -7.945 1 95.62 22 LEU B N 1
ATOM 2662 C CA . LEU B 1 22 ? -33.312 -7.836 -9.133 1 95.62 22 LEU B CA 1
ATOM 2663 C C . LEU B 1 22 ? -31.859 -8.266 -8.906 1 95.62 22 LEU B C 1
ATOM 2665 O O . LEU B 1 22 ? -31.25 -8.883 -9.781 1 95.62 22 LEU B O 1
ATOM 2669 N N . ALA B 1 23 ? -31.359 -7.867 -7.766 1 96.25 23 ALA B N 1
ATOM 2670 C CA . ALA B 1 23 ? -29.984 -8.258 -7.438 1 96.25 23 ALA B CA 1
ATOM 2671 C C . ALA B 1 23 ? -29.844 -9.773 -7.379 1 96.25 23 ALA B C 1
ATOM 2673 O O . ALA B 1 23 ? -28.828 -10.328 -7.824 1 96.25 23 ALA B O 1
ATOM 2674 N N . LEU B 1 24 ? -30.828 -10.391 -6.797 1 97 24 LEU B N 1
ATOM 2675 C CA . LEU B 1 24 ? -30.812 -11.844 -6.719 1 97 24 LEU B CA 1
ATOM 2676 C C . LEU B 1 24 ? -30.891 -12.469 -8.109 1 97 24 LEU B C 1
ATOM 2678 O O . LEU B 1 24 ? -30.219 -13.461 -8.383 1 97 24 LEU B O 1
ATOM 2682 N N . ALA B 1 25 ? -31.703 -11.93 -8.938 1 97.12 25 ALA B N 1
ATOM 2683 C CA . ALA B 1 25 ? -31.828 -12.414 -10.312 1 97.12 25 ALA B CA 1
ATOM 2684 C C . ALA B 1 25 ? -30.516 -12.273 -11.062 1 97.12 25 ALA B C 1
ATOM 2686 O O . ALA B 1 25 ? -30.109 -13.188 -11.789 1 97.12 25 ALA B O 1
ATOM 2687 N N . ILE B 1 26 ? -29.875 -11.156 -10.875 1 97.12 26 ILE B N 1
ATOM 2688 C CA . ILE B 1 26 ? -28.594 -10.922 -11.523 1 97.12 26 ILE B CA 1
ATOM 2689 C C . ILE B 1 26 ? -27.547 -11.906 -10.984 1 97.12 26 ILE B C 1
ATOM 2691 O O . ILE B 1 26 ? -26.734 -12.422 -11.742 1 97.12 26 ILE B O 1
ATOM 2695 N N . LEU B 1 27 ? -27.578 -12.078 -9.695 1 97.5 27 LEU B N 1
ATOM 2696 C CA . LEU B 1 27 ? -26.656 -13.023 -9.078 1 97.5 27 LEU B CA 1
ATOM 2697 C C . LEU B 1 27 ? -26.844 -14.422 -9.641 1 97.5 27 LEU B C 1
ATOM 2699 O O . LEU B 1 27 ? -25.875 -15.117 -9.953 1 97.5 27 LEU B O 1
ATOM 2703 N N . ILE B 1 28 ? -28.109 -14.812 -9.727 1 96.12 28 ILE B N 1
ATOM 2704 C CA . ILE B 1 28 ? -28.422 -16.125 -10.258 1 96.12 28 ILE B CA 1
ATOM 2705 C C . ILE B 1 28 ? -27.969 -16.219 -11.719 1 96.12 28 ILE B C 1
ATOM 2707 O O . ILE B 1 28 ? -27.344 -17.203 -12.125 1 96.12 28 ILE B O 1
ATOM 2711 N N . ALA B 1 29 ? -28.219 -15.242 -12.492 1 95.25 29 ALA B N 1
ATOM 2712 C CA . ALA B 1 29 ? -27.828 -15.211 -13.898 1 95.25 29 ALA B CA 1
ATOM 2713 C C . ALA B 1 29 ? -26.312 -15.281 -14.055 1 95.25 29 ALA B C 1
ATOM 2715 O O . ALA B 1 29 ? -25.797 -16.031 -14.898 1 95.25 29 ALA B O 1
ATOM 2716 N N . THR B 1 30 ? -25.641 -14.492 -13.266 1 94.94 30 THR B N 1
ATOM 2717 C CA . THR B 1 30 ? -24.188 -14.477 -13.359 1 94.94 30 THR B CA 1
ATOM 2718 C C . THR B 1 30 ? -23.594 -15.789 -12.852 1 94.94 30 THR B C 1
ATOM 2720 O O . THR B 1 30 ? -22.562 -16.25 -13.367 1 94.94 30 THR B O 1
ATOM 2723 N N . SER B 1 31 ? -24.203 -16.312 -11.812 1 94.75 31 SER B N 1
ATOM 2724 C CA . SER B 1 31 ? -23.75 -17.609 -11.297 1 94.75 31 SER B CA 1
ATOM 2725 C C . SER B 1 31 ? -23.922 -18.703 -12.336 1 94.75 31 SER B C 1
ATOM 2727 O O . SER B 1 31 ? -23.016 -19.516 -12.539 1 94.75 31 SER B O 1
ATOM 2729 N N . LEU B 1 32 ? -25.031 -18.734 -12.938 1 90.44 32 LEU B N 1
ATOM 2730 C CA . LEU B 1 32 ? -25.281 -19.703 -13.992 1 90.44 32 LEU B CA 1
ATOM 2731 C C . LEU B 1 32 ? -24.344 -19.469 -15.172 1 90.44 32 LEU B C 1
ATOM 2733 O O . LEU B 1 32 ? -23.828 -20.422 -15.766 1 90.44 32 LEU B O 1
ATOM 2737 N N . GLY B 1 33 ? -24.172 -18.25 -15.508 1 90.06 33 GLY B N 1
ATOM 2738 C CA . GLY B 1 33 ? -23.234 -17.922 -16.562 1 90.06 33 GLY B CA 1
ATOM 2739 C C . GLY B 1 33 ? -21.812 -18.375 -16.25 1 90.06 33 GLY B C 1
ATOM 2740 O O . GLY B 1 33 ? -21.094 -18.797 -17.156 1 90.06 33 GLY B O 1
ATOM 2741 N N . SER B 1 34 ? -21.469 -18.25 -15.016 1 90.56 34 SER B N 1
ATOM 2742 C CA . SER B 1 34 ? -20.125 -18.641 -14.586 1 90.56 34 SER B CA 1
ATOM 2743 C C . SER B 1 34 ? -19.906 -20.125 -14.766 1 90.56 34 SER B C 1
ATOM 2745 O O . SER B 1 34 ? -18.766 -20.578 -14.953 1 90.56 34 SER B O 1
ATOM 2747 N N . LEU B 1 35 ? -20.953 -20.906 -14.742 1 90 35 LEU B N 1
ATOM 2748 C CA . LEU B 1 35 ? -20.859 -22.344 -14.961 1 90 35 LEU B CA 1
ATOM 2749 C C . LEU B 1 35 ? -20.719 -22.656 -16.438 1 90 35 LEU B C 1
ATOM 2751 O O . LEU B 1 35 ? -20.094 -23.656 -16.812 1 90 35 LEU B O 1
ATOM 2755 N N . PHE B 1 36 ? -21.188 -21.734 -17.203 1 85.62 36 PHE B N 1
ATOM 2756 C CA . PHE B 1 36 ? -21.25 -21.953 -18.641 1 85.62 36 PHE B CA 1
ATOM 2757 C C . PHE B 1 36 ? -20.016 -21.391 -19.344 1 85.62 36 PHE B C 1
ATOM 2759 O O . PHE B 1 36 ? -19.484 -22 -20.266 1 85.62 36 PHE B O 1
ATOM 2766 N N . ILE B 1 37 ? -19.594 -20.25 -18.875 1 79.38 37 ILE B N 1
ATOM 2767 C CA . ILE B 1 37 ? -18.578 -19.484 -19.578 1 79.38 37 ILE B CA 1
ATOM 2768 C C . ILE B 1 37 ? -17.203 -19.797 -19.016 1 79.38 37 ILE B C 1
ATOM 2770 O O . ILE B 1 37 ? -17 -19.797 -17.797 1 79.38 37 ILE B O 1
ATOM 2774 N N . GLY B 1 38 ? -16.234 -20.141 -19.859 1 74.19 38 GLY B N 1
ATOM 2775 C CA . GLY B 1 38 ? -14.844 -20.359 -19.531 1 74.19 38 GLY B CA 1
ATOM 2776 C C . GLY B 1 38 ? -13.969 -20.594 -20.75 1 74.19 38 GLY B C 1
ATOM 2777 O O . GLY B 1 38 ? -14.344 -20.25 -21.859 1 74.19 38 GLY B O 1
ATOM 2778 N N . ILE B 1 39 ? -12.75 -21.031 -20.5 1 67.94 39 ILE B N 1
ATOM 2779 C CA . ILE B 1 39 ? -11.836 -21.328 -21.594 1 67.94 39 ILE B CA 1
ATOM 2780 C C . ILE B 1 39 ? -12.453 -22.375 -22.516 1 67.94 39 ILE B C 1
ATOM 2782 O O . ILE B 1 39 ? -12.336 -22.266 -23.75 1 67.94 39 ILE B O 1
ATOM 2786 N N . ARG B 1 40 ? -13.125 -23.359 -21.859 1 71.81 40 ARG B N 1
ATOM 2787 C CA . ARG B 1 40 ? -13.898 -24.344 -22.609 1 71.81 40 ARG B CA 1
ATOM 2788 C C . ARG B 1 40 ? -15.391 -24.156 -22.375 1 71.81 40 ARG B C 1
ATOM 2790 O O . ARG B 1 40 ? -15.836 -24.031 -21.234 1 71.81 40 ARG B O 1
ATOM 2797 N N . TYR B 1 41 ? -16.094 -24.062 -23.469 1 79.44 41 TYR B N 1
ATOM 2798 C CA . TYR B 1 41 ? -17.547 -24 -23.328 1 79.44 41 TYR B CA 1
ATOM 2799 C C . TYR B 1 41 ? -18.125 -25.344 -22.906 1 79.44 41 TYR B C 1
ATOM 2801 O O . TYR B 1 41 ? -17.688 -26.391 -23.391 1 79.44 41 TYR B O 1
ATOM 2809 N N . ILE B 1 42 ? -18.891 -25.281 -21.875 1 84.06 42 ILE B N 1
ATOM 2810 C CA . ILE B 1 42 ? -19.547 -26.484 -21.391 1 84.06 42 ILE B CA 1
ATOM 2811 C C . ILE B 1 42 ? -21.031 -26.438 -21.719 1 84.06 42 ILE B C 1
ATOM 2813 O O . ILE B 1 42 ? -21.672 -25.391 -21.562 1 84.06 42 ILE B O 1
ATOM 2817 N N . SER B 1 43 ? -21.531 -27.484 -22.234 1 86.06 43 SER B N 1
ATOM 2818 C CA . SER B 1 43 ? -22.922 -27.531 -22.672 1 86.06 43 SER B CA 1
ATOM 2819 C C . SER B 1 43 ? -23.875 -27.469 -21.469 1 86.06 43 SER B C 1
ATOM 2821 O O . SER B 1 43 ? -23.516 -27.875 -20.359 1 86.06 43 SER B O 1
ATOM 2823 N N . LEU B 1 44 ? -25.031 -26.906 -21.734 1 88.19 44 LEU B N 1
ATOM 2824 C CA . LEU B 1 44 ? -26.062 -26.844 -20.719 1 88.19 44 LEU B CA 1
ATOM 2825 C C . LEU B 1 44 ? -26.438 -28.234 -20.219 1 88.19 44 LEU B C 1
ATOM 2827 O O . LEU B 1 44 ? -26.766 -28.422 -19.047 1 88.19 44 LEU B O 1
ATOM 2831 N N . ASP B 1 45 ? -26.297 -29.125 -21.125 1 87.81 45 ASP B N 1
ATOM 2832 C CA . ASP B 1 45 ? -26.594 -30.516 -20.766 1 87.81 45 ASP B CA 1
ATOM 2833 C C . ASP B 1 45 ? -25.594 -31.047 -19.75 1 87.81 45 ASP B C 1
ATOM 2835 O O . ASP B 1 45 ? -25.969 -31.703 -18.781 1 87.81 45 ASP B O 1
ATOM 2839 N N . ASP B 1 46 ? -24.422 -30.766 -20.016 1 88.69 46 ASP B N 1
ATOM 2840 C CA . ASP B 1 46 ? -23.375 -31.219 -19.094 1 88.69 46 ASP B CA 1
ATOM 2841 C C . ASP B 1 46 ? -23.547 -30.578 -17.719 1 88.69 46 ASP B C 1
ATOM 2843 O O . ASP B 1 46 ? -23.281 -31.219 -16.688 1 88.69 46 ASP B O 1
ATOM 2847 N N . ILE B 1 47 ? -23.922 -29.375 -17.703 1 90.38 47 ILE B N 1
ATOM 2848 C CA . ILE B 1 47 ? -24.125 -28.656 -16.453 1 90.38 47 ILE B CA 1
ATOM 2849 C C . ILE B 1 47 ? -25.281 -29.281 -15.672 1 90.38 47 ILE B C 1
ATOM 2851 O O . ILE B 1 47 ? -25.141 -29.609 -14.484 1 90.38 47 ILE B O 1
ATOM 2855 N N . THR B 1 48 ? -26.375 -29.484 -16.344 1 90 48 THR B N 1
ATOM 2856 C CA . THR B 1 48 ? -27.547 -30.047 -15.68 1 90 48 THR B CA 1
ATOM 2857 C C . THR B 1 48 ? -27.266 -31.469 -15.203 1 90 48 THR B C 1
ATOM 2859 O O . THR B 1 48 ? -27.609 -31.844 -14.078 1 90 48 THR B O 1
ATOM 2862 N N . LEU B 1 49 ? -26.594 -32.25 -16.062 1 88.44 49 LEU B N 1
ATOM 2863 C CA . LEU B 1 49 ? -26.297 -33.656 -15.742 1 88.44 49 LEU B CA 1
ATOM 2864 C C . LEU B 1 49 ? -25.281 -33.719 -14.602 1 88.44 49 LEU B C 1
ATOM 2866 O O . LEU B 1 49 ? -25.312 -34.688 -13.812 1 88.44 49 LEU B O 1
ATOM 2870 N N . SER B 1 50 ? -24.438 -32.812 -14.539 1 89.88 50 SER B N 1
ATOM 2871 C CA . SER B 1 50 ? -23.438 -32.812 -13.477 1 89.88 50 SER B CA 1
ATOM 2872 C C . SER B 1 50 ? -24.078 -32.781 -12.102 1 89.88 50 SER B C 1
ATOM 2874 O O . SER B 1 50 ? -23.5 -33.25 -11.117 1 89.88 50 SER B O 1
ATOM 2876 N N . PHE B 1 51 ? -25.312 -32.281 -11.992 1 91 51 PHE B N 1
ATOM 2877 C CA . PHE B 1 51 ? -25.969 -32.125 -10.695 1 91 51 PHE B CA 1
ATOM 2878 C C . PHE B 1 51 ? -27.031 -33.219 -10.508 1 91 51 PHE B C 1
ATOM 2880 O O . PHE B 1 51 ? -27.422 -33.531 -9.383 1 91 51 PHE B O 1
ATOM 2887 N N . THR B 1 52 ? -27.547 -33.781 -11.578 1 90.88 52 THR B N 1
ATOM 2888 C CA . THR B 1 52 ? -28.656 -34.719 -11.484 1 90.88 52 THR B CA 1
ATOM 2889 C C . THR B 1 52 ? -28.141 -36.156 -11.617 1 90.88 52 THR B C 1
ATOM 2891 O O . THR B 1 52 ? -28.578 -37.031 -10.883 1 90.88 52 THR B O 1
ATOM 2894 N N . ASN B 1 53 ? -27.266 -36.406 -12.609 1 91.69 53 ASN B N 1
ATOM 2895 C CA . ASN B 1 53 ? -26.656 -37.719 -12.891 1 91.69 53 ASN B CA 1
ATOM 2896 C C . ASN B 1 53 ? -25.188 -37.594 -13.258 1 91.69 53 ASN B C 1
ATOM 2898 O O . ASN B 1 53 ? -24.812 -37.844 -14.398 1 91.69 53 ASN B O 1
ATOM 2902 N N . TYR B 1 54 ? -24.516 -37.406 -12.211 1 90.31 54 TYR B N 1
ATOM 2903 C CA . TYR B 1 54 ? -23.109 -37.094 -12.391 1 90.31 54 TYR B CA 1
ATOM 2904 C C . TYR B 1 54 ? -22.359 -38.312 -12.945 1 90.31 54 TYR B C 1
ATOM 2906 O O . TYR B 1 54 ? -22.469 -39.406 -12.414 1 90.31 54 TYR B O 1
ATOM 2914 N N . ASP B 1 55 ? -21.656 -38.125 -14.086 1 90.88 55 ASP B N 1
ATOM 2915 C CA . ASP B 1 55 ? -20.766 -39.094 -14.703 1 90.88 55 ASP B CA 1
ATOM 2916 C C . ASP B 1 55 ? -19.312 -38.656 -14.633 1 90.88 55 ASP B C 1
ATOM 2918 O O . ASP B 1 55 ? -18.891 -37.75 -15.359 1 90.88 55 ASP B O 1
ATOM 2922 N N . PRO B 1 56 ? -18.594 -39.312 -13.797 1 89.94 56 PRO B N 1
ATOM 2923 C CA . PRO B 1 56 ? -17.203 -38.906 -13.633 1 89.94 56 PRO B CA 1
ATOM 2924 C C . PRO B 1 56 ? -16.375 -39.094 -14.906 1 89.94 56 PRO B C 1
ATOM 2926 O O . PRO B 1 56 ? -15.281 -38.531 -15.023 1 89.94 56 PRO B O 1
ATOM 2929 N N . ASN B 1 57 ? -16.891 -39.812 -15.852 1 90.81 57 ASN B N 1
ATOM 2930 C CA . ASN B 1 57 ? -16.172 -40.031 -17.094 1 90.81 57 ASN B CA 1
ATOM 2931 C C . ASN B 1 57 ? -16.438 -38.906 -18.094 1 90.81 57 ASN B C 1
ATOM 2933 O O . ASN B 1 57 ? -15.711 -38.781 -19.094 1 90.81 57 ASN B O 1
ATOM 2937 N N . SER B 1 58 ? -17.359 -38.125 -17.844 1 90.5 58 SER B N 1
ATOM 2938 C CA . SER B 1 58 ? -17.625 -36.969 -18.688 1 90.5 58 SER B CA 1
ATOM 2939 C C . SER B 1 58 ? -16.75 -35.781 -18.266 1 90.5 58 SER B C 1
ATOM 2941 O O . SER B 1 58 ? -16.922 -35.219 -17.188 1 90.5 58 SER B O 1
ATOM 2943 N N . ILE B 1 59 ? -15.883 -35.406 -19.125 1 89.25 59 ILE B N 1
ATOM 2944 C CA . ILE B 1 59 ? -14.93 -34.344 -18.859 1 89.25 59 ILE B CA 1
ATOM 2945 C C . ILE B 1 59 ? -15.68 -33.031 -18.531 1 89.25 59 ILE B C 1
ATOM 2947 O O . ILE B 1 59 ? -15.312 -32.312 -17.609 1 89.25 59 ILE B O 1
ATOM 2951 N N . GLY B 1 60 ? -16.703 -32.781 -19.203 1 89.75 60 GLY B N 1
ATOM 2952 C CA . GLY B 1 60 ? -17.5 -31.578 -18.984 1 89.75 60 GLY B CA 1
ATOM 2953 C C . GLY B 1 60 ? -18.141 -31.547 -17.609 1 89.75 60 GLY B C 1
ATOM 2954 O O . GLY B 1 60 ? -18.109 -30.516 -16.938 1 89.75 60 GLY B O 1
ATOM 2955 N N . GLN B 1 61 ? -18.688 -32.625 -17.266 1 91.06 61 GLN B N 1
ATOM 2956 C CA . GLN B 1 61 ? -19.328 -32.719 -15.961 1 91.06 61 GLN B CA 1
ATOM 2957 C C . GLN B 1 61 ? -18.312 -32.594 -14.836 1 91.06 61 GLN B C 1
ATOM 2959 O O . GLN B 1 61 ? -18.562 -31.953 -13.812 1 91.06 61 GLN B O 1
ATOM 2964 N N . MET B 1 62 ? -17.219 -33.188 -15.109 1 91.06 62 MET B N 1
ATOM 2965 C CA . MET B 1 62 ? -16.141 -33.125 -14.125 1 91.06 62 MET B CA 1
ATOM 2966 C C . MET B 1 62 ? -15.648 -31.703 -13.938 1 91.06 62 MET B C 1
ATOM 2968 O O . MET B 1 62 ? -15.391 -31.281 -12.805 1 91.06 62 MET B O 1
ATOM 2972 N N . ILE B 1 63 ? -15.523 -30.984 -14.992 1 91.19 63 ILE B N 1
ATOM 2973 C CA . ILE B 1 63 ? -15.062 -29.594 -14.938 1 91.19 63 ILE B CA 1
ATOM 2974 C C . ILE B 1 63 ? -16.062 -28.75 -14.164 1 91.19 63 ILE B C 1
ATOM 2976 O O . ILE B 1 63 ? -15.68 -27.922 -13.344 1 91.19 63 ILE B O 1
ATOM 2980 N N . VAL B 1 64 ? -17.297 -28.969 -14.383 1 92.19 64 VAL B N 1
ATOM 2981 C CA . VAL B 1 64 ? -18.344 -28.203 -13.711 1 92.19 64 VAL B CA 1
ATOM 2982 C C . VAL B 1 64 ? -18.266 -28.438 -12.203 1 92.19 64 VAL B C 1
ATOM 2984 O O . VAL B 1 64 ? -18.266 -27.484 -11.422 1 92.19 64 VAL B O 1
ATOM 2987 N N . GLN B 1 65 ? -18.109 -29.609 -11.781 1 92.31 65 GLN B N 1
ATOM 2988 C CA . GLN B 1 65 ? -18.172 -29.969 -10.375 1 92.31 65 GLN B CA 1
ATOM 2989 C C . GLN B 1 65 ? -16.859 -29.641 -9.664 1 92.31 65 GLN B C 1
ATOM 2991 O O . GLN B 1 65 ? -16.875 -29.234 -8.5 1 92.31 65 GLN B O 1
ATOM 2996 N N . THR B 1 66 ? -15.773 -29.781 -10.359 1 91.31 66 THR B N 1
ATOM 2997 C CA . THR B 1 66 ? -14.492 -29.703 -9.672 1 91.31 66 THR B CA 1
ATOM 2998 C C . THR B 1 66 ? -13.867 -28.328 -9.828 1 91.31 66 THR B C 1
ATOM 3000 O O . THR B 1 66 ? -13.094 -27.891 -8.969 1 91.31 66 THR B O 1
ATOM 3003 N N . LEU B 1 67 ? -14.211 -27.609 -10.844 1 91.69 67 LEU B N 1
ATOM 3004 C CA . LEU B 1 67 ? -13.547 -26.344 -11.094 1 91.69 67 LEU B CA 1
ATOM 3005 C C . LEU B 1 67 ? -14.547 -25.188 -11.078 1 91.69 67 LEU B C 1
ATOM 3007 O O . LEU B 1 67 ? -14.375 -24.219 -10.336 1 91.69 67 LEU B O 1
ATOM 3011 N N . ARG B 1 68 ? -15.633 -25.344 -11.742 1 94.31 68 ARG B N 1
ATOM 3012 C CA . ARG B 1 68 ? -16.5 -24.188 -11.953 1 94.31 68 ARG B CA 1
ATOM 3013 C C . ARG B 1 68 ? -17.391 -23.938 -10.742 1 94.31 68 ARG B C 1
ATOM 3015 O O . ARG B 1 68 ? -17.609 -22.797 -10.352 1 94.31 68 ARG B O 1
ATOM 3022 N N . LEU B 1 69 ? -17.875 -25.031 -10.242 1 95.06 69 LEU B N 1
ATOM 3023 C CA . LEU B 1 69 ? -18.781 -24.891 -9.102 1 95.06 69 LEU B CA 1
ATOM 3024 C C . LEU B 1 69 ? -18.047 -24.312 -7.898 1 95.06 69 LEU B C 1
ATOM 3026 O O . LEU B 1 69 ? -18.516 -23.344 -7.285 1 95.06 69 LEU B O 1
ATOM 3030 N N . PRO B 1 70 ? -16.875 -24.859 -7.5 1 96.62 70 PRO B N 1
ATOM 3031 C CA . PRO B 1 70 ? -16.156 -24.25 -6.375 1 96.62 70 PRO B CA 1
ATOM 3032 C C . PRO B 1 70 ? -15.797 -22.797 -6.621 1 96.62 70 PRO B C 1
ATOM 3034 O O . PRO B 1 70 ? -15.898 -21.969 -5.711 1 96.62 70 PRO B O 1
ATOM 3037 N N . ARG B 1 71 ? -15.398 -22.5 -7.77 1 96.31 71 ARG B N 1
ATOM 3038 C CA . ARG B 1 71 ? -15.039 -21.141 -8.141 1 96.31 71 ARG B CA 1
ATOM 3039 C C . ARG B 1 71 ? -16.234 -20.203 -8 1 96.31 71 ARG B C 1
ATOM 3041 O O . ARG B 1 71 ? -16.094 -19.078 -7.516 1 96.31 71 ARG B O 1
ATOM 3048 N N . MET B 1 72 ? -17.391 -20.688 -8.461 1 96.5 72 MET B N 1
ATOM 3049 C CA . MET B 1 72 ? -18.625 -19.906 -8.367 1 96.5 72 MET B CA 1
ATOM 3050 C C . MET B 1 72 ? -18.953 -19.594 -6.91 1 96.5 72 MET B C 1
ATOM 3052 O O . MET B 1 72 ? -19.234 -18.453 -6.559 1 96.5 72 MET B O 1
ATOM 3056 N N . ILE B 1 73 ? -18.922 -20.594 -6.086 1 97.62 73 ILE B N 1
ATOM 3057 C CA . ILE B 1 73 ? -19.25 -20.422 -4.676 1 97.62 73 ILE B CA 1
ATOM 3058 C C . ILE B 1 73 ? -18.219 -19.5 -4.02 1 97.62 73 ILE B C 1
ATOM 3060 O O . ILE B 1 73 ? -18.578 -18.641 -3.207 1 97.62 73 ILE B O 1
ATOM 3064 N N . ALA B 1 74 ? -17 -19.672 -4.383 1 97.88 74 ALA B N 1
ATOM 3065 C CA . ALA B 1 74 ? -15.93 -18.828 -3.852 1 97.88 74 ALA B CA 1
ATOM 3066 C C . ALA B 1 74 ? -16.172 -17.359 -4.195 1 97.88 74 ALA B C 1
ATOM 3068 O O . ALA B 1 74 ? -16.016 -16.484 -3.342 1 97.88 74 ALA B O 1
ATOM 3069 N N . GLY B 1 75 ? -16.531 -17.109 -5.418 1 97.94 75 GLY B N 1
ATOM 3070 C CA . GLY B 1 75 ? -16.828 -15.75 -5.82 1 97.94 75 GLY B CA 1
ATOM 3071 C C . GLY B 1 75 ? -17.938 -15.109 -4.996 1 97.94 75 GLY B C 1
ATOM 3072 O O . GLY B 1 75 ? -17.828 -13.945 -4.594 1 97.94 75 GLY B O 1
ATOM 3073 N N . ILE B 1 76 ? -18.922 -15.828 -4.781 1 98.06 76 ILE B N 1
ATOM 3074 C CA . ILE B 1 76 ? -20.062 -15.352 -4.004 1 98.06 76 ILE B CA 1
ATOM 3075 C C . ILE B 1 76 ? -19.625 -15.062 -2.57 1 98.06 76 ILE B C 1
ATOM 3077 O O . ILE B 1 76 ? -19.891 -13.977 -2.043 1 98.06 76 ILE B O 1
ATOM 3081 N N . VAL B 1 77 ? -18.922 -15.984 -2.006 1 98.19 77 VAL B N 1
ATOM 3082 C CA . VAL B 1 77 ? -18.484 -15.891 -0.615 1 98.19 77 VAL B CA 1
ATOM 3083 C C . VAL B 1 77 ? -17.531 -14.711 -0.45 1 98.19 77 VAL B C 1
ATOM 3085 O O . VAL B 1 77 ? -17.656 -13.938 0.503 1 98.19 77 VAL B O 1
ATOM 3088 N N . VAL B 1 78 ? -16.641 -14.562 -1.321 1 98.06 78 VAL B N 1
ATOM 3089 C CA . VAL B 1 78 ? -15.648 -13.484 -1.28 1 98.06 78 VAL B CA 1
ATOM 3090 C C . VAL B 1 78 ? -16.344 -12.133 -1.428 1 98.06 78 VAL B C 1
ATOM 3092 O O . VAL B 1 78 ? -16.062 -11.195 -0.68 1 98.06 78 VAL B O 1
ATOM 3095 N N . GLY B 1 79 ? -17.281 -12.062 -2.332 1 98.12 79 GLY B N 1
ATOM 3096 C CA . GLY B 1 79 ? -18.031 -10.836 -2.52 1 98.12 79 GLY B CA 1
ATOM 3097 C C . GLY B 1 79 ? -18.828 -10.43 -1.289 1 98.12 79 GLY B C 1
ATOM 3098 O O . GLY B 1 79 ? -18.781 -9.266 -0.874 1 98.12 79 GLY B O 1
ATOM 3099 N N . ILE B 1 80 ? -19.438 -11.375 -0.756 1 98.44 80 ILE B N 1
ATOM 3100 C CA . ILE B 1 80 ? -20.219 -11.148 0.452 1 98.44 80 ILE B CA 1
ATOM 3101 C C . ILE B 1 80 ? -19.312 -10.672 1.579 1 98.44 80 ILE B C 1
ATOM 3103 O O . ILE B 1 80 ? -19.594 -9.664 2.23 1 98.44 80 ILE B O 1
ATOM 3107 N N . SER B 1 81 ? -18.281 -11.375 1.751 1 98.44 81 SER B N 1
ATOM 3108 C CA . SER B 1 81 ? -17.391 -11.141 2.883 1 98.44 81 SER B CA 1
ATOM 3109 C C . SER B 1 81 ? -16.75 -9.758 2.814 1 98.44 81 SER B C 1
ATOM 3111 O O . SER B 1 81 ? -16.781 -9.008 3.791 1 98.44 81 SER B O 1
ATOM 3113 N N . PHE B 1 82 ? -16.25 -9.383 1.687 1 97.44 82 PHE B N 1
ATOM 3114 C CA . PHE B 1 82 ? -15.602 -8.086 1.558 1 97.44 82 PHE B CA 1
ATOM 3115 C C . PHE B 1 82 ? -16.625 -6.957 1.681 1 97.44 82 PHE B C 1
ATOM 3117 O O . PHE B 1 82 ? -16.359 -5.945 2.336 1 97.44 82 PHE B O 1
ATOM 3124 N N . ALA B 1 83 ? -17.75 -7.117 1.086 1 98.06 83 ALA B N 1
ATOM 3125 C CA . ALA B 1 83 ? -18.766 -6.062 1.086 1 98.06 83 ALA B CA 1
ATOM 3126 C C . ALA B 1 83 ? -19.312 -5.828 2.492 1 98.06 83 ALA B C 1
ATOM 3128 O O . ALA B 1 83 ? -19.453 -4.684 2.926 1 98.06 83 ALA B O 1
ATOM 3129 N N . VAL B 1 84 ? -19.609 -6.891 3.148 1 98.31 84 VAL B N 1
ATOM 3130 C CA . VAL B 1 84 ? -20.172 -6.773 4.492 1 98.31 84 VAL B CA 1
ATOM 3131 C C . VAL B 1 84 ? -19.109 -6.215 5.441 1 98.31 84 VAL B C 1
ATOM 3133 O O . VAL B 1 84 ? -19.422 -5.387 6.305 1 98.31 84 VAL B O 1
ATOM 3136 N N . SER B 1 85 ? -17.906 -6.688 5.316 1 97.44 85 SER B N 1
ATOM 3137 C CA . SER B 1 85 ? -16.812 -6.141 6.117 1 97.44 85 SER B CA 1
ATOM 3138 C C . SER B 1 85 ? -16.656 -4.645 5.883 1 97.44 85 SER B C 1
ATOM 3140 O O . SER B 1 85 ? -16.469 -3.877 6.828 1 97.44 85 SER B O 1
ATOM 3142 N N . GLY B 1 86 ? -16.734 -4.27 4.684 1 95.56 86 GLY B N 1
ATOM 3143 C CA . GLY B 1 86 ? -16.656 -2.857 4.344 1 95.56 86 GLY B CA 1
ATOM 3144 C C . GLY B 1 86 ? -17.797 -2.043 4.949 1 95.56 86 GLY B C 1
ATOM 3145 O O . GLY B 1 86 ? -17.562 -0.951 5.477 1 95.56 86 GLY B O 1
ATOM 3146 N N . ALA B 1 87 ? -18.922 -2.547 4.875 1 96.88 87 ALA B N 1
ATOM 3147 C CA . ALA B 1 87 ? -20.094 -1.873 5.453 1 96.88 87 ALA B CA 1
ATOM 3148 C C . ALA B 1 87 ? -19.891 -1.63 6.945 1 96.88 87 ALA B C 1
ATOM 3150 O O . ALA B 1 87 ? -20.172 -0.535 7.441 1 96.88 87 ALA B O 1
ATOM 3151 N N . LEU B 1 88 ? -19.438 -2.639 7.594 1 95.75 88 LEU B N 1
ATOM 3152 C CA . LEU B 1 88 ? -19.234 -2.516 9.031 1 95.75 88 LEU B CA 1
ATOM 3153 C C . LEU B 1 88 ? -18.156 -1.494 9.336 1 95.75 88 LEU B C 1
ATOM 3155 O O . LEU B 1 88 ? -18.297 -0.681 10.258 1 95.75 88 LEU B O 1
ATOM 3159 N N . MET B 1 89 ? -17.125 -1.581 8.586 1 92.62 89 MET B N 1
ATOM 3160 C CA . MET B 1 89 ? -16.031 -0.643 8.805 1 92.62 89 MET B CA 1
ATOM 3161 C C . MET B 1 89 ? -16.5 0.796 8.609 1 92.62 89 MET B C 1
ATOM 3163 O O . MET B 1 89 ? -16.172 1.672 9.414 1 92.62 89 MET B O 1
ATOM 3167 N N . GLN B 1 90 ? -17.156 1.005 7.605 1 91.31 90 GLN B N 1
ATOM 3168 C CA . GLN B 1 90 ? -17.656 2.346 7.316 1 91.31 90 GLN B CA 1
ATOM 3169 C C . GLN B 1 90 ? -18.641 2.809 8.383 1 91.31 90 GLN B C 1
ATOM 3171 O O . GLN B 1 90 ? -18.625 3.969 8.797 1 91.31 90 GLN B O 1
ATOM 3176 N N . GLY B 1 91 ? -19.469 1.982 8.852 1 91.94 91 GLY B N 1
ATOM 3177 C CA . GLY B 1 91 ? -20.469 2.32 9.852 1 91.94 91 GLY B CA 1
ATOM 3178 C C . GLY B 1 91 ? -19.875 2.59 11.219 1 91.94 91 GLY B C 1
ATOM 3179 O O . GLY B 1 91 ? -20.203 3.588 11.859 1 91.94 91 GLY B O 1
ATOM 3180 N N . VAL B 1 92 ? -19.016 1.741 11.617 1 89.44 92 VAL B N 1
ATOM 3181 C CA . VAL B 1 92 ? -18.438 1.832 12.953 1 89.44 92 VAL B CA 1
ATOM 3182 C C . VAL B 1 92 ? -17.5 3.037 13.039 1 89.44 92 VAL B C 1
ATOM 3184 O O . VAL B 1 92 ? -17.422 3.693 14.078 1 89.44 92 VAL B O 1
ATOM 3187 N N . THR B 1 93 ? -16.844 3.355 12 1 85.31 93 THR B N 1
ATOM 3188 C CA . THR B 1 93 ? -15.914 4.473 12.008 1 85.31 93 THR B CA 1
ATOM 3189 C C . THR B 1 93 ? -16.578 5.75 11.516 1 85.31 93 THR B C 1
ATOM 3191 O O . THR B 1 93 ? -15.969 6.82 11.516 1 85.31 93 THR B O 1
ATOM 3194 N N . ASN B 1 94 ? -17.75 5.652 11.109 1 87.25 94 ASN B N 1
ATOM 3195 C CA . ASN B 1 94 ? -18.453 6.785 10.531 1 87.25 94 ASN B CA 1
ATOM 3196 C C . ASN B 1 94 ? -17.641 7.488 9.461 1 87.25 94 ASN B C 1
ATOM 3198 O O . ASN B 1 94 ? -17.469 8.711 9.492 1 87.25 94 ASN B O 1
ATOM 3202 N N . ASN B 1 95 ? -17.062 6.652 8.609 1 82.62 95 ASN B N 1
ATOM 3203 C CA . ASN B 1 95 ? -16.219 7.086 7.512 1 82.62 95 ASN B CA 1
ATOM 3204 C C . ASN B 1 95 ? -16.547 6.336 6.223 1 82.62 95 ASN B C 1
ATOM 3206 O O . ASN B 1 95 ? -16.219 5.156 6.086 1 82.62 95 ASN B O 1
ATOM 3210 N N . PRO B 1 96 ? -17.062 6.996 5.305 1 82.81 96 PRO B N 1
ATOM 3211 C CA . PRO B 1 96 ? -17.484 6.332 4.07 1 82.81 96 PRO B CA 1
ATOM 3212 C C . PRO B 1 96 ? -16.297 5.785 3.266 1 82.81 96 PRO B C 1
ATOM 3214 O O . PRO B 1 96 ? -16.5 4.965 2.363 1 82.81 96 PRO B O 1
ATOM 3217 N N . MET B 1 97 ? -15.109 6.164 3.625 1 77.56 97 MET B N 1
ATOM 3218 C CA . MET B 1 97 ? -13.938 5.73 2.869 1 77.56 97 MET B CA 1
ATOM 3219 C C . MET B 1 97 ? -13.188 4.633 3.613 1 77.56 97 MET B C 1
ATOM 3221 O O . MET B 1 97 ? -12.117 4.203 3.178 1 77.56 97 MET B O 1
ATOM 3225 N N . ALA B 1 98 ? -13.766 4.238 4.691 1 81.88 98 ALA B N 1
ATOM 3226 C CA . ALA B 1 98 ? -13.117 3.186 5.461 1 81.88 98 ALA B CA 1
ATOM 3227 C C . ALA B 1 98 ? -13.188 1.848 4.734 1 81.88 98 ALA B C 1
ATOM 3229 O O . ALA B 1 98 ? -14.18 1.553 4.062 1 81.88 98 ALA B O 1
ATOM 3230 N N . SER B 1 99 ? -12.047 1.03 4.789 1 82.19 99 SER B N 1
ATOM 3231 C CA . SER B 1 99 ? -11.977 -0.295 4.184 1 82.19 99 SER B CA 1
ATOM 3232 C C . SER B 1 99 ? -11.281 -1.291 5.102 1 82.19 99 SER B C 1
ATOM 3234 O O . SER B 1 99 ? -10.539 -0.896 6.004 1 82.19 99 SER B O 1
ATOM 3236 N N . PRO B 1 100 ? -11.555 -2.549 4.844 1 80.81 100 PRO B N 1
ATOM 3237 C CA . PRO B 1 100 ? -10.93 -3.574 5.688 1 80.81 100 PRO B CA 1
ATOM 3238 C C . PRO B 1 100 ? -9.406 -3.557 5.609 1 80.81 100 PRO B C 1
ATOM 3240 O O . PRO B 1 100 ? -8.734 -4.027 6.527 1 80.81 100 PRO B O 1
ATOM 3243 N N . SER B 1 101 ? -8.93 -3.025 4.609 1 74.88 101 SER B N 1
ATOM 3244 C CA . SER B 1 101 ? -7.48 -2.992 4.418 1 74.88 101 SER B CA 1
ATOM 3245 C C . SER B 1 101 ? -6.797 -2.186 5.516 1 74.88 101 SER B C 1
ATOM 3247 O O . SER B 1 101 ? -5.602 -2.352 5.766 1 74.88 101 SER B O 1
ATOM 3249 N N . ILE B 1 102 ? -7.543 -1.399 6.168 1 69 102 ILE B N 1
ATOM 3250 C CA . ILE B 1 102 ? -7.004 -0.536 7.215 1 69 102 ILE B CA 1
ATOM 3251 C C . ILE B 1 102 ? -6.605 -1.378 8.422 1 69 102 ILE B C 1
ATOM 3253 O O . ILE B 1 102 ? -5.758 -0.968 9.219 1 69 102 ILE B O 1
ATOM 3257 N N . LEU B 1 103 ? -7.129 -2.541 8.523 1 77.69 103 LEU B N 1
ATOM 3258 C CA . LEU B 1 103 ? -6.852 -3.391 9.68 1 77.69 103 LEU B CA 1
ATOM 3259 C C . LEU B 1 103 ? -5.668 -4.312 9.398 1 77.69 103 LEU B C 1
ATOM 3261 O O . LEU B 1 103 ? -5.449 -5.285 10.133 1 77.69 103 LEU B O 1
ATOM 3265 N N . GLY B 1 104 ? -4.969 -3.986 8.383 1 88.88 104 GLY B N 1
ATOM 3266 C CA . GLY B 1 104 ? -3.748 -4.73 8.117 1 88.88 104 GLY B CA 1
ATOM 3267 C C . GLY B 1 104 ? -4.004 -6.164 7.695 1 88.88 104 GLY B C 1
ATOM 3268 O O . GLY B 1 104 ? -3.107 -7.008 7.762 1 88.88 104 GLY B O 1
ATOM 3269 N N . ILE B 1 105 ? -5.141 -6.469 7.359 1 93.5 105 ILE B N 1
ATOM 3270 C CA . ILE B 1 105 ? -5.547 -7.824 7.016 1 93.5 105 ILE B CA 1
ATOM 3271 C C . ILE B 1 105 ? -4.727 -8.328 5.832 1 93.5 105 ILE B C 1
ATOM 3273 O O . ILE B 1 105 ? -4.18 -9.43 5.871 1 93.5 105 ILE B O 1
ATOM 3277 N N . ASN B 1 106 ? -4.559 -7.527 4.816 1 94.06 106 ASN B N 1
ATOM 3278 C CA . ASN B 1 106 ? -3.814 -7.926 3.629 1 94.06 106 ASN B CA 1
ATOM 3279 C C . ASN B 1 106 ? -2.342 -8.172 3.949 1 94.06 106 ASN B C 1
ATOM 3281 O O . ASN B 1 106 ? -1.775 -9.188 3.531 1 94.06 106 ASN B O 1
ATOM 3285 N N . ALA B 1 107 ? -1.733 -7.199 4.688 1 94.81 107 ALA B N 1
ATOM 3286 C CA . ALA B 1 107 ? -0.324 -7.324 5.051 1 94.81 107 ALA B CA 1
ATOM 3287 C C . ALA B 1 107 ? -0.088 -8.555 5.926 1 94.81 107 ALA B C 1
ATOM 3289 O O . ALA B 1 107 ? 0.875 -9.297 5.719 1 94.81 107 ALA B O 1
ATOM 3290 N N . GLY B 1 108 ? -0.957 -8.75 6.867 1 96.69 108 GLY B N 1
ATOM 3291 C CA . GLY B 1 108 ? -0.855 -9.922 7.719 1 96.69 108 GLY B CA 1
ATOM 3292 C C . GLY B 1 108 ? -1.019 -11.227 6.961 1 96.69 108 GLY B C 1
ATOM 3293 O O . GLY B 1 108 ? -0.276 -12.18 7.191 1 96.69 108 GLY B O 1
ATOM 3294 N N . ALA B 1 109 ? -1.992 -11.234 6.129 1 97.38 109 ALA B N 1
ATOM 3295 C CA . ALA B 1 109 ? -2.252 -12.445 5.344 1 97.38 109 ALA B CA 1
ATOM 3296 C C . ALA B 1 109 ? -1.056 -12.797 4.469 1 97.38 109 ALA B C 1
ATOM 3298 O O . ALA B 1 109 ? -0.675 -13.961 4.367 1 97.38 109 ALA B O 1
ATOM 3299 N N . SER B 1 110 ? -0.503 -11.797 3.824 1 96.75 110 SER B N 1
ATOM 3300 C CA . SER B 1 110 ? 0.684 -11.992 3 1 96.75 110 SER B CA 1
ATOM 3301 C C . SER B 1 110 ? 1.837 -12.562 3.822 1 96.75 110 SER B C 1
ATOM 3303 O O . SER B 1 110 ? 2.545 -13.461 3.369 1 96.75 110 SER B O 1
ATOM 3305 N N . PHE B 1 111 ? 2.004 -11.984 4.961 1 97.12 111 PHE B N 1
ATOM 3306 C CA . PHE B 1 111 ? 3.049 -12.453 5.867 1 97.12 111 PHE B CA 1
ATOM 3307 C C . PHE B 1 111 ? 2.818 -13.906 6.258 1 97.12 111 PHE B C 1
ATOM 3309 O O . PHE B 1 111 ? 3.729 -14.734 6.164 1 97.12 111 PHE B O 1
ATOM 3316 N N . GLY B 1 112 ? 1.661 -14.188 6.727 1 98.06 112 GLY B N 1
ATOM 3317 C CA . GLY B 1 112 ? 1.332 -15.547 7.121 1 98.06 112 GLY B CA 1
ATOM 3318 C C . GLY B 1 112 ? 1.537 -16.562 6.008 1 98.06 112 GLY B C 1
ATOM 3319 O O . GLY B 1 112 ? 2.055 -17.656 6.246 1 98.06 112 GLY B O 1
ATOM 3320 N N . LEU B 1 113 ? 1.083 -16.234 4.828 1 97.06 113 LEU B N 1
ATOM 3321 C CA . LEU B 1 113 ? 1.239 -17.125 3.686 1 97.06 113 LEU B CA 1
ATOM 3322 C C . LEU B 1 113 ? 2.715 -17.359 3.379 1 97.06 113 LEU B C 1
ATOM 3324 O O . LEU B 1 113 ? 3.129 -18.5 3.135 1 97.06 113 LEU B O 1
ATOM 3328 N N . ALA B 1 114 ? 3.508 -16.281 3.35 1 96.56 114 ALA B N 1
ATOM 3329 C CA . ALA B 1 114 ? 4.941 -16.406 3.111 1 96.56 114 ALA B CA 1
ATOM 3330 C C . ALA B 1 114 ? 5.582 -17.359 4.113 1 96.56 114 ALA B C 1
ATOM 3332 O O . ALA B 1 114 ? 6.363 -18.234 3.736 1 96.56 114 ALA B O 1
ATOM 3333 N N . VAL B 1 115 ? 5.238 -17.188 5.359 1 97.5 115 VAL B N 1
ATOM 3334 C CA . VAL B 1 115 ? 5.77 -18.047 6.414 1 97.5 115 VAL B CA 1
ATOM 3335 C C . VAL B 1 115 ? 5.383 -19.5 6.145 1 97.5 115 VAL B C 1
ATOM 3337 O O . VAL B 1 115 ? 6.211 -20.406 6.273 1 97.5 115 VAL B O 1
ATOM 3340 N N . GLY B 1 116 ? 4.133 -19.734 5.816 1 97.31 116 GLY B N 1
ATOM 3341 C CA . GLY B 1 116 ? 3.686 -21.078 5.496 1 97.31 116 GLY B CA 1
ATOM 3342 C C . GLY B 1 116 ? 4.457 -21.703 4.352 1 97.31 116 GLY B C 1
ATOM 3343 O O . GLY B 1 116 ? 4.867 -22.859 4.438 1 97.31 116 GLY B O 1
ATOM 3344 N N . MET B 1 117 ? 4.637 -20.938 3.266 1 94.88 117 MET B N 1
ATOM 3345 C CA . MET B 1 117 ? 5.34 -21.422 2.086 1 94.88 117 MET B CA 1
ATOM 3346 C C . MET B 1 117 ? 6.785 -21.781 2.424 1 94.88 117 MET B C 1
ATOM 3348 O O . MET B 1 117 ? 7.348 -22.719 1.847 1 94.88 117 MET B O 1
ATOM 3352 N N . ILE B 1 118 ? 7.383 -21.016 3.328 1 95.25 118 ILE B N 1
ATOM 3353 C CA . ILE B 1 118 ? 8.781 -21.203 3.688 1 95.25 118 I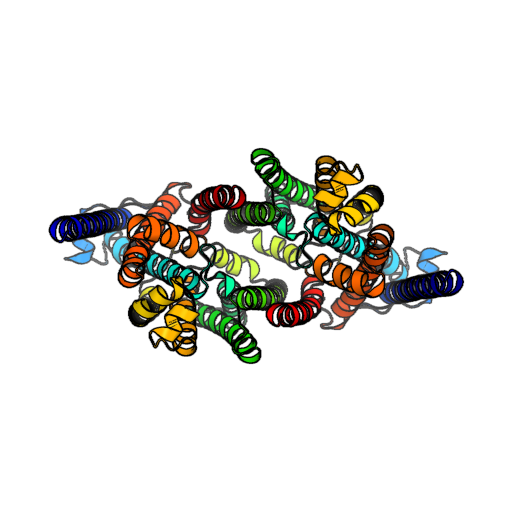LE B CA 1
ATOM 3354 C C . ILE B 1 118 ? 8.93 -22.406 4.609 1 95.25 118 ILE B C 1
ATOM 3356 O O . ILE B 1 118 ? 9.82 -23.25 4.414 1 95.25 118 ILE B O 1
ATOM 3360 N N . LEU B 1 119 ? 8.094 -22.531 5.609 1 95.44 119 LEU B N 1
ATOM 3361 C CA . LEU B 1 119 ? 8.195 -23.578 6.613 1 95.44 119 LEU B CA 1
ATOM 3362 C C . LEU B 1 119 ? 7.734 -24.922 6.043 1 95.44 119 LEU B C 1
ATOM 3364 O O . LEU B 1 119 ? 8.219 -25.969 6.457 1 95.44 119 LEU B O 1
ATOM 3368 N N . PHE B 1 120 ? 6.777 -24.875 5.148 1 94.44 120 PHE B N 1
ATOM 3369 C CA . PHE B 1 120 ? 6.211 -26.078 4.555 1 94.44 120 PHE B CA 1
ATOM 3370 C C . PHE B 1 120 ? 6.25 -26 3.033 1 94.44 120 PHE B C 1
ATOM 3372 O O . PHE B 1 120 ? 5.266 -25.625 2.398 1 94.44 120 PHE B O 1
ATOM 3379 N N . PRO B 1 121 ? 7.316 -26.453 2.438 1 86.75 121 PRO B N 1
ATOM 3380 C CA . PRO B 1 121 ? 7.484 -26.344 0.986 1 86.75 121 PRO B CA 1
ATOM 3381 C C . PRO B 1 121 ? 6.359 -27.016 0.21 1 86.75 121 PRO B C 1
ATOM 3383 O O . PRO B 1 121 ? 6.07 -26.641 -0.928 1 86.75 121 PRO B O 1
ATOM 3386 N N . TYR B 1 122 ? 5.711 -28.031 0.781 1 89.25 122 TYR B N 1
ATOM 3387 C CA . TYR B 1 122 ? 4.562 -28.672 0.143 1 89.25 122 TYR B CA 1
ATOM 3388 C C . TYR B 1 122 ? 3.266 -28.297 0.848 1 89.25 122 TYR B C 1
ATOM 3390 O O . TYR B 1 122 ? 2.439 -29.156 1.146 1 89.25 122 TYR B O 1
ATOM 3398 N N . LEU B 1 123 ? 3.201 -27.031 1.033 1 86.25 123 LEU B N 1
ATOM 3399 C CA . LEU B 1 123 ? 2.027 -26.5 1.724 1 86.25 123 LEU B CA 1
ATOM 3400 C C . LEU B 1 123 ? 0.758 -26.781 0.927 1 86.25 123 LEU B C 1
ATOM 3402 O O . LEU B 1 123 ? 0.694 -26.5 -0.27 1 86.25 123 LEU B O 1
ATOM 3406 N N . THR B 1 124 ? -0.2 -27.469 1.592 1 90 124 THR B N 1
ATOM 3407 C CA . THR B 1 124 ? -1.477 -27.766 0.955 1 90 124 THR B CA 1
ATOM 3408 C C . THR B 1 124 ? -2.293 -26.5 0.751 1 90 124 THR B C 1
ATOM 3410 O O . THR B 1 124 ? -1.979 -25.453 1.326 1 90 124 THR B O 1
ATOM 3413 N N . LEU B 1 125 ? -3.318 -26.562 -0.026 1 89.62 125 LEU B N 1
ATOM 3414 C CA . LEU B 1 125 ? -4.207 -25.438 -0.267 1 89.62 125 LEU B CA 1
ATOM 3415 C C . LEU B 1 125 ? -4.875 -24.984 1.027 1 89.62 125 LEU B C 1
ATOM 3417 O O . LEU B 1 125 ? -4.938 -23.781 1.31 1 89.62 125 LEU B O 1
ATOM 3421 N N . ASN B 1 126 ? -5.285 -25.938 1.801 1 93.06 126 ASN B N 1
ATOM 3422 C CA . ASN B 1 126 ? -5.895 -25.594 3.084 1 93.06 126 ASN B CA 1
ATOM 3423 C C . ASN B 1 126 ? -4.871 -25.016 4.051 1 93.06 126 ASN B C 1
ATOM 3425 O O . ASN B 1 126 ? -5.195 -24.125 4.844 1 93.06 126 ASN B O 1
ATOM 3429 N N . GLY B 1 127 ? -3.672 -25.547 3.971 1 94.38 127 GLY B N 1
ATOM 3430 C CA . GLY B 1 127 ? -2.607 -24.969 4.773 1 94.38 127 GLY B CA 1
ATOM 3431 C C . GLY B 1 127 ? -2.348 -23.5 4.449 1 94.38 127 GLY B C 1
ATOM 3432 O O . GLY B 1 127 ? -2.127 -22.688 5.352 1 94.38 127 GLY B O 1
ATOM 3433 N N . SER B 1 128 ? -2.41 -23.234 3.139 1 94.75 128 SER B N 1
ATOM 3434 C CA . SER B 1 128 ? -2.213 -21.859 2.705 1 94.75 128 SER B CA 1
ATOM 3435 C C . SER B 1 128 ? -3.287 -20.938 3.279 1 94.75 128 SER B C 1
ATOM 3437 O O . SER B 1 128 ? -2.994 -19.812 3.691 1 94.75 128 SER B O 1
ATOM 3439 N N . ILE B 1 129 ? -4.492 -21.422 3.338 1 95.69 129 ILE B N 1
ATOM 3440 C CA . ILE B 1 129 ? -5.609 -20.641 3.863 1 95.69 129 ILE B CA 1
ATOM 3441 C C . ILE B 1 129 ? -5.414 -20.406 5.359 1 95.69 129 ILE B C 1
ATOM 3443 O O . ILE B 1 129 ? -5.582 -19.297 5.848 1 95.69 129 ILE B O 1
ATOM 3447 N N . LEU B 1 130 ? -5.016 -21.406 6.059 1 96.5 130 LEU B N 1
ATOM 3448 C CA . LEU B 1 130 ? -4.855 -21.328 7.504 1 96.5 130 LEU B CA 1
ATOM 3449 C C . LEU B 1 130 ? -3.725 -20.375 7.875 1 96.5 130 LEU B C 1
ATOM 3451 O O . LEU B 1 130 ? -3.873 -19.547 8.781 1 96.5 130 LEU B O 1
ATOM 3455 N N . PHE B 1 131 ? -2.656 -20.453 7.184 1 97.5 131 PHE B N 1
ATOM 3456 C CA . PHE B 1 131 ? -1.527 -19.578 7.461 1 97.5 131 PHE B CA 1
ATOM 3457 C C . PHE B 1 131 ? -1.86 -18.141 7.094 1 97.5 131 PHE B C 1
ATOM 3459 O O . PHE B 1 131 ? -1.511 -17.203 7.828 1 97.5 131 PHE B O 1
ATOM 3466 N N . SER B 1 132 ? -2.486 -17.984 5.922 1 97.12 132 SER B N 1
ATOM 3467 C CA . SER B 1 132 ? -2.906 -16.641 5.52 1 97.12 132 SER B CA 1
ATOM 3468 C C . SER B 1 132 ? -3.869 -16.047 6.535 1 97.12 132 SER B C 1
ATOM 3470 O O . SER B 1 132 ? -3.721 -14.883 6.926 1 97.12 132 SER B O 1
ATOM 3472 N N . PHE B 1 133 ? -4.809 -16.812 6.934 1 97.19 133 PHE B N 1
ATOM 3473 C CA . PHE B 1 133 ? -5.777 -16.344 7.918 1 97.19 133 PHE B CA 1
ATOM 3474 C C . PHE B 1 133 ? -5.098 -16.062 9.25 1 97.19 133 PHE B C 1
ATOM 3476 O O . PHE B 1 133 ? -5.414 -15.07 9.922 1 97.19 133 PHE B O 1
ATOM 3483 N N . GLY B 1 134 ? -4.246 -16.922 9.656 1 97.44 134 GLY B N 1
ATOM 3484 C CA . GLY B 1 134 ? -3.494 -16.719 10.883 1 97.44 134 GLY B CA 1
ATOM 3485 C C . GLY B 1 134 ? -2.684 -15.445 10.883 1 97.44 134 GLY B C 1
ATOM 3486 O O . GLY B 1 134 ? -2.646 -14.727 11.883 1 97.44 134 GLY B O 1
ATOM 3487 N N . GLY B 1 135 ? -2.018 -15.18 9.797 1 97.69 135 GLY B N 1
ATOM 3488 C CA . GLY B 1 135 ? -1.276 -13.938 9.664 1 97.69 135 GLY B CA 1
ATOM 3489 C C . GLY B 1 135 ? -2.158 -12.703 9.742 1 97.69 135 GLY B C 1
ATOM 3490 O O . GLY B 1 135 ? -1.804 -11.719 10.391 1 97.69 135 GLY B O 1
ATOM 3491 N N . ALA B 1 136 ? -3.271 -12.773 9.039 1 96.62 136 ALA B N 1
ATOM 3492 C CA . ALA B 1 136 ? -4.238 -11.68 9.117 1 96.62 136 ALA B CA 1
ATOM 3493 C C . ALA B 1 136 ? -4.699 -11.453 10.547 1 96.62 136 ALA B C 1
ATOM 3495 O O . ALA B 1 136 ? -4.816 -10.305 11 1 96.62 136 ALA B O 1
ATOM 3496 N N . ALA B 1 137 ? -4.965 -12.531 11.219 1 96.12 137 ALA B N 1
ATOM 3497 C CA . ALA B 1 137 ? -5.398 -12.461 12.609 1 96.12 137 ALA B CA 1
ATOM 3498 C C . ALA B 1 137 ? -4.316 -11.836 13.484 1 96.12 137 ALA B C 1
ATOM 3500 O O . ALA B 1 137 ? -4.609 -11.016 14.359 1 96.12 137 ALA B O 1
ATOM 3501 N N . LEU B 1 138 ? -3.162 -12.219 13.273 1 96.5 138 LEU B N 1
ATOM 3502 C CA . LEU B 1 138 ? -2.043 -11.703 14.047 1 96.5 138 LEU B CA 1
ATOM 3503 C C . LEU B 1 138 ? -1.912 -10.195 13.875 1 96.5 138 LEU B C 1
ATOM 3505 O O . LEU B 1 138 ? -1.756 -9.461 14.852 1 96.5 138 LEU B O 1
ATOM 3509 N N . ALA B 1 139 ? -1.959 -9.766 12.633 1 94.69 139 ALA B N 1
ATOM 3510 C CA . ALA B 1 139 ? -1.863 -8.336 12.359 1 94.69 139 ALA B CA 1
ATOM 3511 C C . ALA B 1 139 ? -3.004 -7.57 13.031 1 94.69 139 ALA B C 1
ATOM 3513 O O . ALA B 1 139 ? -2.781 -6.527 13.648 1 94.69 139 ALA B O 1
ATOM 3514 N N . THR B 1 140 ? -4.168 -8.102 12.891 1 91.56 140 THR B N 1
ATOM 3515 C CA . THR B 1 140 ? -5.336 -7.457 13.477 1 91.56 140 THR B CA 1
ATOM 3516 C C . THR B 1 140 ? -5.227 -7.41 15 1 91.56 140 THR B C 1
ATOM 3518 O O . THR B 1 140 ? -5.594 -6.414 15.625 1 91.56 140 THR B O 1
ATOM 3521 N N . LEU B 1 141 ? -4.766 -8.453 15.555 1 91.81 141 LEU B N 1
ATOM 3522 C CA . LEU B 1 141 ? -4.598 -8.516 17 1 91.81 141 LEU B CA 1
ATOM 3523 C C . LEU B 1 141 ? -3.615 -7.449 17.484 1 91.81 141 LEU B C 1
ATOM 3525 O O . LEU B 1 141 ? -3.818 -6.84 18.531 1 91.81 141 LEU B O 1
ATOM 3529 N N . PHE B 1 142 ? -2.582 -7.25 16.766 1 91 142 PHE B N 1
ATOM 3530 C CA . PHE B 1 142 ? -1.617 -6.219 17.141 1 91 142 PHE B CA 1
ATOM 3531 C C . PHE B 1 142 ? -2.256 -4.836 17.078 1 91 142 PHE B C 1
ATOM 3533 O O . PHE B 1 142 ? -2.012 -3.998 17.953 1 91 142 PHE B O 1
ATOM 3540 N N . ILE B 1 143 ? -3.043 -4.613 16.078 1 86.56 143 ILE B N 1
ATOM 3541 C CA . ILE B 1 143 ? -3.695 -3.32 15.914 1 86.56 143 ILE B CA 1
ATOM 3542 C C . ILE B 1 143 ? -4.691 -3.098 17.047 1 86.56 143 ILE B C 1
ATOM 3544 O O . ILE B 1 143 ? -4.742 -2.012 17.625 1 86.56 143 ILE B O 1
ATOM 3548 N N . LEU B 1 144 ? -5.461 -4.141 17.375 1 83.56 144 LEU B N 1
ATOM 3549 C CA . LEU B 1 144 ? -6.445 -4.031 18.438 1 83.56 144 LEU B CA 1
ATOM 3550 C C . LEU B 1 144 ? -5.762 -3.861 19.797 1 83.56 144 LEU B C 1
ATOM 3552 O O . LEU B 1 144 ? -6.281 -3.164 20.672 1 83.56 144 LEU B O 1
ATOM 3556 N N . ALA B 1 145 ? -4.664 -4.523 19.922 1 85.25 145 ALA B N 1
ATOM 3557 C CA . ALA B 1 145 ? -3.895 -4.363 21.156 1 85.25 145 ALA B CA 1
ATOM 3558 C C . ALA B 1 145 ? -3.412 -2.926 21.328 1 85.25 145 ALA B C 1
ATOM 3560 O O . ALA B 1 145 ? -3.424 -2.381 22.438 1 85.25 145 ALA B O 1
ATOM 3561 N N . LEU B 1 146 ? -3.014 -2.34 20.266 1 82.12 146 LEU B N 1
ATOM 3562 C CA . LEU B 1 146 ? -2.578 -0.948 20.297 1 82.12 146 LEU B CA 1
ATOM 3563 C C . LEU B 1 146 ? -3.754 -0.019 20.578 1 82.12 146 LEU B C 1
ATOM 3565 O O . LEU B 1 146 ? -3.611 0.966 21.312 1 82.12 146 LEU B O 1
ATOM 3569 N N . ALA B 1 147 ? -4.844 -0.334 19.969 1 78.31 147 ALA B N 1
ATOM 3570 C CA . ALA B 1 147 ? -6.047 0.47 20.172 1 78.31 147 ALA B CA 1
ATOM 3571 C C . ALA B 1 147 ? -6.516 0.4 21.625 1 78.31 147 ALA B C 1
ATOM 3573 O O . ALA B 1 147 ? -6.992 1.394 22.172 1 78.31 147 ALA B O 1
ATOM 3574 N N . LYS B 1 148 ? -6.441 -0.74 22.188 1 77.94 148 LYS B N 1
ATOM 3575 C CA . LYS B 1 148 ? -6.863 -0.94 23.578 1 77.94 148 LYS B CA 1
ATOM 3576 C C . LYS B 1 148 ? -6.012 -0.113 24.531 1 77.94 148 LYS B C 1
ATOM 3578 O O . LYS B 1 148 ? -6.512 0.376 25.547 1 77.94 148 LYS B O 1
ATOM 3583 N N . ARG B 1 149 ? -4.809 0.048 24.203 1 76.69 149 ARG B N 1
ATOM 3584 C CA . ARG B 1 149 ? -3.887 0.793 25.062 1 76.69 149 ARG B CA 1
ATOM 3585 C C . ARG B 1 149 ? -4.297 2.26 25.156 1 76.69 149 ARG B C 1
ATOM 3587 O O . ARG B 1 149 ? -4.086 2.902 26.188 1 76.69 149 ARG B O 1
ATOM 3594 N N . VAL B 1 150 ? -4.898 2.746 24.109 1 73.31 150 VAL B N 1
ATOM 3595 C CA . VAL B 1 150 ? -5.281 4.152 24.125 1 73.31 150 VAL B CA 1
ATOM 3596 C C . VAL B 1 150 ? -6.715 4.297 24.641 1 73.31 150 VAL B C 1
ATOM 3598 O O . VAL B 1 150 ? -7.152 5.395 24.984 1 73.31 150 VAL B O 1
ATOM 3601 N N . GLY B 1 151 ? -7.359 3.236 24.844 1 66.25 151 GLY B N 1
ATOM 3602 C CA . GLY B 1 151 ? -8.688 3.203 25.438 1 66.25 151 GLY B CA 1
ATOM 3603 C C . GLY B 1 151 ? -9.734 3.891 24.578 1 66.25 151 GLY B C 1
ATOM 3604 O O . GLY B 1 151 ? -9.844 3.625 23.391 1 66.25 151 GLY B O 1
ATOM 3605 N N . GLY B 1 152 ? -10.555 4.684 25.219 1 60.38 152 GLY B N 1
ATOM 3606 C CA . GLY B 1 152 ? -11.672 5.395 24.625 1 60.38 152 GLY B CA 1
ATOM 3607 C C . GLY B 1 152 ? -11.242 6.398 23.562 1 60.38 152 GLY B C 1
ATOM 3608 O O . GLY B 1 152 ? -12.07 6.895 22.797 1 60.38 152 GLY B O 1
ATOM 3609 N N . LYS B 1 153 ? -10.094 6.527 23.484 1 61.81 153 LYS B N 1
ATOM 3610 C CA . LYS B 1 153 ? -9.594 7.535 22.562 1 61.81 153 LYS B CA 1
ATOM 3611 C C . LYS B 1 153 ? -9.211 6.906 21.219 1 61.81 153 LYS B C 1
ATOM 3613 O O . LYS B 1 153 ? -8.703 7.59 20.328 1 61.81 153 LYS B O 1
ATOM 3618 N N . ALA B 1 154 ? -9.531 5.664 21.172 1 68.25 154 ALA B N 1
ATOM 3619 C CA . ALA B 1 154 ? -9.219 5.031 19.891 1 68.25 154 ALA B CA 1
ATOM 3620 C C . ALA B 1 154 ? -10.188 5.484 18.812 1 68.25 154 ALA B C 1
ATOM 3622 O O . ALA B 1 154 ? -11.133 4.766 18.469 1 68.25 154 ALA B O 1
ATOM 3623 N N . THR B 1 155 ? -9.859 6.645 18.312 1 70.19 155 THR B N 1
ATOM 3624 C CA . THR B 1 155 ? -10.641 7.23 17.219 1 70.19 155 THR B CA 1
ATOM 3625 C C . THR B 1 155 ? -10.422 6.461 15.93 1 70.19 155 THR B C 1
ATOM 3627 O O . THR B 1 155 ? -9.508 5.648 15.828 1 70.19 155 THR B O 1
ATOM 3630 N N . PRO B 1 156 ? -11.328 6.527 15.062 1 71.25 156 PRO B N 1
ATOM 3631 C CA . PRO B 1 156 ? -11.133 5.938 13.734 1 71.25 156 PRO B CA 1
ATOM 3632 C C . PRO B 1 156 ? -9.805 6.328 13.102 1 71.25 156 PRO B C 1
ATOM 3634 O O . PRO B 1 156 ? -9.172 5.512 12.43 1 71.25 156 PRO B O 1
ATOM 3637 N N . VAL B 1 157 ? -9.461 7.473 13.445 1 71.81 157 VAL B N 1
ATOM 3638 C CA . VAL B 1 157 ? -8.195 7.961 12.914 1 71.81 157 VAL B CA 1
ATOM 3639 C C . VAL B 1 157 ? -7.035 7.172 13.516 1 71.81 157 VAL B C 1
ATOM 3641 O O . VAL B 1 157 ? -6.105 6.781 12.812 1 71.81 157 VAL B O 1
ATOM 3644 N N . TYR B 1 158 ? -7.121 6.91 14.742 1 77.06 158 TYR B N 1
ATOM 3645 C CA . TYR B 1 158 ? -6.074 6.145 15.398 1 77.06 158 TYR B CA 1
ATOM 3646 C C . TYR B 1 158 ? -5.992 4.73 14.836 1 77.06 158 TYR B C 1
ATOM 3648 O O . TYR B 1 158 ? -4.902 4.199 14.625 1 77.06 158 TYR B O 1
ATOM 3656 N N . LEU B 1 159 ? -7.094 4.195 14.656 1 77.75 159 LEU B N 1
ATOM 3657 C CA . LEU B 1 159 ? -7.121 2.832 14.141 1 77.75 159 LEU B CA 1
ATOM 3658 C C . LEU B 1 159 ? -6.496 2.766 12.75 1 77.75 159 LEU B C 1
ATOM 3660 O O . LEU B 1 159 ? -5.773 1.818 12.438 1 77.75 159 LEU B O 1
ATOM 3664 N N . ALA B 1 160 ? -6.785 3.736 11.977 1 77.62 160 ALA B N 1
ATOM 3665 C CA . ALA B 1 160 ? -6.211 3.801 10.633 1 77.62 160 ALA B CA 1
ATOM 3666 C C . ALA B 1 160 ? -4.691 3.945 10.695 1 77.62 160 ALA B C 1
ATOM 3668 O O . ALA B 1 160 ? -3.969 3.289 9.945 1 77.62 160 ALA B O 1
ATOM 3669 N N . LEU B 1 161 ? -4.289 4.77 11.578 1 75.81 161 LEU B N 1
ATOM 3670 C CA . LEU B 1 161 ? -2.861 5.016 11.734 1 75.81 161 LEU B CA 1
ATOM 3671 C C . LEU B 1 161 ? -2.15 3.773 12.258 1 75.81 161 LEU B C 1
ATOM 3673 O O . LEU B 1 161 ? -1.079 3.41 11.773 1 75.81 161 LEU B O 1
ATOM 3677 N N . ALA B 1 162 ? -2.732 3.199 13.266 1 82.31 162 ALA B N 1
ATOM 3678 C CA . ALA B 1 162 ? -2.178 1.961 13.812 1 82.31 162 ALA B CA 1
ATOM 3679 C C . ALA B 1 162 ? -2.129 0.868 12.742 1 82.31 162 ALA B C 1
ATOM 3681 O O . ALA B 1 162 ? -1.154 0.117 12.664 1 82.31 162 ALA B O 1
ATOM 3682 N N . GLY B 1 163 ? -3.164 0.739 12.008 1 85.69 163 GLY B N 1
ATOM 3683 C CA . GLY B 1 163 ? -3.207 -0.227 10.922 1 85.69 163 GLY B CA 1
ATOM 3684 C C . GLY B 1 163 ? -2.107 -0.025 9.898 1 85.69 163 GLY B C 1
ATOM 3685 O O . GLY B 1 163 ? -1.47 -0.987 9.469 1 85.69 163 GLY B O 1
ATOM 3686 N N . THR B 1 164 ? -1.882 1.212 9.539 1 81.38 164 THR B N 1
ATOM 3687 C CA . THR B 1 164 ? -0.844 1.529 8.562 1 81.38 164 THR B CA 1
ATOM 3688 C C . THR B 1 164 ? 0.536 1.169 9.102 1 81.38 164 THR B C 1
ATOM 3690 O O . THR B 1 164 ? 1.375 0.633 8.375 1 81.38 164 THR B O 1
ATOM 3693 N N . ALA B 1 165 ? 0.738 1.532 10.328 1 83.19 165 ALA B N 1
ATOM 3694 C CA . ALA B 1 165 ? 2.029 1.261 10.953 1 83.19 165 ALA B CA 1
ATOM 3695 C C . ALA B 1 165 ? 2.305 -0.239 11.016 1 83.19 165 ALA B C 1
ATOM 3697 O O . ALA B 1 165 ? 3.379 -0.696 10.617 1 83.19 165 ALA B O 1
ATOM 3698 N N . ILE B 1 166 ? 1.355 -0.928 11.469 1 87.38 166 ILE B N 1
ATOM 3699 C CA . ILE B 1 166 ? 1.517 -2.371 11.617 1 87.38 166 ILE B CA 1
ATOM 3700 C C . ILE B 1 166 ? 1.656 -3.014 10.234 1 87.38 166 ILE B C 1
ATOM 3702 O O . ILE B 1 166 ? 2.459 -3.93 10.047 1 87.38 166 ILE B O 1
ATOM 3706 N N . SER B 1 167 ? 0.886 -2.596 9.266 1 90.81 167 SER B N 1
ATOM 3707 C CA . SER B 1 167 ? 0.979 -3.109 7.902 1 90.81 167 SER B CA 1
ATOM 3708 C C . SER B 1 167 ? 2.381 -2.916 7.336 1 90.81 167 SER B C 1
ATOM 3710 O O . SER B 1 167 ? 2.91 -3.801 6.66 1 90.81 167 SER B O 1
ATOM 3712 N N . ALA B 1 168 ? 2.934 -1.787 7.645 1 85.44 168 ALA B N 1
ATOM 3713 C CA . ALA B 1 168 ? 4.266 -1.485 7.133 1 85.44 168 ALA B CA 1
ATOM 3714 C C . ALA B 1 168 ? 5.297 -2.479 7.66 1 85.44 168 ALA B C 1
ATOM 3716 O O . ALA B 1 168 ? 6.191 -2.906 6.926 1 85.44 168 ALA B O 1
ATOM 3717 N N . VAL B 1 169 ? 5.188 -2.797 8.867 1 87.94 169 VAL B N 1
ATOM 3718 C CA . VAL B 1 169 ? 6.113 -3.75 9.469 1 87.94 169 VAL B CA 1
ATOM 3719 C C . VAL B 1 169 ? 5.941 -5.121 8.82 1 87.94 169 VAL B C 1
ATOM 3721 O O . VAL B 1 169 ? 6.922 -5.758 8.438 1 87.94 169 VAL B O 1
ATOM 3724 N N . PHE B 1 170 ? 4.75 -5.527 8.727 1 93.31 170 PHE B N 1
ATOM 3725 C CA . PHE B 1 170 ? 4.488 -6.832 8.125 1 93.31 170 PHE B CA 1
ATOM 3726 C C . PHE B 1 170 ? 4.973 -6.871 6.684 1 93.31 170 PHE B C 1
ATOM 3728 O O . PHE B 1 170 ? 5.535 -7.875 6.238 1 93.31 170 PHE B O 1
ATOM 3735 N N . VAL B 1 171 ? 4.742 -5.836 5.961 1 90.69 171 VAL B N 1
ATOM 3736 C CA . VAL B 1 171 ? 5.172 -5.766 4.566 1 90.69 171 VAL B CA 1
ATOM 3737 C C . VAL B 1 171 ? 6.695 -5.855 4.492 1 90.69 171 VAL B C 1
ATOM 3739 O O . VAL B 1 171 ? 7.242 -6.602 3.678 1 90.69 171 VAL B O 1
ATOM 3742 N N . ALA B 1 172 ? 7.371 -5.094 5.344 1 87.88 172 ALA B N 1
ATOM 3743 C CA . ALA B 1 172 ? 8.828 -5.078 5.355 1 87.88 172 ALA B CA 1
ATOM 3744 C C . ALA B 1 172 ? 9.391 -6.461 5.676 1 87.88 172 ALA B C 1
ATOM 3746 O O . ALA B 1 172 ? 10.305 -6.938 5 1 87.88 172 ALA B O 1
ATOM 3747 N N . VAL B 1 173 ? 8.859 -7.066 6.66 1 91.06 173 VAL B N 1
ATOM 3748 C CA . VAL B 1 173 ? 9.336 -8.383 7.062 1 91.06 173 VAL B CA 1
ATOM 3749 C C . VAL B 1 173 ? 9.039 -9.398 5.961 1 91.06 173 VAL B C 1
ATOM 3751 O O . VAL B 1 173 ? 9.867 -10.266 5.668 1 91.06 173 VAL B O 1
ATOM 3754 N N . THR B 1 174 ? 7.844 -9.297 5.398 1 93.75 174 THR B N 1
ATOM 3755 C CA . THR B 1 174 ? 7.484 -10.195 4.309 1 93.75 174 THR B CA 1
ATOM 3756 C C . THR B 1 174 ? 8.445 -10.039 3.137 1 93.75 174 THR B C 1
ATOM 3758 O O . THR B 1 174 ? 8.875 -11.023 2.537 1 93.75 174 THR B O 1
ATOM 3761 N N . HIS B 1 175 ? 8.789 -8.805 2.84 1 88.88 175 HIS B N 1
ATOM 3762 C CA . HIS B 1 175 ? 9.734 -8.547 1.76 1 88.88 175 HIS B CA 1
ATOM 3763 C C . HIS B 1 175 ? 11.078 -9.219 2.037 1 88.88 175 HIS B C 1
ATOM 3765 O O . HIS B 1 175 ? 11.672 -9.82 1.141 1 88.88 175 HIS B O 1
ATOM 3771 N N . MET B 1 176 ? 11.539 -9.117 3.234 1 87.56 176 MET B N 1
ATOM 3772 C CA . MET B 1 176 ? 12.789 -9.758 3.631 1 87.56 176 MET B CA 1
ATOM 3773 C C . MET B 1 176 ? 12.711 -11.266 3.434 1 87.56 176 MET B C 1
ATOM 3775 O O . MET B 1 176 ? 13.625 -11.867 2.867 1 87.56 176 MET B O 1
ATOM 3779 N N . LEU B 1 177 ? 11.625 -11.836 3.848 1 91.56 177 LEU B N 1
ATOM 3780 C CA . LEU B 1 177 ? 11.453 -13.281 3.781 1 91.56 177 LEU B CA 1
ATOM 3781 C C . LEU B 1 177 ? 11.391 -13.758 2.334 1 91.56 177 LEU B C 1
ATOM 3783 O O . LEU B 1 177 ? 12.055 -14.727 1.963 1 91.56 177 LEU B O 1
ATOM 3787 N N . VAL B 1 178 ? 10.602 -13.062 1.52 1 91.25 178 VAL B N 1
ATOM 3788 C CA . VAL B 1 178 ? 10.352 -13.547 0.164 1 91.25 178 VAL B CA 1
ATOM 3789 C C . VAL B 1 178 ? 11.617 -13.406 -0.675 1 91.25 178 VAL B C 1
ATOM 3791 O O . VAL B 1 178 ? 11.883 -14.227 -1.557 1 91.25 178 VAL B 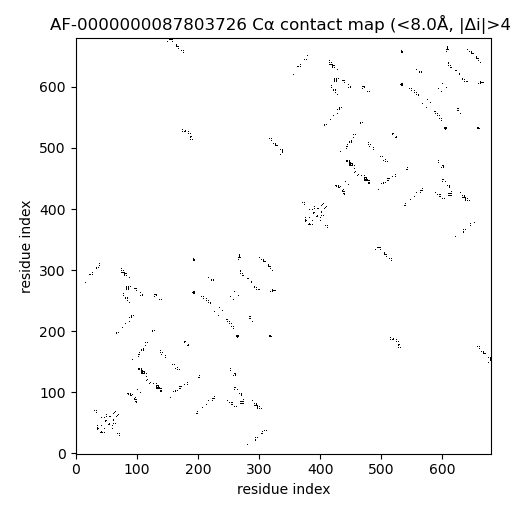O 1
ATOM 3794 N N . VAL B 1 179 ? 12.398 -12.406 -0.335 1 86.19 179 VAL B N 1
ATOM 3795 C CA . VAL B 1 179 ? 13.672 -12.227 -1.034 1 86.19 179 VAL B CA 1
ATOM 3796 C C . VAL B 1 179 ? 14.656 -13.305 -0.59 1 86.19 179 VAL B C 1
ATOM 3798 O O . VAL B 1 179 ? 15.266 -13.984 -1.424 1 86.19 179 VAL B O 1
ATOM 3801 N N . TYR B 1 180 ? 14.75 -13.492 0.672 1 88.44 180 TYR B N 1
ATOM 3802 C CA . TYR B 1 180 ? 15.734 -14.414 1.232 1 88.44 180 TYR B CA 1
ATOM 3803 C C . TYR B 1 180 ? 15.422 -15.852 0.838 1 88.44 180 TYR B C 1
ATOM 3805 O O . TYR B 1 180 ? 16.328 -16.625 0.52 1 88.44 180 TYR B O 1
ATOM 3813 N N . PHE B 1 181 ? 14.172 -16.234 0.815 1 92.5 181 PHE B N 1
ATOM 3814 C CA . PHE B 1 181 ? 13.805 -17.625 0.58 1 92.5 181 PHE B CA 1
ATOM 3815 C C . PHE B 1 181 ? 13.297 -17.812 -0.843 1 92.5 181 PHE B C 1
ATOM 3817 O O . PHE B 1 181 ? 12.844 -18.906 -1.204 1 92.5 181 PHE B O 1
ATOM 3824 N N . GLN B 1 182 ? 13.297 -16.75 -1.648 1 91.19 182 GLN B N 1
ATOM 3825 C CA . GLN B 1 182 ? 13.008 -16.766 -3.078 1 91.19 182 GLN B CA 1
ATOM 3826 C C . GLN B 1 182 ? 11.625 -17.344 -3.355 1 91.19 182 GLN B C 1
ATOM 3828 O O . GLN B 1 182 ? 11.469 -18.219 -4.215 1 91.19 182 GLN B O 1
ATOM 3833 N N . VAL B 1 183 ? 10.594 -16.922 -2.615 1 91.81 183 VAL B N 1
ATOM 3834 C CA . VAL B 1 183 ? 9.227 -17.375 -2.824 1 91.81 183 VAL B CA 1
ATOM 3835 C C . VAL B 1 183 ? 8.375 -16.203 -3.328 1 91.81 183 VAL B C 1
ATOM 3837 O O . VAL B 1 183 ? 7.148 -16.219 -3.184 1 91.81 183 VAL B O 1
ATOM 3840 N N . ALA B 1 184 ? 9.039 -15.211 -3.877 1 91.19 184 ALA B N 1
ATOM 3841 C CA . ALA B 1 184 ? 8.344 -14.008 -4.324 1 91.19 184 ALA B CA 1
ATOM 3842 C C . ALA B 1 184 ? 7.363 -14.328 -5.449 1 91.19 184 ALA B C 1
ATOM 3844 O O . ALA B 1 184 ? 6.262 -13.773 -5.5 1 91.19 184 ALA B O 1
ATOM 3845 N N . GLN B 1 185 ? 7.781 -15.133 -6.348 1 89.94 185 GLN B N 1
ATOM 3846 C CA . GLN B 1 185 ? 6.922 -15.445 -7.484 1 89.94 185 GLN B CA 1
ATOM 3847 C C . GLN B 1 185 ? 5.637 -16.141 -7.031 1 89.94 185 GLN B C 1
ATOM 3849 O O . GLN B 1 185 ? 4.543 -15.781 -7.48 1 89.94 185 GLN B O 1
ATOM 3854 N N . GLU B 1 186 ? 5.793 -17.094 -6.16 1 90.31 186 GLU B N 1
ATOM 3855 C CA . GLU B 1 186 ? 4.629 -17.797 -5.633 1 90.31 186 GLU B CA 1
ATOM 3856 C C . GLU B 1 186 ? 3.693 -16.844 -4.895 1 90.31 186 GLU B C 1
ATOM 3858 O O . GLU B 1 186 ? 2.475 -16.906 -5.066 1 90.31 186 GLU B O 1
ATOM 3863 N N . LEU B 1 187 ? 4.281 -16 -4.148 1 92 187 LEU B N 1
ATOM 3864 C CA . LEU B 1 187 ? 3.475 -15.047 -3.391 1 92 187 LEU B CA 1
ATOM 3865 C C . LEU B 1 187 ? 2.787 -14.055 -4.324 1 92 187 LEU B C 1
ATOM 3867 O O . LEU B 1 187 ? 1.676 -13.602 -4.043 1 92 187 LEU B O 1
ATOM 3871 N N . SER B 1 188 ? 3.482 -13.758 -5.371 1 90.44 188 SER B N 1
ATOM 3872 C CA . SER B 1 188 ? 2.924 -12.773 -6.301 1 90.44 188 SER B CA 1
ATOM 3873 C C . SER B 1 188 ? 1.653 -13.305 -6.957 1 90.44 188 SER B C 1
ATOM 3875 O O . SER B 1 188 ? 0.741 -12.531 -7.262 1 90.44 188 SER B O 1
ATOM 3877 N N . PHE B 1 189 ? 1.538 -14.578 -7.133 1 88.38 189 PHE B N 1
ATOM 3878 C CA . PHE B 1 189 ? 0.32 -15.172 -7.672 1 88.38 189 PHE B CA 1
ATOM 3879 C C . PHE B 1 189 ? -0.855 -14.953 -6.727 1 88.38 189 PHE B C 1
ATOM 3881 O O . PHE B 1 189 ? -1.97 -14.664 -7.172 1 88.38 189 PHE B O 1
ATOM 3888 N N . TRP B 1 190 ? -0.55 -15.055 -5.531 1 90 190 TRP B N 1
ATOM 3889 C CA . TRP B 1 190 ? -1.587 -14.875 -4.523 1 90 190 TRP B CA 1
ATOM 3890 C C . TRP B 1 190 ? -1.945 -13.398 -4.363 1 90 190 TRP B C 1
ATOM 3892 O O . TRP B 1 190 ? -3.123 -13.047 -4.246 1 90 190 TRP B O 1
ATOM 3902 N N . THR B 1 191 ? -0.964 -12.57 -4.387 1 90.44 191 THR B N 1
ATOM 3903 C CA . THR B 1 191 ? -1.172 -11.148 -4.141 1 90.44 191 THR B CA 1
ATOM 3904 C C . THR B 1 191 ? -1.941 -10.5 -5.289 1 90.44 191 THR B C 1
ATOM 3906 O O . THR B 1 191 ? -2.549 -9.445 -5.121 1 90.44 191 THR B O 1
ATOM 3909 N N . ALA B 1 192 ? -1.919 -11.086 -6.383 1 88.81 192 ALA B N 1
ATOM 3910 C CA . ALA B 1 192 ? -2.695 -10.578 -7.512 1 88.81 192 ALA B CA 1
ATOM 3911 C C . ALA B 1 192 ? -4.191 -10.719 -7.254 1 88.81 192 ALA B C 1
ATOM 3913 O O . ALA B 1 192 ? -5 -9.969 -7.801 1 88.81 192 ALA B O 1
ATOM 3914 N N . GLY B 1 193 ? -4.504 -11.656 -6.379 1 90.31 193 GLY B N 1
ATOM 3915 C CA . GLY B 1 193 ? -5.898 -11.875 -6.031 1 90.31 193 GLY B CA 1
ATOM 3916 C C . GLY B 1 193 ? -6.668 -12.625 -7.098 1 90.31 193 GLY B C 1
ATOM 3917 O O . GLY B 1 193 ? -6.629 -12.258 -8.273 1 90.31 193 GLY B O 1
ATOM 3918 N N . GLY B 1 194 ? -7.312 -13.617 -6.75 1 92.31 194 GLY B N 1
ATOM 3919 C CA . GLY B 1 194 ? -8.094 -14.383 -7.703 1 92.31 194 GLY B CA 1
ATOM 3920 C C . GLY B 1 194 ? -8.742 -15.609 -7.09 1 92.31 194 GLY B C 1
ATOM 3921 O O . GLY B 1 194 ? -8.438 -15.984 -5.957 1 92.31 194 GLY B O 1
ATOM 3922 N N . ILE B 1 195 ? -9.672 -16.141 -7.883 1 93.75 195 ILE B N 1
ATOM 3923 C CA . ILE B 1 195 ? -10.391 -17.312 -7.387 1 93.75 195 ILE B CA 1
ATOM 3924 C C . ILE B 1 195 ? -10.242 -18.469 -8.383 1 93.75 195 ILE B C 1
ATOM 3926 O O . ILE B 1 195 ? -10.977 -19.453 -8.305 1 93.75 195 ILE B O 1
ATOM 3930 N N . SER B 1 196 ? -9.273 -18.312 -9.25 1 89.12 196 SER B N 1
ATOM 3931 C CA . SER B 1 196 ? -8.992 -19.391 -10.188 1 89.12 196 SER B CA 1
ATOM 3932 C C . SER B 1 196 ? -8.367 -20.594 -9.484 1 89.12 196 SER B C 1
ATOM 3934 O O . SER B 1 196 ? -7.492 -20.422 -8.625 1 89.12 196 SER B O 1
ATOM 3936 N N . GLY B 1 197 ? -8.867 -21.766 -9.742 1 88.19 197 GLY B N 1
ATOM 3937 C CA . GLY B 1 197 ? -8.242 -22.984 -9.258 1 88.19 197 GLY B CA 1
ATOM 3938 C C . GLY B 1 197 ? -8.68 -23.359 -7.852 1 88.19 197 GLY B C 1
ATOM 3939 O O . GLY B 1 197 ? -8.188 -24.328 -7.285 1 88.19 197 GLY B O 1
ATOM 3940 N N . ILE B 1 198 ? -9.555 -22.594 -7.293 1 94.19 198 ILE B N 1
ATOM 3941 C CA . ILE B 1 198 ? -10.055 -22.891 -5.953 1 94.19 198 ILE B CA 1
ATOM 3942 C C . ILE B 1 198 ? -10.82 -24.203 -5.969 1 94.19 198 ILE B C 1
ATOM 3944 O O . ILE B 1 198 ? -11.586 -24.484 -6.902 1 94.19 198 ILE B O 1
ATOM 3948 N N . ARG B 1 199 ? -10.617 -25 -4.977 1 95.81 199 ARG B N 1
ATOM 3949 C CA . ARG B 1 199 ? -11.273 -26.281 -4.84 1 95.81 199 ARG B CA 1
ATOM 3950 C C . ARG B 1 199 ? -12.359 -26.234 -3.77 1 95.81 199 ARG B C 1
ATOM 3952 O O . ARG B 1 199 ? -12.383 -25.328 -2.943 1 95.81 199 ARG B O 1
ATOM 3959 N N . MET B 1 200 ? -13.172 -27.25 -3.842 1 95.81 200 MET B N 1
ATOM 3960 C CA . MET B 1 200 ? -14.32 -27.281 -2.938 1 95.81 200 MET B CA 1
ATOM 3961 C C . MET B 1 200 ? -13.867 -27.375 -1.485 1 95.81 200 MET B C 1
ATOM 3963 O O . MET B 1 200 ? -14.508 -26.812 -0.595 1 95.81 200 MET B O 1
ATOM 3967 N N . GLU B 1 201 ? -12.781 -28.016 -1.241 1 95.69 201 GLU B N 1
ATOM 3968 C CA . GLU B 1 201 ? -12.266 -28.156 0.115 1 95.69 201 GLU B CA 1
ATOM 3969 C C . GLU B 1 201 ? -11.938 -26.797 0.724 1 95.69 201 GLU B C 1
ATOM 3971 O O . GLU B 1 201 ? -12.156 -26.578 1.916 1 95.69 201 GLU B O 1
ATOM 3976 N N . GLN B 1 202 ? -11.406 -25.953 -0.043 1 96.5 202 GLN B N 1
ATOM 3977 C CA . GLN B 1 202 ? -11.078 -24.594 0.417 1 96.5 202 GLN B CA 1
ATOM 3978 C C . GLN B 1 202 ? -12.336 -23.797 0.714 1 96.5 202 GLN B C 1
ATOM 3980 O O . GLN B 1 202 ? -12.398 -23.078 1.714 1 96.5 202 GLN B O 1
ATOM 3985 N N . VAL B 1 203 ? -13.281 -23.953 -0.157 1 97.19 203 VAL B N 1
ATOM 3986 C CA . VAL B 1 203 ? -14.539 -23.234 0.004 1 97.19 203 VAL B CA 1
ATOM 3987 C C . VAL B 1 203 ? -15.227 -23.688 1.295 1 97.19 203 VAL B C 1
ATOM 3989 O O . VAL B 1 203 ? -15.727 -22.844 2.057 1 97.19 203 VAL B O 1
ATOM 3992 N N . LEU B 1 204 ? -15.234 -24.953 1.505 1 96.62 204 LEU B N 1
ATOM 3993 C CA . LEU B 1 204 ? -15.891 -25.516 2.678 1 96.62 204 LEU B CA 1
ATOM 3994 C C . LEU B 1 204 ? -15.195 -25.062 3.959 1 96.62 204 LEU B C 1
ATOM 3996 O O . LEU B 1 204 ? -15.828 -24.953 5.012 1 96.62 204 LEU B O 1
ATOM 4000 N N . LEU B 1 205 ? -13.945 -24.828 3.873 1 96.12 205 LEU B N 1
ATOM 4001 C CA . LEU B 1 205 ? -13.18 -24.359 5.023 1 96.12 205 LEU B CA 1
ATOM 4002 C C . LEU B 1 205 ? -13.57 -22.938 5.383 1 96.12 205 LEU B C 1
ATOM 4004 O O . LEU B 1 205 ? -13.609 -22.578 6.562 1 96.12 205 LEU B O 1
ATOM 4008 N N . VAL B 1 206 ? -13.852 -22.094 4.457 1 97.69 206 VAL B N 1
ATOM 4009 C CA . VAL B 1 206 ? -14.062 -20.672 4.641 1 97.69 206 VAL B CA 1
ATOM 4010 C C . VAL B 1 206 ? -15.539 -20.391 4.902 1 97.69 206 VAL B C 1
ATOM 4012 O O . VAL B 1 206 ? -15.883 -19.469 5.652 1 97.69 206 VAL B O 1
ATOM 4015 N N . LEU B 1 207 ? -16.469 -21.172 4.426 1 97.62 207 LEU B N 1
ATOM 4016 C CA . LEU B 1 207 ? -17.906 -20.953 4.41 1 97.62 207 LEU B CA 1
ATOM 4017 C C . LEU B 1 207 ? -18.438 -20.75 5.824 1 97.62 207 LEU B C 1
ATOM 4019 O O . LEU B 1 207 ? -19.219 -19.828 6.07 1 97.62 207 LEU B O 1
ATOM 4023 N N . PRO B 1 208 ? -18.047 -21.609 6.754 1 97.25 208 PRO B N 1
ATOM 4024 C CA . PRO B 1 208 ? -18.578 -21.406 8.102 1 97.25 208 PRO B CA 1
ATOM 4025 C C . PRO B 1 208 ? -18.172 -20.047 8.688 1 97.25 208 PRO B C 1
ATOM 4027 O O . PRO B 1 208 ? -18.953 -19.438 9.422 1 97.25 208 PRO B O 1
ATOM 4030 N N . TRP B 1 209 ? -17.016 -19.609 8.398 1 97 209 TRP B N 1
ATOM 4031 C CA . TRP B 1 209 ? -16.547 -18.328 8.898 1 97 209 TRP B CA 1
ATOM 4032 C C . TRP B 1 209 ? -17.328 -17.172 8.281 1 97 209 TRP B C 1
ATOM 4034 O O . TRP B 1 209 ? -17.641 -16.203 8.961 1 97 209 TRP B O 1
ATOM 4044 N N . THR B 1 210 ? -17.594 -17.328 7.039 1 97.81 210 THR B N 1
ATOM 4045 C CA . THR B 1 210 ? -18.406 -16.312 6.379 1 97.81 210 THR B CA 1
ATOM 4046 C C . THR B 1 210 ? -19.797 -16.25 7.016 1 97.81 210 THR B C 1
ATOM 4048 O O . THR B 1 210 ? -20.312 -15.156 7.285 1 97.81 210 THR B O 1
ATOM 4051 N N . LEU B 1 211 ? -20.375 -17.375 7.262 1 98.12 211 LEU B N 1
ATOM 4052 C CA . LEU B 1 211 ? -21.703 -17.438 7.859 1 98.12 211 LEU B CA 1
ATOM 4053 C C . LEU B 1 211 ? -21.688 -16.828 9.258 1 98.12 211 LEU B C 1
ATOM 4055 O O . LEU B 1 211 ? -22.578 -16.047 9.609 1 98.12 211 LEU B O 1
ATOM 4059 N N . ILE B 1 212 ? -20.719 -17.203 10.031 1 98.06 212 ILE B N 1
ATOM 4060 C CA . ILE B 1 212 ? -20.594 -16.672 11.391 1 98.06 212 ILE B CA 1
ATOM 4061 C C . ILE B 1 212 ? -20.406 -15.164 11.344 1 98.06 212 ILE B C 1
ATOM 4063 O O . ILE B 1 212 ? -21.047 -14.43 12.109 1 98.06 212 ILE B O 1
ATOM 4067 N N . GLY B 1 213 ? -19.562 -14.711 10.453 1 98.19 213 GLY B N 1
ATOM 4068 C CA . GLY B 1 213 ? -19.344 -13.281 10.305 1 98.19 213 GLY B CA 1
ATOM 4069 C C . GLY B 1 213 ? -20.609 -12.516 9.953 1 98.19 213 GLY B C 1
ATOM 4070 O O . GLY B 1 213 ? -20.875 -11.453 10.516 1 98.19 213 GLY B O 1
ATOM 4071 N N . ILE B 1 214 ? -21.375 -13.07 9.078 1 98.25 214 ILE B N 1
ATOM 4072 C CA . ILE B 1 214 ? -22.625 -12.43 8.664 1 98.25 214 ILE B CA 1
ATOM 4073 C C . ILE B 1 214 ? -23.594 -12.367 9.844 1 98.25 214 ILE B C 1
ATOM 4075 O O . ILE B 1 214 ? -24.266 -11.359 10.047 1 98.25 214 ILE B O 1
ATOM 4079 N N . LEU B 1 215 ? -23.656 -13.43 10.578 1 98.19 215 LEU B N 1
ATOM 4080 C CA . LEU B 1 215 ? -24.547 -13.484 11.727 1 98.19 215 LEU B CA 1
ATOM 4081 C C . LEU B 1 215 ? -24.172 -12.438 12.766 1 98.19 215 LEU B C 1
ATOM 4083 O O . LEU B 1 215 ? -25.047 -11.75 13.312 1 98.19 215 LEU B O 1
ATOM 4087 N N . ILE B 1 216 ? -22.906 -12.289 13.031 1 98.31 216 ILE B N 1
ATOM 4088 C CA . ILE B 1 216 ? -22.469 -11.281 13.984 1 98.31 216 ILE B CA 1
ATOM 4089 C C . ILE B 1 216 ? -22.75 -9.891 13.43 1 98.31 216 ILE B C 1
ATOM 4091 O O . ILE B 1 216 ? -23.188 -9 14.164 1 98.31 216 ILE B O 1
ATOM 4095 N N . ALA B 1 217 ? -22.484 -9.75 12.133 1 98.38 217 ALA B N 1
ATOM 4096 C CA . ALA B 1 217 ? -22.75 -8.461 11.5 1 98.38 217 ALA B CA 1
ATOM 4097 C C . ALA B 1 217 ? -24.203 -8.07 11.648 1 98.38 217 ALA B C 1
ATOM 4099 O O . ALA B 1 217 ? -24.516 -6.922 11.977 1 98.38 217 ALA B O 1
ATOM 4100 N N . MET B 1 218 ? -25.078 -9.031 11.453 1 98.25 218 MET B N 1
ATOM 4101 C CA . MET B 1 218 ? -26.516 -8.766 11.578 1 98.25 218 MET B CA 1
ATOM 4102 C C . MET B 1 218 ? -26.891 -8.477 13.031 1 98.25 218 MET B C 1
ATOM 4104 O O . MET B 1 218 ? -27.75 -7.641 13.297 1 98.25 218 MET B O 1
ATOM 4108 N N . TYR B 1 219 ? -26.156 -9.148 13.883 1 97.69 219 TYR B N 1
ATOM 4109 C CA . TYR B 1 219 ? -26.422 -8.969 15.305 1 97.69 219 TYR B CA 1
ATOM 4110 C C . TYR B 1 219 ? -26.094 -7.551 15.75 1 97.69 219 TYR B C 1
ATOM 4112 O O . TYR B 1 219 ? -26.828 -6.965 16.562 1 97.69 219 TYR B O 1
ATOM 4120 N N . VAL B 1 220 ? -25.109 -6.938 15.227 1 97.19 220 VAL B N 1
ATOM 4121 C CA . VAL B 1 220 ? -24.688 -5.617 15.688 1 97.19 220 VAL B CA 1
ATOM 4122 C C . VAL B 1 220 ? -25.266 -4.543 14.766 1 97.19 220 VAL B C 1
ATOM 4124 O O . VAL B 1 220 ? -24.984 -3.354 14.938 1 97.19 220 VAL B O 1
ATOM 4127 N N . SER B 1 221 ? -26.031 -4.891 13.789 1 97.62 221 SER B N 1
ATOM 4128 C CA . SER B 1 221 ? -26.484 -3.994 12.734 1 97.62 221 SER B CA 1
ATOM 4129 C C . SER B 1 221 ? -27.25 -2.801 13.305 1 97.62 221 SER B C 1
ATOM 4131 O O . SER B 1 221 ? -27.047 -1.663 12.875 1 97.62 221 SER B O 1
ATOM 4133 N N . LYS B 1 222 ? -28.078 -2.998 14.32 1 96.62 222 LYS B N 1
ATOM 4134 C CA . LYS B 1 222 ? -28.859 -1.909 14.922 1 96.62 222 LYS B CA 1
ATOM 4135 C C . LYS B 1 222 ? -27.938 -0.908 15.617 1 96.62 222 LYS B C 1
ATOM 4137 O O . LYS B 1 222 ? -28.094 0.304 15.461 1 96.62 222 LYS B O 1
ATOM 4142 N N . SER B 1 223 ? -27.031 -1.451 16.344 1 96.5 223 SER B N 1
ATOM 4143 C CA . SER B 1 223 ? -26.094 -0.593 17.062 1 96.5 223 SER B CA 1
ATOM 4144 C C . SER B 1 223 ? -25.219 0.198 16.094 1 96.5 223 SER B C 1
ATOM 4146 O O . SER B 1 223 ? -24.859 1.346 16.375 1 96.5 223 SER B O 1
ATOM 4148 N N . VAL B 1 224 ? -24.875 -0.429 15 1 95.94 224 VAL B N 1
ATOM 4149 C CA . VAL B 1 224 ? -24.062 0.252 13.992 1 95.94 224 VAL B CA 1
ATOM 4150 C C . VAL B 1 224 ? -24.859 1.393 13.375 1 95.94 224 VAL B C 1
ATOM 4152 O O . VAL B 1 224 ? -24.312 2.465 13.094 1 95.94 224 VAL B O 1
ATOM 4155 N N . THR B 1 225 ? -26.109 1.163 13.172 1 96.12 225 THR B N 1
ATOM 4156 C CA . THR B 1 225 ? -26.984 2.217 12.68 1 96.12 225 THR B CA 1
ATOM 4157 C C . THR B 1 225 ? -26.984 3.41 13.633 1 96.12 225 THR B C 1
ATOM 4159 O O . THR B 1 225 ? -26.859 4.555 13.203 1 96.12 225 THR B O 1
ATOM 4162 N N . LEU B 1 226 ? -27.078 3.152 14.867 1 94.12 226 LEU B N 1
ATOM 4163 C CA . LEU B 1 226 ? -27.094 4.215 15.867 1 94.12 226 LEU B CA 1
ATOM 4164 C C . LEU B 1 226 ? -25.766 4.973 15.883 1 94.12 226 LEU B C 1
ATOM 4166 O O . LEU B 1 226 ? -25.75 6.191 16.047 1 94.12 226 LEU B O 1
ATOM 4170 N N . LEU B 1 227 ? -24.766 4.277 15.672 1 90.75 227 LEU B N 1
ATOM 4171 C CA . LEU B 1 227 ? -23.438 4.891 15.656 1 90.75 227 LEU B CA 1
ATOM 4172 C C . LEU B 1 227 ? -23.297 5.855 14.484 1 90.75 227 LEU B C 1
ATOM 4174 O O . LEU B 1 227 ? -22.562 6.84 14.57 1 90.75 227 LEU B O 1
ATOM 4178 N N . SER B 1 228 ? -23.938 5.484 13.453 1 87.25 228 SER B N 1
ATOM 4179 C CA . SER B 1 228 ? -23.875 6.336 12.273 1 87.25 228 SER B CA 1
ATOM 4180 C C . SER B 1 228 ? -24.484 7.711 12.547 1 87.25 228 SER B C 1
ATOM 4182 O O . SER B 1 228 ? -24.172 8.68 11.852 1 87.25 228 SER B O 1
ATOM 4184 N N . PHE B 1 229 ? -25.219 7.824 13.609 1 87.69 229 PHE B N 1
ATOM 4185 C CA . PHE B 1 229 ? -25.797 9.102 14.008 1 87.69 229 PHE B CA 1
ATOM 4186 C C . PHE B 1 229 ? -24.922 9.805 15.031 1 87.69 229 PHE B C 1
ATOM 4188 O O . PHE B 1 229 ? -25.172 10.961 15.375 1 87.69 229 PHE B O 1
ATOM 4195 N N . GLY B 1 230 ? -23.969 9.148 15.445 1 87.31 230 GLY B N 1
ATOM 4196 C CA . GLY B 1 230 ? -23.062 9.734 16.406 1 87.31 230 GLY B CA 1
ATOM 4197 C C . GLY B 1 230 ? -22.859 8.875 17.656 1 87.31 230 GLY B C 1
ATOM 4198 O O . GLY B 1 230 ? -23.766 8.125 18.047 1 87.31 230 GLY B O 1
ATOM 4199 N N . GLU B 1 231 ? -21.781 9.039 18.281 1 87.75 231 GLU B N 1
ATOM 4200 C CA . GLU B 1 231 ? -21.453 8.242 19.453 1 87.75 231 GLU B CA 1
ATOM 4201 C C . GLU B 1 231 ? -22.375 8.57 20.625 1 87.75 231 GLU B C 1
ATOM 4203 O O . GLU B 1 231 ? -22.812 7.676 21.344 1 87.75 231 GLU B O 1
ATOM 4208 N N . GLU B 1 232 ? -22.625 9.875 20.766 1 89.69 232 GLU B N 1
ATOM 4209 C CA . GLU B 1 232 ? -23.484 10.312 21.859 1 89.69 232 GLU B CA 1
ATOM 4210 C C . GLU B 1 232 ? -24.875 9.734 21.719 1 89.69 232 GLU B C 1
ATOM 4212 O O . GLU B 1 232 ? -25.484 9.328 22.719 1 89.69 232 GLU B O 1
ATOM 4217 N N . VAL B 1 233 ? -25.312 9.688 20.516 1 90.62 233 VAL B N 1
ATOM 4218 C CA . VAL B 1 233 ? -26.641 9.148 20.234 1 90.62 233 VAL B CA 1
ATOM 4219 C C . VAL B 1 233 ? -26.672 7.652 20.562 1 90.62 233 VAL B C 1
ATOM 4221 O O . VAL B 1 233 ? -27.609 7.164 21.188 1 90.62 233 VAL B O 1
ATOM 4224 N N . ALA B 1 234 ? -25.703 6.977 20.203 1 91.31 234 ALA B N 1
ATOM 4225 C CA . ALA B 1 234 ? -25.625 5.535 20.438 1 91.31 234 ALA B CA 1
ATOM 4226 C C . ALA B 1 234 ? -25.578 5.215 21.922 1 91.31 234 ALA B C 1
ATOM 4228 O O . ALA B 1 234 ? -26.281 4.316 22.391 1 91.31 234 ALA B O 1
ATOM 4229 N N . ILE B 1 235 ? -24.766 5.965 22.594 1 90.75 235 ILE B N 1
ATOM 4230 C CA . ILE B 1 235 ? -24.656 5.777 24.031 1 90.75 235 ILE B CA 1
ATOM 4231 C C . ILE B 1 235 ? -26 6.086 24.703 1 90.75 235 ILE B C 1
ATOM 4233 O O . ILE B 1 235 ? -26.438 5.348 25.594 1 90.75 235 ILE B O 1
ATOM 4237 N N . GLY B 1 236 ? -26.516 7.148 24.328 1 90.56 236 GLY B N 1
ATOM 4238 C CA . GLY B 1 236 ? -27.797 7.562 24.891 1 90.56 236 GLY B CA 1
ATOM 4239 C C . GLY B 1 236 ? -28.891 6.527 24.703 1 90.56 236 GLY B C 1
ATOM 4240 O O . GLY B 1 236 ? -29.781 6.406 25.547 1 90.56 236 GLY B O 1
ATOM 4241 N N . LEU B 1 237 ? -28.844 5.809 23.719 1 91.5 237 LEU B N 1
ATOM 4242 C CA . LEU B 1 237 ? -29.875 4.82 23.422 1 91.5 237 LEU B CA 1
ATOM 4243 C C . LEU B 1 237 ? -29.469 3.441 23.938 1 91.5 237 LEU B C 1
ATOM 4245 O O . LEU B 1 237 ? -30.109 2.438 23.578 1 91.5 237 LEU B O 1
ATOM 4249 N N . GLY B 1 238 ? -28.375 3.41 24.672 1 88.88 238 GLY B N 1
ATOM 4250 C CA . GLY B 1 238 ? -28.047 2.229 25.469 1 88.88 238 GLY B CA 1
ATOM 4251 C C . GLY B 1 238 ? -27.062 1.307 24.781 1 88.88 238 GLY B C 1
ATOM 4252 O O . GLY B 1 238 ? -26.844 0.18 25.234 1 88.88 238 GLY B O 1
ATOM 4253 N N . SER B 1 239 ? -26.562 1.703 23.75 1 89.88 239 SER B N 1
ATOM 4254 C CA . SER B 1 239 ? -25.594 0.859 23.062 1 89.88 239 SER B CA 1
ATOM 4255 C C . SER B 1 239 ? -24.25 0.846 23.797 1 89.88 239 SER B C 1
ATOM 4257 O O . SER B 1 239 ? -23.781 1.884 24.281 1 89.88 239 SER B O 1
ATOM 4259 N N . ASN B 1 240 ? -23.797 -0.325 23.969 1 92.19 240 ASN B N 1
ATOM 4260 C CA . ASN B 1 240 ? -22.422 -0.446 24.484 1 92.19 240 ASN B CA 1
ATOM 4261 C C . ASN B 1 240 ? -21.406 -0.321 23.359 1 92.19 240 ASN B C 1
ATOM 4263 O O . ASN B 1 240 ? -21.141 -1.287 22.641 1 92.19 240 ASN B O 1
ATOM 4267 N N . LEU B 1 241 ? -20.797 0.77 23.328 1 87 241 LEU B N 1
ATOM 4268 C CA . LEU B 1 241 ? -19.922 1.104 22.203 1 87 241 LEU B CA 1
ATOM 4269 C C . LEU B 1 241 ? -18.734 0.145 22.125 1 87 241 LEU B C 1
ATOM 4271 O O . LEU B 1 241 ? -18.344 -0.283 21.047 1 87 241 LEU B O 1
ATOM 4275 N N . ASN B 1 242 ? -18.219 -0.121 23.25 1 84.94 242 ASN B N 1
ATOM 4276 C CA . ASN B 1 242 ? -17.078 -1.014 23.266 1 84.94 242 ASN B CA 1
ATOM 4277 C C . ASN B 1 242 ? -17.422 -2.391 22.719 1 84.94 242 ASN B C 1
ATOM 4279 O O . ASN B 1 242 ? -16.641 -2.959 21.938 1 84.94 242 ASN B O 1
ATOM 4283 N N . ARG B 1 243 ? -18.5 -2.873 23.078 1 90.44 243 ARG B N 1
ATOM 4284 C CA . ARG B 1 243 ? -18.953 -4.172 22.594 1 90.44 243 ARG B CA 1
ATOM 4285 C C . ARG B 1 243 ? -19.172 -4.141 21.078 1 90.44 243 ARG B C 1
ATOM 4287 O O . ARG B 1 243 ? -18.812 -5.078 20.375 1 90.44 243 ARG B O 1
ATOM 4294 N N . VAL B 1 244 ? -19.75 -3.117 20.625 1 92.19 244 VAL B N 1
ATOM 4295 C CA . VAL B 1 244 ? -20.047 -2.979 19.203 1 92.19 244 VAL B CA 1
ATOM 4296 C C . VAL B 1 244 ? -18.734 -2.902 18.422 1 92.19 244 VAL B C 1
ATOM 4298 O O . VAL B 1 244 ? -18.594 -3.551 17.375 1 92.19 244 VAL B O 1
ATOM 4301 N N . ARG B 1 245 ? -17.844 -2.176 18.906 1 87.69 245 ARG B N 1
ATOM 4302 C CA . ARG B 1 245 ? -16.562 -2.002 18.219 1 87.69 245 ARG B CA 1
ATOM 4303 C C . ARG B 1 245 ? -15.781 -3.309 18.188 1 87.69 245 ARG B C 1
ATOM 4305 O O . ARG B 1 245 ? -15.219 -3.674 17.156 1 87.69 245 ARG B O 1
ATOM 4312 N N . VAL B 1 246 ? -15.773 -3.994 19.25 1 88.38 246 VAL B N 1
ATOM 4313 C CA . VAL B 1 246 ? -15.031 -5.25 19.328 1 88.38 246 VAL B CA 1
ATOM 4314 C C . VAL B 1 246 ? -15.68 -6.293 18.422 1 88.38 246 VAL B C 1
ATOM 4316 O O . VAL B 1 246 ? -14.984 -6.973 17.656 1 88.38 246 VAL B O 1
ATOM 4319 N N . LEU B 1 247 ? -16.938 -6.406 18.484 1 94.06 247 LEU B N 1
ATOM 4320 C CA . LEU B 1 247 ? -17.641 -7.383 17.656 1 94.06 247 LEU B CA 1
ATOM 4321 C C . LEU B 1 247 ? -17.516 -7.043 16.172 1 94.06 247 LEU B C 1
ATOM 4323 O O . LEU B 1 247 ? -17.375 -7.938 15.336 1 94.06 247 LEU B O 1
ATOM 4327 N N . SER B 1 248 ? -17.594 -5.797 15.883 1 93.38 248 SER B N 1
ATOM 4328 C CA . SER B 1 248 ? -17.422 -5.383 14.492 1 93.38 248 SER B CA 1
ATOM 4329 C C . SER B 1 248 ? -16 -5.684 14 1 93.38 248 SER B C 1
ATOM 4331 O O . SER B 1 248 ? -15.82 -6.172 12.883 1 93.38 248 SER B O 1
ATOM 4333 N N . GLY B 1 249 ? -15.039 -5.359 14.875 1 90.31 249 GLY B N 1
ATOM 4334 C CA . GLY B 1 249 ? -13.664 -5.684 14.523 1 90.31 249 GLY B CA 1
ATOM 4335 C C . GLY B 1 249 ? -13.445 -7.168 14.281 1 90.31 249 GLY B C 1
ATOM 4336 O O . GLY B 1 249 ? -12.781 -7.551 13.32 1 90.31 249 GLY B O 1
ATOM 4337 N N . LEU B 1 250 ? -14.008 -7.934 15.117 1 92.88 250 LEU B N 1
ATOM 4338 C CA . LEU B 1 250 ? -13.914 -9.383 14.977 1 92.88 250 LEU B CA 1
ATOM 4339 C C . LEU B 1 250 ? -14.586 -9.852 13.695 1 92.88 250 LEU B C 1
ATOM 4341 O O . LEU B 1 250 ? -14.102 -10.766 13.023 1 92.88 250 LEU B O 1
ATOM 4345 N N . THR B 1 251 ? -15.711 -9.297 13.43 1 96.62 251 THR B N 1
ATOM 4346 C CA . THR B 1 251 ? -16.453 -9.641 12.227 1 96.62 251 THR B CA 1
ATOM 4347 C C . THR B 1 251 ? -15.625 -9.32 10.977 1 96.62 251 THR B C 1
ATOM 4349 O O . THR B 1 251 ? -15.562 -10.117 10.047 1 96.62 251 THR B O 1
ATOM 4352 N N . VAL B 1 252 ? -15.023 -8.164 10.977 1 95.25 252 VAL B N 1
ATOM 4353 C CA . VAL B 1 252 ? -14.203 -7.738 9.844 1 95.25 252 VAL B CA 1
ATOM 4354 C C . VAL B 1 252 ? -13.031 -8.695 9.6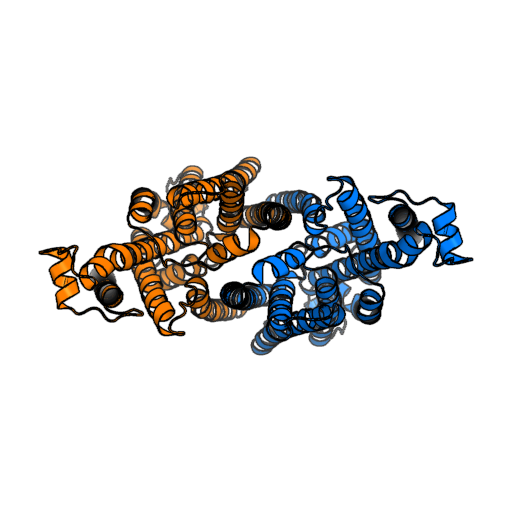64 1 95.25 252 VAL B C 1
ATOM 4356 O O . VAL B 1 252 ? -12.695 -9.078 8.539 1 95.25 252 VAL B O 1
ATOM 4359 N N . LEU B 1 253 ? -12.461 -9.055 10.758 1 94.12 253 LEU B N 1
ATOM 4360 C CA . LEU B 1 253 ? -11.367 -10.016 10.711 1 94.12 253 LEU B CA 1
ATOM 4361 C C . LEU B 1 253 ? -11.836 -11.352 10.133 1 94.12 253 LEU B C 1
ATOM 4363 O O . LEU B 1 253 ? -11.188 -11.914 9.25 1 94.12 253 LEU B O 1
ATOM 4367 N N . ILE B 1 254 ? -12.945 -11.789 10.586 1 96.94 254 ILE B N 1
ATOM 4368 C CA . ILE B 1 254 ? -13.453 -13.094 10.18 1 96.94 254 ILE B CA 1
ATOM 4369 C C . ILE B 1 254 ? -13.836 -13.062 8.703 1 96.94 254 ILE B C 1
ATOM 4371 O O . ILE B 1 254 ? -13.43 -13.938 7.934 1 96.94 254 ILE B O 1
ATOM 4375 N N . LEU B 1 255 ? -14.578 -12.086 8.32 1 98 255 LEU B N 1
ATOM 4376 C CA . LEU B 1 255 ? -15.086 -12.016 6.957 1 98 255 LEU B CA 1
ATOM 4377 C C . LEU B 1 255 ? -13.961 -11.672 5.98 1 98 255 LEU B C 1
ATOM 4379 O O . LEU B 1 255 ? -13.672 -12.445 5.07 1 98 255 LEU B O 1
ATOM 4383 N N . SER B 1 256 ? -13.266 -10.562 6.188 1 96.75 256 SER B N 1
ATOM 4384 C CA . SER B 1 256 ? -12.219 -10.133 5.27 1 96.75 256 SER B CA 1
ATOM 4385 C C . SER B 1 256 ? -11 -11.039 5.363 1 96.75 256 SER B C 1
ATOM 4387 O O . SER B 1 256 ? -10.344 -11.32 4.355 1 96.75 256 SER B O 1
ATOM 4389 N N . GLY B 1 257 ? -10.695 -11.453 6.57 1 96.38 257 GLY B N 1
ATOM 4390 C CA . GLY B 1 257 ? -9.555 -12.344 6.738 1 96.38 257 GLY B CA 1
ATOM 4391 C C . GLY B 1 257 ? -9.727 -13.672 6.02 1 96.38 257 GLY B C 1
ATOM 4392 O O . GLY B 1 257 ? -8.805 -14.148 5.352 1 96.38 257 GLY B O 1
ATOM 4393 N N . SER B 1 258 ? -10.875 -14.234 6.156 1 96.94 258 SER B N 1
ATOM 4394 C CA . SER B 1 258 ? -11.125 -15.508 5.5 1 96.94 258 SER B CA 1
ATOM 4395 C C . SER B 1 258 ? -11.219 -15.352 3.986 1 96.94 258 SER B C 1
ATOM 4397 O O . SER B 1 258 ? -10.75 -16.203 3.234 1 96.94 258 SER B O 1
ATOM 4399 N N . ALA B 1 259 ? -11.797 -14.273 3.549 1 97.56 259 ALA B N 1
ATOM 4400 C CA . ALA B 1 259 ? -11.891 -14.016 2.115 1 97.56 259 ALA B CA 1
ATOM 4401 C C . ALA B 1 259 ? -10.508 -13.805 1.504 1 97.56 259 ALA B C 1
ATOM 4403 O O . ALA B 1 259 ? -10.203 -14.336 0.436 1 97.56 259 ALA B O 1
ATOM 4404 N N . VAL B 1 260 ? -9.695 -13.062 2.211 1 96.5 260 VAL B N 1
ATOM 4405 C CA . VAL B 1 260 ? -8.344 -12.805 1.734 1 96.5 260 VAL B CA 1
ATOM 4406 C C . VAL B 1 260 ? -7.547 -14.109 1.732 1 96.5 260 VAL B C 1
ATOM 4408 O O . VAL B 1 260 ? -6.746 -14.352 0.825 1 96.5 260 VAL B O 1
ATOM 4411 N N . ALA B 1 261 ? -7.754 -14.875 2.713 1 96.81 261 ALA B N 1
ATOM 4412 C CA . ALA B 1 261 ? -7.062 -16.156 2.783 1 96.81 261 ALA B CA 1
ATOM 4413 C C . ALA B 1 261 ? -7.441 -17.047 1.604 1 96.81 261 ALA B C 1
ATOM 4415 O O . ALA B 1 261 ? -6.609 -17.812 1.1 1 96.81 261 ALA B O 1
ATOM 4416 N N . LEU B 1 262 ? -8.617 -16.922 1.198 1 96.81 262 LEU B N 1
ATOM 4417 C CA . LEU B 1 262 ? -9.141 -17.766 0.135 1 96.81 262 LEU B CA 1
ATOM 4418 C C . LEU B 1 262 ? -8.75 -17.219 -1.236 1 96.81 262 LEU B C 1
ATOM 4420 O O . LEU B 1 262 ? -8.328 -17.984 -2.109 1 96.81 262 LEU B O 1
ATOM 4424 N N . ALA B 1 263 ? -8.875 -15.938 -1.433 1 96.44 263 ALA B N 1
ATOM 4425 C CA . ALA B 1 263 ? -8.836 -15.406 -2.791 1 96.44 263 ALA B CA 1
ATOM 4426 C C . ALA B 1 263 ? -7.75 -14.352 -2.939 1 96.44 263 ALA B C 1
ATOM 4428 O O . ALA B 1 263 ? -7.535 -13.82 -4.031 1 96.44 263 ALA B O 1
ATOM 4429 N N . GLY B 1 264 ? -7.035 -14.086 -1.83 1 94.5 264 GLY B N 1
ATOM 4430 C CA . GLY B 1 264 ? -6.078 -12.992 -1.869 1 94.5 264 GLY B CA 1
ATOM 4431 C C . GLY B 1 264 ? -6.715 -11.633 -1.67 1 94.5 264 GLY B C 1
ATOM 4432 O O . GLY B 1 264 ? -7.918 -11.531 -1.41 1 94.5 264 GLY B O 1
ATOM 4433 N N . PRO B 1 265 ? -5.863 -10.609 -1.727 1 92.94 265 PRO B N 1
ATOM 4434 C CA . PRO B 1 265 ? -6.363 -9.25 -1.475 1 92.94 265 PRO B CA 1
ATOM 4435 C C . PRO B 1 265 ? -7.113 -8.672 -2.67 1 92.94 265 PRO B C 1
ATOM 4437 O O . PRO B 1 265 ? -6.496 -8.109 -3.578 1 92.94 265 PRO B O 1
ATOM 4440 N N . ILE B 1 266 ? -8.367 -8.766 -2.717 1 92.75 266 ILE B N 1
ATOM 4441 C CA . ILE B 1 266 ? -9.219 -8.141 -3.725 1 92.75 266 ILE B CA 1
ATOM 4442 C C . ILE B 1 266 ? -9.703 -6.781 -3.219 1 92.75 266 ILE B C 1
ATOM 4444 O O . ILE B 1 266 ? -10.375 -6.699 -2.189 1 92.75 266 ILE B O 1
ATOM 4448 N N . GLY B 1 267 ? -9.367 -5.758 -3.893 1 87.94 267 GLY B N 1
ATOM 4449 C CA . GLY B 1 267 ? -9.625 -4.402 -3.43 1 87.94 267 GLY B CA 1
ATOM 4450 C C . GLY B 1 267 ? -10.953 -3.854 -3.9 1 87.94 267 GLY B C 1
ATOM 4451 O O . GLY B 1 267 ? -11.609 -4.449 -4.758 1 87.94 267 GLY B O 1
ATOM 4452 N N . PHE B 1 268 ? -11.414 -2.797 -3.238 1 90 268 PHE B N 1
ATOM 4453 C CA . PHE B 1 268 ? -12.43 -1.836 -3.652 1 90 268 PHE B CA 1
ATOM 4454 C C . PHE B 1 268 ? -13.828 -2.406 -3.451 1 90 268 PHE B C 1
ATOM 4456 O O . PHE B 1 268 ? -14.805 -1.659 -3.4 1 90 268 PHE B O 1
ATOM 4463 N N . VAL B 1 269 ? -13.945 -3.783 -3.305 1 94.56 269 VAL B N 1
ATOM 4464 C CA . VAL B 1 269 ? -15.273 -4.348 -3.096 1 94.56 269 VAL B CA 1
ATOM 4465 C C . VAL B 1 269 ? -15.875 -3.787 -1.811 1 94.56 269 VAL B C 1
ATOM 4467 O O . VAL B 1 269 ? -17.016 -3.328 -1.804 1 94.56 269 VAL B O 1
ATOM 4470 N N . GLY B 1 270 ? -15.125 -3.807 -0.801 1 93.81 270 GLY B N 1
ATOM 4471 C CA . GLY B 1 270 ? -15.578 -3.33 0.497 1 93.81 270 GLY B CA 1
ATOM 4472 C C . GLY B 1 270 ? -15.758 -1.824 0.551 1 93.81 270 GLY B C 1
ATOM 4473 O O . GLY B 1 270 ? -16.422 -1.306 1.449 1 93.81 270 GLY B O 1
ATOM 4474 N N . LEU B 1 271 ? -15.219 -1.12 -0.339 1 89.25 271 LEU B N 1
ATOM 4475 C CA . LEU B 1 271 ? -15.336 0.333 -0.388 1 89.25 271 LEU B CA 1
ATOM 4476 C C . LEU B 1 271 ? -16.531 0.75 -1.233 1 89.25 271 LEU B C 1
ATOM 4478 O O . LEU B 1 271 ? -17.344 1.59 -0.812 1 89.25 271 LEU B O 1
ATOM 4482 N N . VAL B 1 272 ? -16.688 0.146 -2.375 1 92.5 272 VAL B N 1
ATOM 4483 C CA . VAL B 1 272 ? -17.641 0.583 -3.4 1 92.5 272 VAL B CA 1
ATOM 4484 C C . VAL B 1 272 ? -19.047 0.118 -3.039 1 92.5 272 VAL B C 1
ATOM 4486 O O . VAL B 1 272 ? -20 0.906 -3.068 1 92.5 272 VAL B O 1
ATOM 4489 N N . ILE B 1 273 ? -19.172 -1.084 -2.633 1 96.06 273 ILE B N 1
ATOM 4490 C CA . ILE B 1 273 ? -20.469 -1.729 -2.537 1 96.06 273 ILE B CA 1
ATOM 4491 C C . ILE B 1 273 ? -21.266 -1.12 -1.386 1 96.06 273 ILE B C 1
ATOM 4493 O O . ILE B 1 273 ? -22.438 -0.745 -1.556 1 96.06 273 ILE B O 1
ATOM 4497 N N . PRO B 1 274 ? -20.625 -0.996 -0.233 1 95.69 274 PRO B N 1
ATOM 4498 C CA . PRO B 1 274 ? -21.438 -0.418 0.843 1 95.69 274 PRO B CA 1
ATOM 4499 C C . PRO B 1 274 ? -21.859 1.02 0.555 1 95.69 274 PRO B C 1
ATOM 4501 O O . PRO B 1 274 ? -22.969 1.428 0.932 1 95.69 274 PRO B O 1
ATOM 4504 N N . HIS B 1 275 ? -21.047 1.735 -0.08 1 92.56 275 HIS B N 1
ATOM 4505 C CA . HIS B 1 275 ? -21.406 3.104 -0.443 1 92.56 275 HIS B CA 1
ATOM 4506 C C . HIS B 1 275 ? -22.609 3.133 -1.372 1 92.56 275 HIS B C 1
ATOM 4508 O O . HIS B 1 275 ? -23.562 3.895 -1.146 1 92.56 275 HIS B O 1
ATOM 4514 N N . ILE B 1 276 ? -22.562 2.357 -2.346 1 94.19 276 ILE B N 1
ATOM 4515 C CA . ILE B 1 276 ? -23.656 2.277 -3.299 1 94.19 276 ILE B CA 1
ATOM 4516 C C . ILE B 1 276 ? -24.906 1.764 -2.596 1 94.19 276 ILE B C 1
ATOM 4518 O O . ILE B 1 276 ? -26.016 2.256 -2.844 1 94.19 276 ILE B O 1
ATOM 4522 N N . THR B 1 277 ? -24.75 0.826 -1.751 1 96.94 277 THR B N 1
ATOM 4523 C CA . THR B 1 277 ? -25.875 0.209 -1.045 1 96.94 277 THR B CA 1
ATOM 4524 C C . THR B 1 277 ? -26.609 1.237 -0.187 1 96.94 277 THR B C 1
ATOM 4526 O O . THR B 1 277 ? -27.828 1.308 -0.207 1 96.94 277 THR B O 1
ATOM 4529 N N . ARG B 1 278 ? -25.859 2.008 0.51 1 94.75 278 ARG B N 1
ATOM 4530 C CA . ARG B 1 278 ? -26.484 3.006 1.374 1 94.75 278 ARG B CA 1
ATOM 4531 C C . ARG B 1 278 ? -27.25 4.035 0.555 1 94.75 278 ARG B C 1
ATOM 4533 O O . ARG B 1 278 ? -28.297 4.539 0.998 1 94.75 278 ARG B O 1
ATOM 4540 N N . LYS B 1 279 ? -26.734 4.348 -0.571 1 92.38 279 LYS B N 1
ATOM 4541 C CA . LYS B 1 279 ? -27.438 5.285 -1.448 1 92.38 279 LYS B CA 1
ATOM 4542 C C . LYS B 1 279 ? -28.766 4.703 -1.934 1 92.38 279 LYS B C 1
ATOM 4544 O O . LYS B 1 279 ? -29.719 5.441 -2.174 1 92.38 279 LYS B O 1
ATOM 4549 N N . LEU B 1 280 ? -28.797 3.488 -2.008 1 94.94 280 LEU B N 1
ATOM 4550 C CA . LEU B 1 280 ? -29.969 2.854 -2.615 1 94.94 280 LEU B CA 1
ATOM 4551 C C . LEU B 1 280 ? -30.984 2.459 -1.552 1 94.94 280 LEU B C 1
ATOM 4553 O O . LEU B 1 280 ? -32.188 2.559 -1.777 1 94.94 280 LEU B O 1
ATOM 4557 N N . VAL B 1 281 ? -30.516 2.045 -0.372 1 95.81 281 VAL B N 1
ATOM 4558 C CA . VAL B 1 281 ? -31.469 1.458 0.568 1 95.81 281 VAL B CA 1
ATOM 4559 C C . VAL B 1 281 ? -31.516 2.295 1.845 1 95.81 281 VAL B C 1
ATOM 4561 O O . VAL B 1 281 ? -32.312 2.021 2.742 1 95.81 281 VAL B O 1
ATOM 4564 N N . GLY B 1 282 ? -30.672 3.254 1.98 1 92.94 282 GLY B N 1
ATOM 4565 C CA . GLY B 1 282 ? -30.656 4.105 3.16 1 92.94 282 GLY B CA 1
ATOM 4566 C C . GLY B 1 282 ? -29.547 3.768 4.129 1 92.94 282 GLY B C 1
ATOM 4567 O O . GLY B 1 282 ? -28.625 3.01 3.791 1 92.94 282 GLY B O 1
ATOM 4568 N N . ILE B 1 283 ? -29.656 4.215 5.391 1 93.81 283 ILE B N 1
ATOM 4569 C CA . ILE B 1 283 ? -28.516 4.168 6.301 1 93.81 283 ILE B CA 1
ATOM 4570 C C . ILE B 1 283 ? -28.797 3.156 7.41 1 93.81 283 ILE B C 1
ATOM 4572 O O . ILE B 1 283 ? -28 3.039 8.359 1 93.81 283 ILE B O 1
ATOM 4576 N N . ASP B 1 284 ? -29.922 2.449 7.32 1 96.19 284 ASP B N 1
ATOM 4577 C CA . ASP B 1 284 ? -30.219 1.402 8.289 1 96.19 284 ASP B CA 1
ATOM 4578 C C . ASP B 1 284 ? -29.391 0.148 8.016 1 96.19 284 ASP B C 1
ATOM 4580 O O . ASP B 1 284 ? -29.625 -0.561 7.039 1 96.19 284 ASP B O 1
ATOM 4584 N N . TYR B 1 285 ? -28.547 -0.193 8.891 1 97.62 285 TYR B N 1
ATOM 4585 C CA . TYR B 1 285 ? -27.578 -1.261 8.664 1 97.62 285 TYR B CA 1
ATOM 4586 C C . TYR B 1 285 ? -28.25 -2.627 8.719 1 97.62 285 TYR B C 1
ATOM 4588 O O . TYR B 1 285 ? -27.672 -3.627 8.281 1 97.62 285 TYR B O 1
ATOM 4596 N N . ARG B 1 286 ? -29.469 -2.672 9.273 1 96.62 286 ARG B N 1
ATOM 4597 C CA . ARG B 1 286 ? -30.234 -3.91 9.172 1 96.62 286 ARG B CA 1
ATOM 4598 C C . ARG B 1 286 ? -30.516 -4.262 7.719 1 96.62 286 ARG B C 1
ATOM 4600 O O . ARG B 1 286 ? -30.672 -5.434 7.375 1 96.62 286 ARG B O 1
ATOM 4607 N N . LEU B 1 287 ? -30.578 -3.244 6.867 1 97.44 287 LEU B N 1
ATOM 4608 C CA . LEU B 1 287 ? -30.766 -3.422 5.43 1 97.44 287 LEU B CA 1
ATOM 4609 C C . LEU B 1 287 ? -29.438 -3.32 4.684 1 97.44 287 LEU B C 1
ATOM 4611 O O . LEU B 1 287 ? -29.219 -4.047 3.715 1 97.44 287 LEU B O 1
ATOM 4615 N N . VAL B 1 288 ? -28.578 -2.508 5.09 1 98 288 VAL B N 1
ATOM 4616 C CA . VAL B 1 288 ? -27.312 -2.26 4.406 1 98 288 VAL B CA 1
ATOM 4617 C C . VAL B 1 288 ? -26.484 -3.545 4.367 1 98 288 VAL B C 1
ATOM 4619 O O . VAL B 1 288 ? -25.875 -3.867 3.346 1 98 288 VAL B O 1
ATOM 4622 N N . ILE B 1 289 ? -26.5 -4.254 5.441 1 98.31 289 ILE B N 1
ATOM 4623 C CA . ILE B 1 289 ? -25.656 -5.43 5.551 1 98.31 289 ILE B CA 1
ATOM 4624 C C . ILE B 1 289 ? -26.109 -6.5 4.562 1 98.31 289 ILE B C 1
ATOM 4626 O O . ILE B 1 289 ? -25.344 -6.945 3.713 1 98.31 289 ILE B O 1
ATOM 4630 N N . PRO B 1 290 ? -27.375 -6.887 4.559 1 97.94 290 PRO B N 1
ATOM 4631 C CA . PRO B 1 290 ? -27.797 -7.926 3.617 1 97.94 290 PRO B CA 1
ATOM 4632 C C . PRO B 1 290 ? -27.719 -7.469 2.162 1 97.94 290 PRO B C 1
ATOM 4634 O O . PRO B 1 290 ? -27.375 -8.266 1.281 1 97.94 290 PRO B O 1
ATOM 4637 N N . PHE B 1 291 ? -27.984 -6.27 1.885 1 98.38 291 PHE B N 1
ATOM 4638 C CA . PHE B 1 291 ? -27.906 -5.789 0.511 1 98.38 291 PHE B CA 1
ATOM 4639 C C . PHE B 1 291 ? -26.469 -5.648 0.066 1 98.38 291 PHE B C 1
ATOM 4641 O O . PHE B 1 291 ? -26.141 -5.867 -1.104 1 98.38 291 PHE B O 1
ATOM 4648 N N . SER B 1 292 ? -25.578 -5.258 0.96 1 98.44 292 SER B N 1
ATOM 4649 C CA . SER B 1 292 ? -24.156 -5.266 0.634 1 98.44 292 SER B CA 1
ATOM 4650 C C . SER B 1 292 ? -23.672 -6.676 0.311 1 98.44 292 SER B C 1
ATOM 4652 O O . SER B 1 292 ? -22.859 -6.867 -0.599 1 98.44 292 SER B O 1
ATOM 4654 N N . ALA B 1 293 ? -24.141 -7.551 1.122 1 98.44 293 ALA B N 1
ATOM 4655 C CA . ALA B 1 293 ? -23.797 -8.945 0.852 1 98.44 293 ALA B CA 1
ATOM 4656 C C . ALA B 1 293 ? -24.203 -9.352 -0.561 1 98.44 293 ALA B C 1
ATOM 4658 O O . ALA B 1 293 ? -23.406 -9.906 -1.313 1 98.44 293 ALA B O 1
ATOM 4659 N N . LEU B 1 294 ? -25.359 -9.031 -0.882 1 98.38 294 LEU B N 1
ATOM 4660 C CA . LEU B 1 294 ? -25.922 -9.406 -2.178 1 98.38 294 LEU B CA 1
ATOM 4661 C C . LEU B 1 294 ? -25.203 -8.68 -3.309 1 98.38 294 LEU B C 1
ATOM 4663 O O . LEU B 1 294 ? -24.797 -9.305 -4.289 1 98.38 294 LEU B O 1
ATOM 4667 N N . PHE B 1 295 ? -25.016 -7.438 -3.213 1 98.25 295 PHE B N 1
ATOM 4668 C CA . PHE B 1 295 ? -24.375 -6.641 -4.25 1 98.25 295 PHE B CA 1
ATOM 4669 C C . PHE B 1 295 ? -22.891 -7 -4.371 1 98.25 295 PHE B C 1
ATOM 4671 O O . PHE B 1 295 ? -22.328 -6.957 -5.465 1 98.25 295 PHE B O 1
ATOM 4678 N N . GLY B 1 296 ? -22.297 -7.289 -3.236 1 98.06 296 GLY B N 1
ATOM 4679 C CA . GLY B 1 296 ? -20.922 -7.746 -3.27 1 98.06 296 GLY B CA 1
ATOM 4680 C C . GLY B 1 296 ? -20.734 -9.031 -4.059 1 98.06 296 GLY B C 1
ATOM 4681 O O . GLY B 1 296 ? -19.828 -9.133 -4.875 1 98.06 296 GLY B O 1
ATOM 4682 N N . ALA B 1 297 ? -21.625 -9.93 -3.785 1 98.5 297 ALA B N 1
ATOM 4683 C CA . ALA B 1 297 ? -21.594 -11.188 -4.535 1 98.5 297 ALA B CA 1
ATOM 4684 C C . ALA B 1 297 ? -21.781 -10.93 -6.031 1 98.5 297 ALA B C 1
ATOM 4686 O O . ALA B 1 297 ? -21.078 -11.508 -6.855 1 98.5 297 ALA B O 1
ATOM 4687 N N . VAL B 1 298 ? -22.641 -10.086 -6.367 1 98 298 VAL B N 1
ATOM 4688 C CA . VAL B 1 298 ? -22.922 -9.766 -7.762 1 98 298 VAL B CA 1
ATOM 4689 C C . VAL B 1 298 ? -21.688 -9.148 -8.414 1 98 298 VAL B C 1
ATOM 4691 O O . VAL B 1 298 ? -21.297 -9.547 -9.508 1 98 298 VAL B O 1
ATOM 4694 N N . LEU B 1 299 ? -21.078 -8.234 -7.738 1 97.06 299 LEU B N 1
ATOM 4695 C CA . LEU B 1 299 ? -19.922 -7.547 -8.305 1 97.06 299 LEU B CA 1
ATOM 4696 C C . LEU B 1 299 ? -18.781 -8.523 -8.562 1 97.06 299 LEU B C 1
ATOM 4698 O O . LEU B 1 299 ? -18.188 -8.516 -9.641 1 97.06 299 LEU B O 1
ATOM 4702 N N . VAL B 1 300 ? -18.5 -9.328 -7.59 1 97.25 300 VAL B N 1
ATOM 4703 C CA . VAL B 1 300 ? -17.359 -10.242 -7.723 1 97.25 300 VAL B CA 1
ATOM 4704 C C . VAL B 1 300 ? -17.656 -11.281 -8.797 1 97.25 300 VAL B C 1
ATOM 4706 O O . VAL B 1 300 ? -16.781 -11.648 -9.578 1 97.25 300 VAL B O 1
ATOM 4709 N N . MET B 1 301 ? -18.922 -11.742 -8.859 1 96.94 301 MET B N 1
ATOM 4710 C CA . MET B 1 301 ? -19.297 -12.711 -9.883 1 96.94 301 MET B CA 1
ATOM 4711 C C . MET B 1 301 ? -19.172 -12.109 -11.281 1 96.94 301 MET B C 1
ATOM 4713 O O . MET B 1 301 ? -18.688 -12.766 -12.203 1 96.94 301 MET B O 1
ATOM 4717 N N . ILE B 1 302 ? -19.594 -10.906 -11.469 1 95.44 302 ILE B N 1
ATOM 4718 C CA . ILE B 1 302 ? -19.453 -10.227 -12.75 1 95.44 302 ILE B CA 1
ATOM 4719 C C . ILE B 1 302 ? -17.984 -10.031 -13.078 1 95.44 302 ILE B C 1
ATOM 4721 O O . ILE B 1 302 ? -17.547 -10.281 -14.203 1 95.44 302 ILE B O 1
ATOM 4725 N N . ALA B 1 303 ? -17.25 -9.586 -12.07 1 94.69 303 ALA B N 1
ATOM 4726 C CA . ALA B 1 303 ? -15.82 -9.359 -12.258 1 94.69 303 ALA B CA 1
ATOM 4727 C C . ALA B 1 303 ? -15.109 -10.648 -12.656 1 94.69 303 ALA B C 1
ATOM 4729 O O . ALA B 1 303 ? -14.18 -10.633 -13.469 1 94.69 303 ALA B O 1
ATOM 4730 N N . ASP B 1 304 ? -15.508 -11.734 -12.039 1 93.56 304 ASP B N 1
ATOM 4731 C CA . ASP B 1 304 ? -14.891 -13.016 -12.352 1 93.56 304 ASP B CA 1
ATOM 4732 C C . ASP B 1 304 ? -15.164 -13.422 -13.797 1 93.56 304 ASP B C 1
ATOM 4734 O O . ASP B 1 304 ? -14.281 -13.938 -14.484 1 93.56 304 ASP B O 1
ATOM 4738 N N . VAL B 1 305 ? -16.359 -13.258 -14.227 1 90 305 VAL B N 1
ATOM 4739 C CA . VAL B 1 305 ? -16.719 -13.586 -15.609 1 90 305 VAL B CA 1
ATOM 4740 C C . VAL B 1 305 ? -15.906 -12.719 -16.562 1 90 305 VAL B C 1
ATOM 4742 O O . VAL B 1 305 ? -15.375 -13.211 -17.562 1 90 305 VAL B O 1
ATOM 4745 N N . VAL B 1 306 ? -15.766 -11.508 -16.266 1 89.5 306 VAL B N 1
ATOM 4746 C CA . VAL B 1 306 ? -15 -10.586 -17.094 1 89.5 306 VAL B CA 1
ATOM 4747 C C . VAL B 1 306 ? -13.531 -10.992 -17.109 1 89.5 306 VAL B C 1
ATOM 4749 O O . VAL B 1 306 ? -12.867 -10.938 -18.141 1 89.5 306 VAL B O 1
ATOM 4752 N N . ALA B 1 307 ? -13.023 -11.328 -15.945 1 88.25 307 ALA B N 1
ATOM 4753 C CA . ALA B 1 307 ? -11.625 -11.734 -15.805 1 88.25 307 ALA B CA 1
ATOM 4754 C C . ALA B 1 307 ? -11.305 -12.922 -16.719 1 88.25 307 ALA B C 1
ATOM 4756 O O . ALA B 1 307 ? -10.172 -13.062 -17.172 1 88.25 307 ALA B O 1
ATOM 4757 N N . ARG B 1 308 ? -12.242 -13.773 -17 1 86.12 308 ARG B N 1
ATOM 4758 C CA . ARG B 1 308 ? -12.055 -14.984 -17.781 1 86.12 308 ARG B CA 1
ATOM 4759 C C . ARG B 1 308 ? -12.117 -14.688 -19.281 1 86.12 308 ARG B C 1
ATOM 4761 O O . ARG B 1 308 ? -11.523 -15.414 -20.078 1 86.12 308 ARG B O 1
ATOM 4768 N N . ILE B 1 309 ? -12.742 -13.617 -19.609 1 83.12 309 ILE B N 1
ATOM 4769 C CA . ILE B 1 309 ? -13 -13.422 -21.031 1 83.12 309 ILE B CA 1
ATOM 4770 C C . ILE B 1 309 ? -12.062 -12.352 -21.594 1 83.12 309 ILE B C 1
ATOM 4772 O O . ILE B 1 309 ? -11.906 -12.219 -22.812 1 83.12 309 ILE B O 1
ATOM 4776 N N . VAL B 1 310 ? -11.414 -11.531 -20.859 1 77.56 310 VAL B N 1
ATOM 4777 C CA . VAL B 1 310 ? -10.609 -10.398 -21.297 1 77.56 310 VAL B CA 1
ATOM 4778 C C . VAL B 1 310 ? -9.352 -10.891 -22 1 77.56 310 VAL B C 1
ATOM 4780 O O . VAL B 1 310 ? -8.93 -10.305 -23 1 77.56 310 VAL B O 1
ATOM 4783 N N . ASN B 1 311 ? -8.617 -11.836 -21.531 1 70.69 311 ASN B N 1
ATOM 4784 C CA . ASN B 1 311 ? -7.363 -12.258 -22.156 1 70.69 311 ASN B CA 1
ATOM 4785 C C . ASN B 1 311 ? -7.266 -13.781 -22.234 1 70.69 311 ASN B C 1
ATOM 4787 O O . ASN B 1 311 ? -6.363 -14.375 -21.641 1 70.69 311 ASN B O 1
ATOM 4791 N N . PRO B 1 312 ? -8.094 -14.359 -23.094 1 64.38 312 PRO B N 1
ATOM 4792 C CA . PRO B 1 312 ? -7.93 -15.805 -23.25 1 64.38 312 PRO B CA 1
ATOM 4793 C C . PRO B 1 312 ? -6.648 -16.188 -23.984 1 64.38 312 PRO B C 1
ATOM 4795 O O . PRO B 1 312 ? -6.215 -15.453 -24.875 1 64.38 312 PRO B O 1
ATOM 4798 N N . PRO B 1 313 ? -6.008 -17.219 -23.359 1 68.06 313 PRO B N 1
ATOM 4799 C CA . PRO B 1 313 ? -6.32 -18.266 -22.391 1 68.06 313 PRO B CA 1
ATOM 4800 C C . PRO B 1 313 ? -5.859 -17.922 -20.984 1 68.06 313 PRO B C 1
ATOM 4802 O O . PRO B 1 313 ? -6.031 -18.703 -20.047 1 68.06 313 PRO B O 1
ATOM 4805 N N . PHE B 1 314 ? -5.27 -16.703 -20.984 1 72.38 314 PHE B N 1
ATOM 4806 C CA . PHE B 1 314 ? -4.801 -16.312 -19.672 1 72.38 314 PHE B CA 1
ATOM 4807 C C . PHE B 1 314 ? -5.895 -15.586 -18.891 1 72.38 314 PHE B C 1
ATOM 4809 O O . PHE B 1 314 ? -6.691 -14.852 -19.469 1 72.38 314 PHE B O 1
ATOM 4816 N N . GLU B 1 315 ? -6.074 -16 -17.688 1 80.56 315 GLU B N 1
ATOM 4817 C CA . GLU B 1 315 ? -7.039 -15.32 -16.844 1 80.56 315 GLU B CA 1
ATOM 4818 C C . GLU B 1 315 ? -6.422 -14.086 -16.188 1 80.56 315 GLU B C 1
ATOM 4820 O O . GLU B 1 315 ? -5.277 -14.133 -15.727 1 80.56 315 GLU B O 1
ATOM 4825 N N . THR B 1 316 ? -7.156 -12.977 -16.359 1 82.81 316 THR B N 1
ATOM 4826 C CA . THR B 1 316 ? -6.75 -11.758 -15.656 1 82.81 316 THR B CA 1
ATOM 4827 C C . THR B 1 316 ? -7.066 -11.867 -14.164 1 82.81 316 THR B C 1
ATOM 4829 O O . THR B 1 316 ? -8.133 -12.359 -13.781 1 82.81 316 THR B O 1
ATOM 4832 N N . PRO B 1 317 ? -6.109 -11.414 -13.398 1 86.75 317 PRO B N 1
ATOM 4833 C CA . PRO B 1 317 ? -6.406 -11.453 -11.969 1 86.75 317 PRO B CA 1
ATOM 4834 C C . PRO B 1 317 ? -7.66 -10.664 -11.602 1 86.75 317 PRO B C 1
ATOM 4836 O O . PRO B 1 317 ? -7.867 -9.562 -12.109 1 86.75 317 PRO B O 1
ATOM 4839 N N . LEU B 1 318 ? -8.461 -11.297 -10.773 1 90.44 318 LEU B N 1
ATOM 4840 C CA . LEU B 1 318 ? -9.727 -10.711 -10.344 1 90.44 318 LEU B CA 1
ATOM 4841 C C . LEU B 1 318 ? -9.5 -9.352 -9.68 1 90.44 318 LEU B C 1
ATOM 4843 O O . LEU B 1 318 ? -10.297 -8.43 -9.859 1 90.44 318 LEU B O 1
ATOM 4847 N N . GLY B 1 319 ? -8.461 -9.219 -8.938 1 88.56 319 GLY B N 1
ATOM 4848 C CA . GLY B 1 319 ? -8.117 -7.973 -8.273 1 88.56 319 GLY B CA 1
ATOM 4849 C C . GLY B 1 319 ? -7.914 -6.824 -9.242 1 88.56 319 GLY B C 1
ATOM 4850 O O . GLY B 1 319 ? -8.258 -5.68 -8.938 1 88.56 319 GLY B O 1
ATOM 4851 N N . ALA B 1 320 ? -7.383 -7.129 -10.32 1 87.19 320 ALA B N 1
ATOM 4852 C CA . ALA B 1 320 ? -7.164 -6.105 -11.344 1 87.19 320 ALA B CA 1
ATOM 4853 C C . ALA B 1 320 ? -8.492 -5.609 -11.914 1 87.19 320 ALA B C 1
ATOM 4855 O O . ALA B 1 320 ? -8.648 -4.418 -12.188 1 87.19 320 ALA B O 1
ATOM 4856 N N . ILE B 1 321 ? -9.391 -6.457 -12.055 1 89.31 321 ILE B N 1
ATOM 4857 C CA . ILE B 1 321 ? -10.688 -6.113 -12.625 1 89.31 321 ILE B CA 1
ATOM 4858 C C . ILE B 1 321 ? -11.469 -5.234 -11.648 1 89.31 321 ILE B C 1
ATOM 4860 O O . ILE B 1 321 ? -12.047 -4.219 -12.039 1 89.31 321 ILE B O 1
ATOM 4864 N N . THR B 1 322 ? -11.445 -5.59 -10.391 1 90.94 322 THR B N 1
ATOM 4865 C CA . THR B 1 322 ? -12.172 -4.805 -9.398 1 90.94 322 THR B CA 1
ATOM 4866 C C . THR B 1 322 ? -11.516 -3.439 -9.203 1 90.94 322 THR B C 1
ATOM 4868 O O . THR B 1 322 ? -12.195 -2.461 -8.883 1 90.94 322 THR B O 1
ATOM 4871 N N . ALA B 1 323 ? -10.234 -3.389 -9.414 1 86.38 323 ALA B N 1
ATOM 4872 C CA . ALA B 1 323 ? -9.539 -2.107 -9.328 1 86.38 323 ALA B CA 1
ATOM 4873 C C . ALA B 1 323 ? -9.984 -1.165 -10.445 1 86.38 323 ALA B C 1
ATOM 4875 O O . ALA B 1 323 ? -10.094 0.046 -10.234 1 86.38 323 ALA B O 1
ATOM 4876 N N . LEU B 1 324 ? -10.25 -1.688 -11.57 1 83.25 324 LEU B N 1
ATOM 4877 C CA . LEU B 1 324 ? -10.68 -0.887 -12.711 1 83.25 324 LEU B CA 1
ATOM 4878 C C . LEU B 1 324 ? -12.039 -0.249 -12.445 1 83.25 324 LEU B C 1
ATOM 4880 O O . LEU B 1 324 ? -12.32 0.846 -12.938 1 83.25 324 LEU B O 1
ATOM 4884 N N . VAL B 1 325 ? -12.758 -0.906 -11.68 1 84.25 325 VAL B N 1
ATOM 4885 C CA . VAL B 1 325 ? -14.062 -0.368 -11.305 1 84.25 325 VAL B CA 1
ATOM 4886 C C . VAL B 1 325 ? -13.914 0.562 -10.109 1 84.25 325 VAL B C 1
ATOM 4888 O O . VAL B 1 325 ? -14.508 1.643 -10.07 1 84.25 325 VAL B O 1
ATOM 4891 N N . GLY B 1 326 ? -13.188 0.143 -9.266 1 84.81 326 GLY B N 1
ATOM 4892 C CA . GLY B 1 326 ? -13.039 0.848 -8 1 84.81 326 GLY B CA 1
ATOM 4893 C C . GLY B 1 326 ? -12.367 2.197 -8.141 1 84.81 326 GLY B C 1
ATOM 4894 O O . GLY B 1 326 ? -12.75 3.166 -7.484 1 84.81 326 GLY B O 1
ATOM 4895 N N . VAL B 1 327 ? -11.414 2.283 -9.016 1 82 327 VAL B N 1
ATOM 4896 C CA . VAL B 1 327 ? -10.609 3.492 -9.148 1 82 327 VAL B CA 1
ATOM 4897 C C . VAL B 1 327 ? -11.477 4.633 -9.68 1 82 327 VAL B C 1
ATOM 4899 O O . VAL B 1 327 ? -11.523 5.711 -9.086 1 82 327 VAL B O 1
ATOM 4902 N N . PRO B 1 328 ? -12.148 4.449 -10.695 1 81.19 328 PRO B N 1
ATOM 4903 C CA . PRO B 1 328 ? -13.055 5.52 -11.133 1 81.19 328 PRO B CA 1
ATOM 4904 C C . PRO B 1 328 ? -14.07 5.902 -10.07 1 81.19 328 PRO B C 1
ATOM 4906 O O . PRO B 1 328 ? -14.391 7.086 -9.906 1 81.19 328 PRO B O 1
ATOM 4909 N N . PHE B 1 329 ? -14.523 4.988 -9.438 1 81.69 329 PHE B N 1
ATOM 4910 C CA . PHE B 1 329 ? -15.461 5.246 -8.352 1 81.69 329 PHE B CA 1
ATOM 4911 C C . PHE B 1 329 ? -14.812 6.105 -7.27 1 81.69 329 PHE B C 1
ATOM 4913 O O . PHE B 1 329 ? -15.43 7.051 -6.77 1 81.69 329 PHE B O 1
ATOM 4920 N N . PHE B 1 330 ? -13.688 5.672 -6.977 1 76.75 330 PHE B N 1
ATOM 4921 C CA . PHE B 1 330 ? -12.969 6.418 -5.953 1 76.75 330 PHE B CA 1
ATOM 4922 C C . PHE B 1 330 ? -12.742 7.863 -6.395 1 76.75 330 PHE B C 1
ATOM 4924 O O . PHE B 1 330 ? -12.898 8.789 -5.602 1 76.75 330 PHE B O 1
ATOM 4931 N N . ILE B 1 331 ? -12.406 8.031 -7.57 1 74.38 331 ILE B N 1
ATOM 4932 C CA . ILE B 1 331 ? -12.18 9.367 -8.117 1 74.38 331 ILE B CA 1
ATOM 4933 C C . ILE B 1 331 ? -13.484 10.164 -8.086 1 74.38 331 ILE B C 1
ATOM 4935 O O . ILE B 1 331 ? -13.484 11.352 -7.754 1 74.38 331 ILE B O 1
ATOM 4939 N N . TYR B 1 332 ? -14.492 9.555 -8.375 1 77.31 332 TYR B N 1
ATOM 4940 C CA . TYR B 1 332 ? -15.812 10.18 -8.328 1 77.31 332 TYR B CA 1
ATOM 4941 C C . TYR B 1 332 ? -16.141 10.641 -6.918 1 77.31 332 TYR B C 1
ATOM 4943 O O . TYR B 1 332 ? -16.625 11.766 -6.723 1 77.31 332 TYR B O 1
ATOM 4951 N N . LEU B 1 333 ? -15.883 9.812 -5.992 1 74.12 333 LEU B N 1
ATOM 4952 C CA . LEU B 1 333 ? -16.172 10.133 -4.602 1 74.12 333 LEU B CA 1
ATOM 4953 C C . LEU B 1 333 ? -15.281 11.266 -4.105 1 74.12 333 LEU B C 1
ATOM 4955 O O . LEU B 1 333 ? -15.727 12.125 -3.348 1 74.12 333 LEU B O 1
ATOM 4959 N N . ALA B 1 334 ? -14.07 11.203 -4.523 1 67.56 334 ALA B N 1
ATOM 4960 C CA . ALA B 1 334 ? -13.094 12.219 -4.125 1 67.56 334 ALA B CA 1
ATOM 4961 C C . ALA B 1 334 ? -13.477 13.586 -4.668 1 67.56 334 ALA B C 1
ATOM 4963 O O . ALA B 1 334 ? -13.266 14.609 -4.004 1 67.56 334 ALA B O 1
ATOM 4964 N N . ASN B 1 335 ? -14 13.594 -5.824 1 68.75 335 ASN B N 1
ATOM 4965 C CA . ASN B 1 335 ? -14.414 14.844 -6.449 1 68.75 335 ASN B CA 1
ATOM 4966 C C . ASN B 1 335 ? -15.648 15.43 -5.758 1 68.75 335 ASN B C 1
ATOM 4968 O O . ASN B 1 335 ? -15.812 16.641 -5.707 1 68.75 335 ASN B O 1
ATOM 4972 N N . ARG B 1 336 ? -16.391 14.602 -5.309 1 63.41 336 ARG B N 1
ATOM 4973 C CA . ARG B 1 336 ? -17.609 15.086 -4.664 1 63.41 336 ARG B CA 1
ATOM 4974 C C . ARG B 1 336 ? -17.312 15.617 -3.27 1 63.41 336 ARG B C 1
ATOM 4976 O O . ARG B 1 336 ? -17.922 16.594 -2.832 1 63.41 336 ARG B O 1
ATOM 4983 N N . LYS B 1 337 ? -16.484 14.977 -2.541 1 56.03 337 LYS B N 1
ATOM 4984 C CA . LYS B 1 337 ? -16.172 15.453 -1.196 1 56.03 337 LYS B CA 1
ATOM 4985 C C . LYS B 1 337 ? -15.258 16.672 -1.246 1 56.03 337 LYS B C 1
ATOM 4987 O O . LYS B 1 337 ? -15.336 17.547 -0.381 1 56.03 337 LYS B O 1
ATOM 4992 N N . GLY B 1 338 ? -14.18 16.688 -2.053 1 49.06 338 GLY B N 1
ATOM 4993 C CA . GLY B 1 338 ? -13.359 17.875 -2.199 1 49.06 338 GLY B CA 1
ATOM 4994 C C . GLY B 1 338 ? -14.156 19.094 -2.656 1 49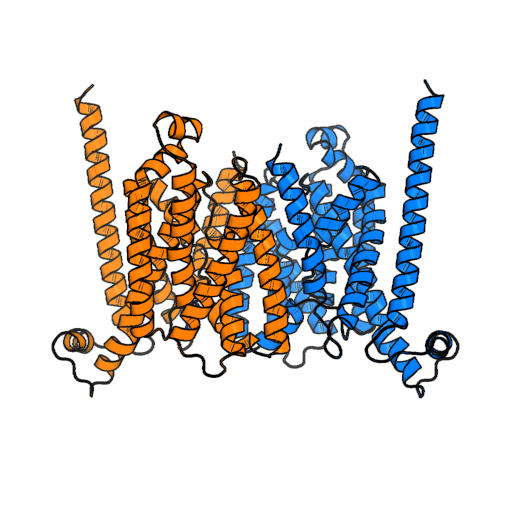.06 338 GLY B C 1
ATOM 4995 O O . GLY B 1 338 ? -13.703 20.219 -2.51 1 49.06 338 GLY B O 1
ATOM 4996 N N . GLY B 1 339 ? -15.195 18.984 -3.375 1 41.62 339 GLY B N 1
ATOM 4997 C CA . GLY B 1 339 ? -15.992 20.141 -3.754 1 41.62 339 GLY B CA 1
ATOM 4998 C C . GLY B 1 339 ? -16.797 20.719 -2.605 1 41.62 339 GLY B C 1
ATOM 4999 O O . GLY B 1 339 ? -17.406 21.781 -2.73 1 41.62 339 GLY B O 1
ATOM 5000 N N . LYS B 1 340 ? -17.078 20.062 -1.622 1 41.53 340 LYS B N 1
ATOM 5001 C CA . LYS B 1 340 ? -17.812 20.766 -0.574 1 41.53 340 LYS B CA 1
ATOM 5002 C C . LYS B 1 340 ? -16.891 21.25 0.529 1 41.53 340 LYS B C 1
ATOM 5004 O O . LYS B 1 340 ? -15.891 20.594 0.843 1 41.53 340 LYS B O 1
#

Foldseek 3Di:
DVVVVVVVVVVLVVLLVVLVVVLVVLLVVLLVVLLQDFLDGADPVLLVCLPVPNDPVDPRSVCSQWFRVLLLLLLLLLLLLQQLLLLLQCLLQVHLQGGLVLLLLQLQLLLQLLVQCQVPVPQDLQSLLVSSLVRSVVSNVQLVVVLVVVPPPSHSVNSSVSSVVSSVVSNVVSVVSCVVSVCVVVSVVLQLWASGPAGPVLSVVLVVLSVVLLVLSLVCQQLSLQCNVPPVSSVVVPHDSVVSVVSSSVSSSSRNNSSCSNTNDAPQSSNPLLVVLCVSNNSRSNSSSVSSSSVSSSVSSVLQSCQRPVDPPDGRHSSVSSCVVRVVVVVVVVVVVVVD/DVPVVVVVVVVLVVLLVVLVVVLVVLLVVLLVVLLQDFLDGADPVLLVCLVVPNDPVDPRSVCSQWFRVLLLLLLLLLLLLQQLLLLLQCLLQVHLQGGLVLLLLQLQLLLQLLVQCQVPVPQDLQSLLVSSLVRSVVSNVQLVVVLVVVPPPSHSVNSSVSSVVSSVVSNVVSVVSCVVRVCVVVSVVLQLWASGPAGPVLSVVLVVLSVVLLVLSLVLQQLSLQCNVPPVSSVVVPHDSVVSVVSSSVSSSSRNNSSCSNTNDAPQSSNPLLVVLCVSNNSRSNSSSVSSSSVSSSVSSVLQSCQRPVDPPDGRHSSVSSCVVRVVVVVVVVVVVVVD

pLDDT: mean 88.52, std 11.34, range [39.38, 98.5]